Protein 3K1W (pdb70)

GO terms:
  GO:0002003 angiotensin maturation (P, IDA)
  GO:0005576 extracellular region (C, IDA)
  GO:0004190 aspartic-type endopeptidase activity (F, IDA)
  GO:0008233 peptidase activity (F, IDA)
  GO:0043408 regulation of MAPK cascade (P, IDA)
  GO:0006508 proteolysis (P, IDA)
  GO:0005102 signaling receptor binding (F, IPI)
  GO:0016020 membrane (C, EXP)
  GO:0008217 regulation of blood pressure (P, TAS)
  GO:0004190 aspartic-type endopeptidase activity (F, EXP)
  GO:0002003 angiotensin maturation (P, TAS)
  GO:0005576 extracellular region (C, TAS)
  GO:0005886 plasma membrane (C, TAS)
  GO:0005515 protein binding (F, IPI)
  GO:0045177 apical part of cell (C, IDA)
  GO:0001822 kidney development (P, IMP)

Radius of gyration: 27.82 Å; Cα contacts (8 Å, |Δi|>4): 1840; chains: 2; bounding box: 60×72×78 Å

Sequence (670 aa):
GNTTSSVILTNYMDTQYYYGEIGIGTPPQTFKVVFDTGSSNVWVPSSKCSRLYTACVYHKLFDASSDSSSYKHHNGTELTLRYSTGTVSGFLSQDIITVGGITVTQMFGEVTEMPALPFMLAEFDGVVGMGFIEQAIGRVTPIFDNIISQGVLKEDVFSFYYNRDSLGGQIVLGGSDPQHYEGNFHYINLIKTGVWQIQMKGVSVGSSTLLCEDGCLALVDTGASYISGSTSSIEKLMEALGAKKRLFDYVVKCNEGPTLPDISFHLGGKEYTLTSADYVFQESYSSKKLCTLAIHAMDIPPPTGPTWALGATFIRKFYTEFDRRNNRIGFALLARHLTLGNTTSSVILTNYMDTQYYGEIGIGTPPQTFKVVFDTGSSNVWVPSSKCSRLYTACVYHKLFDASDSSSYKHNGTELTLRYSTGTVSGFLSQDIITVGGITVTQMFGEVTEMPALPFMLAEFDGVVGMGFIEQAIIGRVTPIFDNIISQGVLKEDVFSSFYYNRDSSLGGQIIVLGGSDPQHYEGNFHHYINLIKTGVVWQIQMKGVSVGSSTLLCEDGCLALVDTGASYISGSTSSIEKLMEALGAKKRLFDYVVKCNEGPTLPDISFHLGGGGKEYTLTSADYVFQESYSSKKLCTLAIHAMDIPPPTGPTWALGATFIRKFYTEFDRRNNRIGFALARH

B-factor: mean 27.3, std 10.73, range [10.75, 76.23]

Organism: Homo sapiens (NCBI:txid9606)

Secondary structure (DSSP, 8-state):
--B-EEEEEEEETTTEEEEEEEETTTTEEEEEEEETT---EEEEBTTS-TT-HHHHTS--B-GGG-TT-EEEEEEEEEEETTEEEEEEEEEEEEEETTEEEEEEEEEEEE--HHHHTT-SSSEEEE-S-GGG-GGGPPPHHHHHHHHT-BSSSEEEEEE------EEEEESS--GGGEEEEEEEEE-SSTTS-EEEE--EEETTEEEE-TT-EEEEE-TT-SSEEE-HHHHHHHHHHHT-EE-SS-EEEEGGGGGGPPPEEEEETTEEEEE-HHHHB--S---TTSEEEBSEEE--PPTTT-S-EEE-HHHHTTEEEEEETTTTEEEEEEEP-/---S---EEEEEEEETTTEEEEEEEETTTTEEEEEEEETT---EEEEBTTS-TT-HHHHTS--B-GGG-TT-EEEEEEEEEEETTEEEEEEEEEEEEEETTEEEEEEEEEEEE--HHHHTT-SSSEEEE-S-GGG-GGGPPPHHHHHHHHT-SSSSEEEEEEPPP---SEEEEESS--GGGB-S--EEEEBSSTTS-EEEE-EEEETTEEEE-TT-EEEEE-TT-SSEEE-HHHHHHHHHHHT-EE-SSSEEEETTTGGGSPPEEEEETTEEEEE-HHHHB--S---TTSEEEBSEEE--PPTTT-S-EEE-HHHHHHEEEEEETTTTEEEEEEB--

Foldseek 3Di:
DADKFKFFWAADQLFAIWTWKFWAVVTDIWTAFAKQQAFAKEFAAPLADCVALLQVPGDHDYQVPHPFKDDDFQKFWDQDPVGIWIFGWIWTWMGDGPDIFTAIHGHTRDDHCPPRSVDPTGIYQHPFQLLRHTVSGHGDLNRVVVVVPACASKKWKAAAPVVTRIMIMGRDDDVVWFDDDWDKFAAPDHGAQKGKWCFKDWAPDGQDCPVIFMEGAIANGSAWEAAPVRVVRVCVLQVWDDDPWFIKDQLLCQQVGTWMWIHGDPDTQIDHSVLFWQNPDNDSVDIITTRYGYDCDDPPVDPHIYRYSSRCNQWIWMQHPPRRMIITGGTDD/DAPLADKFKFFWAADPLFAIWTWKFWAVVTDIWTAFEKQQAFAKEFAAPLADPPALLRVQGDHDDQVVHPFKDDDFQKFWDQDDVGIWIFGWIWTWMADRNDTFTFIHTHTNDDHVPPRNVDPTGIYQHPFQLLRHTVSGHGPLNRVVVVVHASASKKWKAAADPDHTRIMIMGRDDDCVWFDDDKDKFAAPDHGFQKGKWCFKDWAPGTFDQPVIFMEGAIANGSAWEAAPVVVVSVCVQQVWDDDDFFIKDQLQCQQVTTWMWIHGPNDTQIDHSVLFWPNPDNDSVDIITGRYYYDCDDPPVDPHIYHYSSRCNQWIWMQHPPRRIIITGGTDD

Nearest PDB structures (foldseek):
  4gj5-assembly1_A  TM=9.930E-01  e=1.735E-66  Homo sapiens
  4gj5-assembly2_B  TM=9.887E-01  e=3.185E-66  Homo sapiens
  5t4s-assembly1_A  TM=9.852E-01  e=5.635E-65  Homo sapiens
  5sz9-assembly2_B  TM=9.836E-01  e=1.156E-64  Homo sapiens
  2g27-assembly1_A  TM=9.921E-01  e=5.039E-62  Homo sapiens

Structure (mmCIF, N/CA/C/O backbone):
data_3K1W
#
_entry.id   3K1W
#
_cell.length_a   66.028
_cell.length_b   88.697
_cell.length_c   118.307
_cell.angle_alpha   90.00
_cell.angle_beta   90.00
_cell.angle_gamma   90.00
#
_symmetry.space_group_name_H-M   'P 21 21 21'
#
loop_
_entity.id
_entity.type
_entity.pdbx_description
1 polymer Renin
2 non-polymer 4-{4-[3-(2-bromo-5-fluorophenoxy)propyl]phenyl}-N-(2-chlorobenzyl)-N-cyclopropyl-1,2,5,6-tetrahydropyridine-3-carboxamide
3 non-polymer 'FORMIC ACID'
4 non-polymer 2-acetamido-2-deoxy-beta-D-glucopyranose
5 non-polymer 'CHLORIDE ION'
6 non-polymer 2-acetylamino-2-deoxy-alpha-L-idopyranose
7 water water
#
loop_
_atom_site.group_PDB
_atom_site.id
_atom_site.type_symbol
_atom_site.label_atom_id
_atom_site.label_alt_id
_atom_site.label_comp_id
_atom_site.label_asym_id
_atom_site.label_entity_id
_atom_site.label_seq_id
_atom_site.pdbx_PDB_ins_code
_atom_site.Cartn_x
_atom_site.Cartn_y
_atom_site.Cartn_z
_atom_site.occupancy
_atom_site.B_iso_or_equiv
_atom_site.auth_seq_id
_atom_site.auth_comp_id
_atom_site.auth_asym_id
_atom_site.auth_atom_id
_atom_site.pdbx_PDB_model_num
ATOM 1 N N . GLY A 1 4 ? 21.313 33.297 3.665 1.00 50.45 4 GLY A N 1
ATOM 2 C CA . GLY A 1 4 ? 19.894 33.753 3.587 1.00 50.31 4 GLY A CA 1
ATOM 3 C C . GLY A 1 4 ? 19.211 33.808 4.943 1.00 50.08 4 GLY A C 1
ATOM 4 O O . GLY A 1 4 ? 19.749 33.308 5.940 1.00 48.90 4 GLY A O 1
ATOM 5 N N . ASN A 1 5 ? 18.029 34.423 4.987 1.00 49.40 5 ASN A N 1
ATOM 6 C CA . ASN A 1 5 ? 17.279 34.531 6.235 1.00 49.55 5 ASN A CA 1
ATOM 7 C C . ASN A 1 5 ? 15.822 34.108 6.066 1.00 48.37 5 ASN A C 1
ATOM 8 O O . ASN A 1 5 ? 14.908 34.806 6.512 1.00 49.46 5 ASN A O 1
ATOM 13 N N . THR A 1 6 ? 15.612 32.957 5.430 1.00 44.75 6 THR A N 1
ATOM 14 C CA . THR A 1 6 ? 14.264 32.472 5.159 1.00 43.30 6 THR A CA 1
ATOM 15 C C . THR A 1 6 ? 13.903 31.286 6.043 1.00 40.58 6 THR A C 1
ATOM 16 O O . THR A 1 6 ? 14.726 30.400 6.306 1.00 37.27 6 THR A O 1
ATOM 20 N N . THR A 1 7 ? 12.673 31.317 6.538 1.00 39.87 7 THR A N 1
ATOM 21 C CA . THR A 1 7 ? 11.999 30.113 6.999 1.00 39.21 7 THR A CA 1
ATOM 22 C C . THR A 1 7 ? 10.721 30.010 6.182 1.00 38.74 7 THR A C 1
ATOM 23 O O . THR A 1 7 ? 10.134 31.030 5.791 1.00 39.19 7 THR A O 1
ATOM 27 N N . SER A 1 8 ? 10.306 28.780 5.909 1.00 35.48 8 SER A N 1
ATOM 28 C CA . SER A 1 8 ? 9.059 28.521 5.212 1.00 32.38 8 SER A CA 1
ATOM 29 C C . SER A 1 8 ? 8.286 27.574 6.111 1.00 31.97 8 SER A C 1
ATOM 30 O O . SER A 1 8 ? 8.834 26.599 6.589 1.00 30.00 8 SER A O 1
ATOM 33 N N . SER A 1 9 ? 7.024 27.863 6.367 1.00 28.61 9 SER A N 1
ATOM 34 C CA . SER A 1 9 ? 6.206 26.922 7.127 1.00 28.65 9 SER A CA 1
ATOM 35 C C . SER A 1 9 ? 5.050 26.455 6.269 1.00 26.96 9 SER A C 1
ATOM 36 O O . SER A 1 9 ? 4.549 27.199 5.412 1.00 27.05 9 SER A O 1
ATOM 39 N N . VAL A 1 10 ? 4.632 25.214 6.495 1.00 23.07 10 VAL A N 1
ATOM 40 C CA . VAL A 1 10 ? 3.504 24.641 5.799 1.00 19.96 10 VAL A CA 1
ATOM 41 C C . VAL A 1 10 ? 2.590 24.004 6.833 1.00 18.01 10 VAL A C 1
ATOM 42 O O . VAL A 1 10 ? 3.039 23.206 7.653 1.00 16.85 10 VAL A O 1
ATOM 46 N N . ILE A 1 11 ? 1.322 24.399 6.790 1.00 17.78 11 ILE A N 1
ATOM 47 C CA . ILE A 1 11 ? 0.291 23.861 7.663 1.00 19.05 11 ILE A CA 1
ATOM 48 C C . ILE A 1 11 ? -0.053 22.437 7.268 1.00 16.31 11 ILE A C 1
ATOM 49 O O . ILE A 1 11 ? -0.232 22.142 6.080 1.00 18.69 11 ILE A O 1
ATOM 54 N N . LEU A 1 12 ? -0.135 21.543 8.262 1.00 14.22 12 LEU A N 1
ATOM 55 C CA . LEU A 1 12 ? -0.500 20.172 7.982 1.00 13.38 12 LEU A CA 1
ATOM 56 C C . LEU A 1 12 ? -1.865 19.830 8.492 1.00 13.99 12 LEU A C 1
ATOM 57 O O . LEU A 1 12 ? -2.336 20.368 9.515 1.00 12.91 12 LEU A O 1
ATOM 62 N N . THR A 1 13 ? -2.476 18.875 7.813 1.00 14.21 13 THR A N 1
ATOM 63 C CA . THR A 1 13 ? -3.733 18.288 8.220 1.00 14.41 13 THR A CA 1
ATOM 64 C C . THR A 1 13 ? -3.453 16.955 8.883 1.00 14.88 13 THR A C 1
ATOM 65 O O . THR A 1 13 ? -2.661 16.198 8.359 1.00 14.11 13 THR A O 1
ATOM 69 N N . ASN A 1 14 ? -4.131 16.720 10.008 1.00 15.70 14 ASN A N 1
ATOM 70 C CA . ASN A 1 14 ? -4.093 15.443 10.702 1.00 14.67 14 ASN A CA 1
ATOM 71 C C . ASN A 1 14 ? -5.311 14.586 10.352 1.00 14.55 14 ASN A C 1
ATOM 72 O O . ASN A 1 14 ? -6.430 14.905 10.756 1.00 15.53 14 ASN A O 1
ATOM 77 N N . TYR A 1 15 ? -5.099 13.514 9.603 1.00 13.07 15 TYR A N 1
ATOM 78 C CA . TYR A 1 15 ? -6.142 12.545 9.373 1.00 16.09 15 TYR A CA 1
ATOM 79 C C . TYR A 1 15 ? -5.993 11.399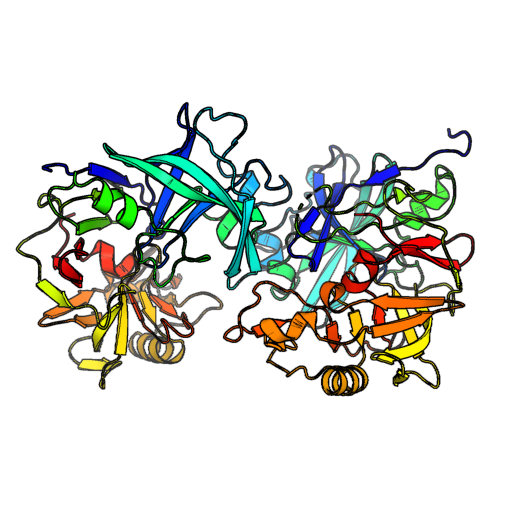 10.375 1.00 17.16 15 TYR A C 1
ATOM 80 O O . TYR A 1 15 ? -5.077 10.589 10.264 1.00 15.42 15 TYR A O 1
ATOM 89 N N . MET A 1 16 ? -6.917 11.344 11.335 1.00 16.39 16 MET A N 1
ATOM 90 C CA . MET A 1 16 ? -7.074 10.187 12.238 1.00 19.43 16 MET A CA 1
ATOM 91 C C . MET A 1 16 ? -5.809 9.767 13.016 1.00 14.44 16 MET A C 1
ATOM 92 O O . MET A 1 16 ? -5.637 8.604 13.375 1.00 16.65 16 MET A O 1
ATOM 97 N N . ASP A 1 17 ? -4.945 10.728 13.289 1.00 14.35 17 ASP A N 1
ATOM 98 C CA . ASP A 1 17 ? -3.690 10.463 13.991 1.00 14.38 17 ASP A CA 1
ATOM 99 C C . ASP A 1 17 ? -2.714 9.574 13.215 1.00 15.54 17 ASP A C 1
ATOM 100 O O . ASP A 1 17 ? -1.710 9.143 13.776 1.00 15.62 17 ASP A O 1
ATOM 105 N N . THR A 1 18 ? -2.984 9.291 11.937 1.00 12.65 18 THR A N 1
ATOM 106 C CA . THR A 1 18 ? -2.110 8.358 11.197 1.00 13.78 18 THR A CA 1
ATOM 107 C C . THR A 1 18 ? -1.509 8.930 9.940 1.00 11.96 18 THR A C 1
ATOM 108 O O . THR A 1 18 ? -0.573 8.342 9.404 1.00 15.31 18 THR A O 1
ATOM 112 N N . GLN A 1 19 ? -2.083 10.024 9.457 1.00 12.79 19 GLN A N 1
ATOM 113 C CA . GLN A 1 19 ? -1.565 10.661 8.232 1.00 14.19 19 GLN A CA 1
ATOM 114 C C . GLN A 1 19 ? -1.494 12.149 8.446 1.00 13.22 19 GLN A C 1
ATOM 115 O O . GLN A 1 19 ? -2.493 12.768 8.833 1.00 13.77 19 GLN A O 1
ATOM 121 N N . TYR A 1 20 ? -0.318 12.736 8.190 1.00 12.78 20 TYR A N 1
ATOM 122 C CA . TYR A 1 20 ? -0.122 14.176 8.376 1.00 14.46 20 TYR A CA 1
ATOM 123 C C . TYR A 1 20 ? 0.414 14.700 7.056 1.00 12.58 20 TYR A C 1
ATOM 124 O O . TYR A 1 20 ? 1.452 14.239 6.576 1.00 12.26 20 TYR A O 1
ATOM 133 N N A TYR A 1 21 ? -0.318 15.633 6.439 0.50 10.75 21 TYR A N 1
ATOM 134 N N B TYR A 1 21 ? -0.315 15.646 6.461 0.50 12.10 21 TYR A N 1
ATOM 135 C CA A TYR A 1 21 ? 0.018 16.062 5.064 0.50 11.98 21 TYR A CA 1
ATOM 136 C CA B TYR A 1 21 ? 0.008 16.081 5.097 0.50 14.33 21 TYR A CA 1
ATOM 137 C C A TYR A 1 21 ? -0.285 17.535 4.834 0.50 14.13 21 TYR A C 1
ATOM 138 C C B TYR A 1 21 ? -0.207 17.573 4.911 0.50 15.25 21 TYR A C 1
ATOM 139 O O A TYR A 1 21 ? -1.186 18.105 5.453 0.50 12.82 21 TYR A O 1
ATOM 140 O O B TYR A 1 21 ? -0.977 18.198 5.633 0.50 14.86 21 TYR A O 1
ATOM 157 N N . GLY A 1 22 ? 0.458 18.134 3.917 1.00 14.49 22 GLY A N 1
ATOM 158 C CA . GLY A 1 22 ? 0.312 19.565 3.621 1.00 16.55 22 GLY A CA 1
ATOM 159 C C . GLY A 1 22 ? 0.486 19.774 2.139 1.00 17.25 22 GLY A C 1
ATOM 160 O O . GLY A 1 22 ? 0.772 18.844 1.373 1.00 15.68 22 GLY A O 1
ATOM 161 N N . GLU A 1 23 ? 0.311 21.004 1.714 1.00 15.84 23 GLU A N 1
ATOM 162 C CA . GLU A 1 23 ? 0.268 21.233 0.281 1.00 18.15 23 GLU A CA 1
ATOM 163 C C . GLU A 1 23 ? 1.632 21.597 -0.298 1.00 20.41 23 GLU A C 1
ATOM 164 O O . GLU A 1 23 ? 2.433 22.310 0.396 1.00 22.01 23 GLU A O 1
ATOM 170 N N . ILE A 1 24 ? 1.887 21.126 -1.532 1.00 17.29 24 ILE A N 1
ATOM 171 C CA . ILE A 1 24 ? 2.935 21.685 -2.420 1.00 14.01 24 ILE A CA 1
ATOM 172 C C . ILE A 1 24 ? 2.292 22.002 -3.783 1.00 13.45 24 ILE A C 1
ATOM 173 O O . ILE A 1 24 ? 1.184 21.523 -4.109 1.00 14.41 24 ILE A O 1
ATOM 178 N N . GLY A 1 25 ? 3.007 22.796 -4.573 1.00 15.22 25 GLY A N 1
ATOM 179 C CA . GLY A 1 25 ? 2.562 23.059 -5.951 1.00 16.50 25 GLY A CA 1
ATOM 180 C C . GLY A 1 25 ? 3.646 22.634 -6.922 1.00 15.54 25 GLY A C 1
ATOM 181 O O . GLY A 1 25 ? 4.833 22.877 -6.662 1.00 18.06 25 GLY A O 1
ATOM 182 N N . ILE A 1 26 ? 3.257 21.983 -8.020 1.00 14.52 26 ILE A N 1
ATOM 183 C CA . ILE A 1 26 ? 4.227 21.565 -9.030 1.00 14.93 26 ILE A CA 1
ATOM 184 C C . ILE A 1 26 ? 3.808 22.131 -10.384 1.00 14.69 26 ILE A C 1
ATOM 185 O O . ILE A 1 26 ? 2.653 21.982 -10.788 1.00 16.27 26 ILE A O 1
ATOM 190 N N . GLY A 1 27 ? 4.735 22.788 -11.074 1.00 15.29 27 GLY A N 1
ATOM 191 C CA . GLY A 1 27 ? 4.492 23.143 -12.476 1.00 14.71 27 GLY A CA 1
ATOM 192 C C . GLY A 1 27 ? 4.055 24.591 -12.643 1.00 16.67 27 GLY A C 1
ATOM 193 O O . GLY A 1 27 ? 3.898 25.334 -11.671 1.00 16.68 27 GLY A O 1
ATOM 194 N N . THR A 1 28 ? 3.851 24.975 -13.901 1.00 17.21 28 THR A N 1
ATOM 195 C CA . THR A 1 28 ? 3.403 26.322 -14.246 1.00 18.25 28 THR A CA 1
ATOM 196 C C . THR A 1 28 ? 2.224 26.189 -15.194 1.00 17.83 28 THR A C 1
ATOM 197 O O . THR A 1 28 ? 2.412 25.666 -16.303 1.00 16.92 28 THR A O 1
ATOM 201 N N . PRO A 1 29 ? 1.015 26.587 -14.778 1.00 17.23 29 PRO A N 1
ATOM 202 C CA . PRO A 1 29 ? 0.722 27.086 -13.417 1.00 17.01 29 PRO A CA 1
ATOM 203 C C . PRO A 1 29 ? 0.817 25.943 -12.405 1.00 16.55 29 PRO A C 1
ATOM 204 O O . PRO A 1 29 ? 0.841 24.790 -12.807 1.00 17.48 29 PRO A O 1
ATOM 208 N N . PRO A 1 30 ? 0.862 26.249 -11.110 1.00 17.53 30 PRO A N 1
ATOM 209 C CA . PRO A 1 30 ? 1.002 25.176 -10.123 1.00 17.25 30 PRO A CA 1
ATOM 210 C C . PRO A 1 30 ? -0.191 24.249 -10.064 1.00 16.89 30 PRO A C 1
ATOM 211 O O . PRO A 1 30 ? -1.349 24.696 -10.044 1.00 18.78 30 PRO A O 1
ATOM 215 N N . GLN A 1 31 ? 0.132 22.950 -10.064 1.00 15.06 31 GLN A N 1
ATOM 216 C CA . GLN A 1 31 ? -0.802 21.884 -9.771 1.00 15.71 31 GLN A CA 1
ATOM 217 C C . GLN A 1 31 ? -0.532 21.511 -8.320 1.00 14.62 31 GLN A C 1
ATOM 218 O O . GLN A 1 31 ? 0.616 21.156 -7.970 1.00 15.16 31 GLN A O 1
ATOM 224 N N . THR A 1 32 ? -1.560 21.589 -7.474 1.00 15.08 32 THR A N 1
ATOM 225 C CA . THR A 1 32 ? -1.302 21.341 -6.037 1.00 16.73 32 THR A CA 1
ATOM 226 C C . THR A 1 32 ? -1.586 19.925 -5.629 1.00 15.37 32 THR A C 1
ATOM 227 O O . THR A 1 32 ? -2.441 19.254 -6.189 1.00 14.85 32 THR A O 1
ATOM 231 N N . PHE A 1 33 ? -0.800 19.461 -4.654 1.00 13.59 33 PHE A N 1
ATOM 232 C CA . PHE A 1 33 ? -0.896 18.103 -4.137 1.00 14.75 33 PHE A CA 1
ATOM 233 C C . PHE A 1 33 ? -0.769 18.128 -2.651 1.00 13.65 33 PHE A C 1
ATOM 234 O O . PHE A 1 33 ? 0.006 18.918 -2.106 1.00 13.77 33 PHE A O 1
ATOM 242 N N . LYS A 1 34 ? -1.591 17.320 -1.987 1.00 12.06 34 LYS A N 1
ATOM 243 C CA . LYS A 1 34 ? -1.376 17.058 -0.567 1.00 13.09 34 LYS A CA 1
ATOM 244 C C . LYS A 1 34 ? -0.312 15.974 -0.429 1.00 13.26 34 LYS A C 1
ATOM 245 O O . LYS A 1 34 ? -0.399 14.924 -1.051 1.00 15.58 34 LYS A O 1
ATOM 251 N N . VAL A 1 35 ? 0.687 16.238 0.399 1.00 12.66 35 VAL A N 1
ATOM 252 C CA . VAL A 1 35 ? 1.793 15.273 0.521 1.00 11.80 35 VAL A CA 1
ATOM 253 C C . VAL A 1 35 ? 2.237 15.087 1.962 1.00 13.44 35 VAL A C 1
ATOM 254 O O . VAL A 1 35 ? 2.144 16.006 2.779 1.00 13.57 35 VAL A O 1
ATOM 258 N N . VAL A 1 36 ? 2.675 13.874 2.251 1.00 12.37 36 VAL A N 1
ATOM 259 C CA . VAL A 1 36 ? 3.377 13.589 3.525 1.00 13.15 36 VAL A CA 1
ATOM 260 C C . VAL A 1 36 ? 4.829 13.979 3.374 1.00 12.19 36 VAL A C 1
ATOM 261 O O . VAL A 1 36 ? 5.464 13.633 2.353 1.00 13.87 36 VAL A O 1
ATOM 265 N N . PHE A 1 37 ? 5.360 14.735 4.342 1.00 13.24 37 PHE A N 1
ATOM 266 C CA . PHE A 1 37 ? 6.787 15.046 4.326 1.00 13.52 37 PHE A CA 1
ATOM 267 C C . PHE A 1 37 ? 7.438 13.990 5.201 1.00 13.56 37 PHE A C 1
ATOM 268 O O . PHE A 1 37 ? 7.220 13.959 6.426 1.00 14.28 37 PHE A O 1
ATOM 276 N N . ASP A 1 38 ? 8.267 13.160 4.567 1.00 13.87 38 ASP A N 1
ATOM 277 C CA . ASP A 1 38 ? 8.652 11.824 5.093 1.00 14.66 38 ASP A CA 1
ATOM 278 C C . ASP A 1 38 ? 10.152 11.671 5.281 1.00 14.42 38 ASP A C 1
ATOM 279 O O . ASP A 1 38 ? 10.870 11.548 4.304 1.00 14.90 38 ASP A O 1
ATOM 284 N N . THR A 1 39 ? 10.625 11.693 6.531 1.00 14.37 39 THR A N 1
ATOM 285 C CA . THR A 1 39 ? 12.081 11.529 6.772 1.00 12.88 39 THR A CA 1
ATOM 286 C C . THR A 1 39 ? 12.585 10.113 6.532 1.00 16.00 39 THR A C 1
ATOM 287 O O . THR A 1 39 ? 13.801 9.862 6.487 1.00 17.31 39 THR A O 1
ATOM 291 N N . GLY A 1 40 ? 11.666 9.185 6.347 1.00 14.52 40 GLY A N 1
ATOM 292 C CA . GLY A 1 40 ? 12.019 7.804 6.086 1.00 16.50 40 GLY A CA 1
ATOM 293 C C . GLY A 1 40 ? 12.133 7.451 4.618 1.00 17.34 40 GLY A C 1
ATOM 294 O O . GLY A 1 40 ? 12.214 6.275 4.255 1.00 19.49 40 GLY A O 1
ATOM 295 N N . SER A 1 41 ? 12.121 8.455 3.746 1.00 14.14 41 SER A N 1
ATOM 296 C CA . SER A 1 41 ? 12.420 8.225 2.336 1.00 16.08 41 SER A CA 1
ATOM 297 C C . SER A 1 41 ? 13.006 9.472 1.711 1.00 15.74 41 SER A C 1
ATOM 298 O O . SER A 1 41 ? 13.026 10.535 2.338 1.00 15.53 41 SER A O 1
ATOM 301 N N . SER A 1 42 ? 13.486 9.347 0.469 1.00 16.18 42 SER A N 1
ATOM 302 C CA . SER A 1 42 ? 14.321 10.395 -0.095 1.00 16.46 42 SER A CA 1
ATOM 303 C C . SER A 1 42 ? 13.880 10.905 -1.471 1.00 15.83 42 SER A C 1
ATOM 304 O O . SER A 1 42 ? 14.555 11.779 -2.053 1.00 17.45 42 SER A O 1
ATOM 307 N N . ASN A 1 43 ? 12.792 10.354 -1.999 1.00 16.01 43 ASN A N 1
ATOM 308 C CA . ASN A 1 43 ? 12.272 10.761 -3.317 1.00 14.53 43 ASN A CA 1
ATOM 309 C C . ASN A 1 43 ? 10.958 11.518 -3.186 1.00 13.55 43 ASN A C 1
ATOM 310 O O . ASN A 1 43 ? 10.208 11.382 -2.193 1.00 15.19 43 ASN A O 1
ATOM 315 N N . VAL A 1 44 ? 10.666 12.322 -4.204 1.00 13.69 44 VAL A N 1
ATOM 316 C CA . VAL A 1 44 ? 9.379 13.001 -4.329 1.00 15.62 44 VAL A CA 1
ATOM 317 C C . VAL A 1 44 ? 8.593 12.153 -5.308 1.00 14.92 44 VAL A C 1
ATOM 318 O O . VAL A 1 44 ? 9.123 11.781 -6.375 1.00 14.79 44 VAL A O 1
ATOM 322 N N . TRP A 1 45 ? 7.382 11.779 -4.900 1.00 14.35 45 TRP A N 1
ATOM 323 C CA . TRP A 1 45 ? 6.469 11.000 -5.745 1.00 15.38 45 TRP A CA 1
ATOM 324 C C . TRP A 1 45 ? 5.111 11.691 -5.788 1.00 16.90 45 TRP A C 1
ATOM 325 O O . TRP A 1 45 ? 4.574 12.068 -4.721 1.00 15.73 45 TRP A O 1
ATOM 336 N N . VAL A 1 46 ? 4.528 11.812 -6.987 1.00 15.47 46 VAL A N 1
ATOM 337 C CA . VAL A 1 46 ? 3.120 12.197 -7.155 1.00 16.39 46 VAL A CA 1
ATOM 338 C C . VAL A 1 46 ? 2.520 11.269 -8.220 1.00 15.04 46 VAL A C 1
ATOM 339 O O . VAL A 1 46 ? 3.296 10.709 -9.021 1.00 16.64 46 VAL A O 1
ATOM 343 N N . PRO A 1 47 ? 1.203 11.034 -8.221 1.00 16.26 47 PRO A N 1
ATOM 344 C CA . PRO A 1 47 ? 0.610 10.169 -9.248 1.00 16.32 47 PRO A CA 1
ATOM 345 C C . PRO A 1 47 ? 0.724 10.853 -10.615 1.00 18.83 47 PRO A C 1
ATOM 346 O O . PRO A 1 47 ? 0.656 12.094 -10.710 1.00 18.39 47 PRO A O 1
ATOM 350 N N . SER A 1 48 ? 0.963 10.058 -11.652 1.00 18.10 48 SER A N 1
ATOM 351 C CA . SER A 1 48 ? 1.012 10.588 -13.021 1.00 17.79 48 SER A CA 1
ATOM 352 C C . SER A 1 48 ? -0.369 10.637 -13.663 1.00 17.57 48 SER A C 1
ATOM 353 O O . SER A 1 48 ? -1.216 9.766 -13.406 1.00 19.02 48 SER A O 1
ATOM 356 N N . SER A 1 49 ? -0.596 11.613 -14.560 1.00 17.77 49 SER A N 1
ATOM 357 C CA . SER A 1 49 ? -1.799 11.602 -15.390 1.00 20.60 49 SER A CA 1
ATOM 358 C C . SER A 1 49 ? -1.789 10.343 -16.275 1.00 21.78 49 SER A C 1
ATOM 359 O O . SER A 1 49 ? -2.817 9.963 -16.818 1.00 24.71 49 SER A O 1
ATOM 362 N N . LYS A 1 50 ? -0.615 9.714 -16.405 1.00 21.49 50 LYS A N 1
ATOM 363 C CA . LYS A 1 50 ? -0.459 8.454 -17.158 1.00 23.32 50 LYS A CA 1
ATOM 364 C C . LYS A 1 50 ? -0.819 7.205 -16.354 1.00 26.16 50 LYS A C 1
ATOM 365 O O . LYS A 1 50 ? -0.790 6.092 -16.897 1.00 28.42 50 LYS A O 1
ATOM 371 N N . CYS A 1 51 ? -1.164 7.379 -15.078 1.00 22.05 51 CYS A N 1
ATOM 372 C CA . CYS A 1 51 ? -1.617 6.254 -14.270 1.00 25.33 51 CYS A CA 1
ATOM 373 C C . CYS A 1 51 ? -3.002 5.862 -14.745 1.00 28.40 51 CYS A C 1
ATOM 374 O O . CYS A 1 51 ? -3.908 6.701 -14.767 1.00 30.56 51 CYS A O 1
ATOM 377 N N . SER A 1 52 ? -3.157 4.601 -15.152 1.00 27.63 52 SER A N 1
ATOM 378 C CA . SER A 1 52 ? -4.459 4.090 -15.611 1.00 28.38 52 SER A CA 1
ATOM 379 C C . SER A 1 52 ? -5.527 4.366 -14.561 1.00 28.99 52 SER A C 1
ATOM 380 O O . SER A 1 52 ? -5.276 4.263 -13.352 1.00 28.31 52 SER A O 1
ATOM 383 N N . ARG A 1 53 ? -6.730 4.697 -15.019 1.00 29.70 53 ARG A N 1
ATOM 384 C CA . ARG A 1 53 ? -7.840 4.922 -14.102 1.00 28.91 53 ARG A CA 1
ATOM 385 C C . ARG A 1 53 ? -8.286 3.611 -13.461 1.00 28.29 53 ARG A C 1
ATOM 386 O O . ARG A 1 53 ? -9.127 3.616 -12.562 1.00 27.73 53 ARG A O 1
ATOM 394 N N . LEU A 1 54 ? -7.708 2.502 -13.935 1.00 24.45 54 LEU A N 1
ATOM 395 C CA . LEU A 1 54 ? -7.941 1.170 -13.371 1.00 26.62 54 LEU A CA 1
ATOM 396 C C . LEU A 1 54 ? -6.994 0.854 -12.217 1.00 27.78 54 LEU A C 1
ATOM 397 O O . LEU A 1 54 ? -6.840 -0.314 -11.825 1.00 31.87 54 LEU A O 1
ATOM 402 N N . TYR A 1 55 ? -6.340 1.883 -11.686 1.00 22.18 55 TYR A N 1
ATOM 403 C CA . TYR A 1 55 ? -5.652 1.775 -10.393 1.00 23.85 55 TYR A CA 1
ATOM 404 C C . TYR A 1 55 ? -6.395 2.578 -9.361 1.00 23.57 55 TYR A C 1
ATOM 405 O O . TYR A 1 55 ? -6.478 3.799 -9.473 1.00 25.29 55 TYR A O 1
ATOM 414 N N . THR A 1 56 ? -6.962 1.899 -8.363 1.00 27.38 56 THR A N 1
ATOM 415 C CA . THR A 1 56 ? -7.721 2.605 -7.343 1.00 30.75 56 THR A CA 1
ATOM 416 C C . THR A 1 56 ? -6.808 3.544 -6.559 1.00 30.06 56 THR A C 1
ATOM 417 O O . THR A 1 56 ? -7.260 4.561 -6.065 1.00 33.80 56 THR A O 1
ATOM 421 N N . ALA A 1 57 ? -5.525 3.203 -6.477 1.00 30.61 57 ALA A N 1
ATOM 422 C CA . ALA A 1 57 ? -4.527 4.054 -5.791 1.00 29.44 57 ALA A CA 1
ATOM 423 C C . ALA A 1 57 ? -4.283 5.384 -6.510 1.00 31.78 57 ALA A C 1
ATOM 424 O O . ALA A 1 57 ? -3.748 6.324 -5.909 1.00 33.36 57 ALA A O 1
ATOM 426 N N . CYS A 1 58 ? -4.670 5.465 -7.783 1.00 29.41 58 CYS A N 1
ATOM 427 C CA . CYS A 1 58 ? -4.562 6.700 -8.554 1.00 27.40 58 CYS A CA 1
ATOM 428 C C . CYS A 1 58 ? -5.900 7.392 -8.761 1.00 28.16 58 CYS A C 1
ATOM 429 O O . CYS A 1 58 ? -5.965 8.618 -8.759 1.00 28.01 58 CYS A O 1
ATOM 432 N N . VAL A 1 59 ? -6.964 6.608 -8.930 1.00 27.30 59 VAL A N 1
ATOM 433 C CA . VAL A 1 59 ? -8.251 7.139 -9.345 1.00 27.64 59 VAL A CA 1
ATOM 434 C C . VAL A 1 59 ? -8.776 8.243 -8.416 1.00 28.78 59 VAL A C 1
ATOM 435 O O . VAL A 1 59 ? -9.368 9.214 -8.878 1.00 29.02 59 VAL A O 1
ATOM 439 N N . TYR A 1 60 ? -8.521 8.118 -7.117 1.00 26.70 60 TYR A N 1
ATOM 440 C CA . TYR A 1 60 ? -9.093 9.056 -6.159 1.00 28.10 60 TYR A CA 1
ATOM 441 C C . TYR A 1 60 ? -8.112 10.126 -5.709 1.00 25.62 60 TYR A C 1
ATOM 442 O O . TYR A 1 60 ? -8.415 10.901 -4.799 1.00 27.07 60 TYR A O 1
ATOM 451 N N . HIS A 1 61 ? -6.956 10.188 -6.356 1.00 17.85 61 HIS A N 1
ATOM 452 C CA . HIS A 1 61 ? -5.963 11.202 -6.003 1.00 17.91 61 HIS A CA 1
ATOM 453 C C . HIS A 1 61 ? -5.768 12.195 -7.153 1.00 17.57 61 HIS A C 1
ATOM 454 O O . HIS A 1 61 ? -6.222 11.947 -8.278 1.00 19.91 61 HIS A O 1
ATOM 461 N N . LYS A 1 62 ? -5.112 13.313 -6.855 1.00 17.13 62 LYS A N 1
ATOM 462 C CA . LYS A 1 62 ? -4.754 14.290 -7.885 1.00 17.42 62 LYS A CA 1
ATOM 463 C C . LYS A 1 62 ? -3.631 13.716 -8.713 1.00 17.16 62 LYS A C 1
ATOM 464 O O . LYS A 1 62 ? -2.761 13.008 -8.168 1.00 15.36 62 LYS A O 1
ATOM 470 N N . LEU A 1 63 ? -3.624 14.029 -10.022 1.00 16.95 63 LEU A N 1
ATOM 471 C CA . LEU A 1 63 ? -2.624 13.485 -10.931 1.00 17.17 63 LEU A CA 1
ATOM 472 C C . LEU A 1 63 ? -1.844 14.622 -11.559 1.00 18.19 63 LEU A C 1
ATOM 473 O O . LEU A 1 63 ? -2.449 15.614 -12.021 1.00 19.64 63 LEU A O 1
ATOM 478 N N . PHE A 1 64 ? -0.530 14.481 -11.590 1.00 16.60 64 PHE A N 1
ATOM 479 C CA . PHE A 1 64 ? 0.305 15.508 -12.234 1.00 16.44 64 PHE A CA 1
ATOM 480 C C . PHE A 1 64 ? 0.232 15.345 -13.752 1.00 17.54 64 PHE A C 1
ATOM 481 O O . PHE A 1 64 ? 0.523 14.269 -14.285 1.00 16.80 64 PHE A O 1
ATOM 489 N N . ASP A 1 65 ? -0.114 16.423 -14.449 1.00 15.54 65 ASP A N 1
ATOM 490 C CA . ASP A 1 65 ? -0.182 16.377 -15.911 1.00 18.11 65 ASP A CA 1
ATOM 491 C C . ASP A 1 65 ? 0.895 17.282 -16.536 1.00 13.65 65 ASP A C 1
ATOM 492 O O . ASP A 1 65 ? 0.776 18.514 -16.527 1.00 17.61 65 ASP A O 1
ATOM 497 N N . ALA A 1 66 ? 1.943 16.656 -17.076 1.00 14.86 66 ALA A N 1
ATOM 498 C CA . ALA A 1 66 ? 3.089 17.387 -17.618 1.00 14.33 66 ALA A CA 1
ATOM 499 C C . ALA A 1 66 ? 2.627 18.239 -18.784 1.00 15.72 66 ALA A C 1
ATOM 500 O O . ALA A 1 66 ? 3.198 19.323 -19.029 1.00 16.11 66 ALA A O 1
ATOM 502 N N A SER A 1 67 ? 1.620 17.754 -19.499 0.50 16.59 67 SER A N 1
ATOM 503 N N B SER A 1 67 ? 1.616 17.755 -19.494 0.50 16.60 67 SER A N 1
ATOM 504 C CA A SER A 1 67 ? 1.104 18.473 -20.674 0.50 16.69 67 SER A CA 1
ATOM 505 C CA B SER A 1 67 ? 1.086 18.467 -20.665 0.50 16.79 67 SER A CA 1
ATOM 506 C C A SER A 1 67 ? 0.380 19.783 -20.324 0.50 17.12 67 SER A C 1
ATOM 507 C C B SER A 1 67 ? 0.426 19.805 -20.322 0.50 17.03 67 SER A C 1
ATOM 508 O O A SER A 1 67 ? -0.034 20.525 -21.213 0.50 16.45 67 SER A O 1
ATOM 509 O O B SER A 1 67 ? 0.098 20.584 -21.215 0.50 16.37 67 SER A O 1
ATOM 514 N N . ASP A 1 68 ? 0.234 20.064 -19.028 1.00 16.63 68 ASP A N 1
ATOM 515 C CA . ASP A 1 68 ? -0.343 21.327 -18.569 1.00 16.48 68 ASP A CA 1
ATOM 516 C C . ASP A 1 68 ? 0.688 22.263 -17.960 1.00 14.82 68 ASP A C 1
ATOM 517 O O . ASP A 1 68 ? 0.332 23.326 -17.495 1.00 17.18 68 ASP A O 1
ATOM 522 N N . SER A 1 69 ? 1.959 21.866 -17.990 1.00 16.20 69 SER A N 1
ATOM 523 C CA . SER A 1 69 ? 3.009 22.661 -17.365 1.00 14.62 69 SER A CA 1
ATOM 524 C C . SER A 1 69 ? 4.033 23.176 -18.339 1.00 15.17 69 SER A C 1
ATOM 525 O O . SER A 1 69 ? 4.729 22.411 -18.986 1.00 15.62 69 SER A O 1
ATOM 528 N N . SER A 1 70 ? 4.150 24.499 -18.397 1.00 15.73 70 SER A N 1
ATOM 529 C CA . SER A 1 70 ? 5.107 25.106 -19.318 1.00 17.05 70 SER A CA 1
ATOM 530 C C . SER A 1 70 ? 6.553 24.994 -18.836 1.00 16.91 70 SER A C 1
ATOM 531 O O . SER A 1 70 ? 7.490 25.160 -19.626 1.00 19.31 70 SER A O 1
ATOM 534 N N . SER A 1 71 ? 6.745 24.670 -17.548 1.00 15.10 71 SER A N 1
ATOM 535 C CA . SER A 1 71 ? 8.082 24.619 -16.949 1.00 15.44 71 SER A CA 1
ATOM 536 C C . SER A 1 71 ? 8.669 23.192 -16.809 1.00 15.54 71 SER A C 1
ATOM 537 O O . SER A 1 71 ? 9.829 23.014 -16.419 1.00 18.58 71 SER A O 1
ATOM 540 N N . TYR A 1 72 ? 7.873 22.193 -17.176 1.00 17.05 72 TYR A N 1
ATOM 541 C CA . TYR A 1 72 ? 8.291 20.805 -17.194 1.00 16.78 72 TYR A CA 1
ATOM 542 C C . TYR A 1 72 ? 9.447 20.520 -18.138 1.00 17.48 72 TYR A C 1
ATOM 543 O O . TYR A 1 72 ? 9.512 21.068 -19.248 1.00 17.83 72 TYR A O 1
ATOM 552 N N . LYS A 1 73 ? 10.344 19.657 -17.664 1.00 17.42 73 LYS A N 1
ATOM 553 C CA . LYS A 1 73 ? 11.421 19.125 -18.484 1.00 18.67 73 LYS A CA 1
ATOM 554 C C . LYS A 1 73 ? 11.429 17.620 -18.361 1.00 20.19 73 LYS A C 1
ATOM 555 O O . LYS A 1 73 ? 11.630 17.070 -17.255 1.00 20.74 73 LYS A O 1
ATOM 561 N N A HIS A 1 74 ? 11.251 16.967 -19.502 0.50 17.80 74 HIS A N 1
ATOM 562 N N B HIS A 1 74 ? 11.231 16.953 -19.492 0.50 19.28 74 HIS A N 1
ATOM 563 C CA A HIS A 1 74 ? 11.180 15.521 -19.641 0.50 18.94 74 HIS A CA 1
ATOM 564 C CA B HIS A 1 74 ? 11.133 15.506 -19.534 0.50 21.19 74 HIS A CA 1
ATOM 565 C C A HIS A 1 74 ? 12.476 14.841 -19.192 0.50 19.98 74 HIS A C 1
ATOM 566 C C B HIS A 1 74 ? 12.453 14.870 -19.114 0.50 21.39 74 HIS A C 1
ATOM 567 O O A HIS A 1 74 ? 13.574 15.380 -19.384 0.50 21.81 74 HIS A O 1
ATOM 568 O O B HIS A 1 74 ? 13.533 15.464 -19.245 0.50 22.86 74 HIS A O 1
ATOM 581 N N . ASN A 1 75 ? 12.345 13.659 -18.598 1.00 19.86 75 ASN A N 1
ATOM 582 C CA . ASN A 1 75 ? 13.513 12.858 -18.311 1.00 22.44 75 ASN A CA 1
ATOM 583 C C . ASN A 1 75 ? 13.193 11.450 -18.739 1.00 21.60 75 ASN A C 1
ATOM 584 O O . ASN A 1 75 ? 13.750 10.957 -19.713 1.00 24.72 75 ASN A O 1
ATOM 589 N N . GLY A 1 76 ? 12.260 10.817 -18.023 1.00 20.20 76 GLY A N 1
ATOM 590 C CA . GLY A 1 76 ? 11.669 9.540 -18.428 1.00 19.30 76 GLY A CA 1
ATOM 591 C C . GLY A 1 76 ? 12.327 8.277 -17.908 1.00 22.28 76 GLY A C 1
ATOM 592 O O . GLY A 1 76 ? 11.822 7.186 -18.159 1.00 23.57 76 GLY A O 1
ATOM 593 N N . THR A 1 77 ? 13.432 8.431 -17.181 1.00 20.94 77 THR A N 1
ATOM 594 C CA . THR A 1 77 ? 14.103 7.307 -16.501 1.00 23.70 77 THR A CA 1
ATOM 595 C C . THR A 1 77 ? 13.099 6.593 -15.618 1.00 23.64 77 THR A C 1
ATOM 596 O O . THR A 1 77 ? 12.370 7.229 -14.859 1.00 20.74 77 THR A O 1
ATOM 600 N N . GLU A 1 78 ? 13.032 5.274 -15.758 1.00 22.91 78 GLU A N 1
ATOM 601 C CA . GLU A 1 78 ? 12.106 4.492 -14.968 1.00 26.26 78 GLU A CA 1
ATOM 602 C C . GLU A 1 78 ? 12.647 4.412 -13.556 1.00 26.52 78 GLU A C 1
ATOM 603 O O . GLU A 1 78 ? 13.863 4.325 -13.345 1.00 27.07 78 GLU A O 1
ATOM 609 N N . LEU A 1 79 ? 11.747 4.478 -12.587 1.00 26.51 79 LEU A N 1
ATOM 610 C CA . LEU A 1 79 ? 12.135 4.207 -11.210 1.00 28.47 79 LEU A CA 1
ATOM 611 C C . LEU A 1 79 ? 11.101 3.366 -10.505 1.00 27.85 79 LEU A C 1
ATOM 612 O O . LEU A 1 79 ? 9.898 3.475 -10.762 1.00 27.45 79 LEU A O 1
ATOM 617 N N . THR A 1 80 ? 11.595 2.502 -9.621 1.00 27.82 80 THR A N 1
ATOM 618 C CA . THR A 1 80 ? 10.809 1.404 -9.089 1.00 29.00 80 THR A CA 1
ATOM 619 C C . THR A 1 80 ? 11.097 1.258 -7.617 1.00 28.07 80 THR A C 1
ATOM 620 O O . THR A 1 80 ? 12.252 1.386 -7.187 1.00 27.06 80 THR A O 1
ATOM 624 N N . LEU A 1 81 ? 10.035 1.000 -6.863 1.00 28.68 81 LEU A N 1
ATOM 625 C CA . LEU A 1 81 ? 10.127 0.651 -5.451 1.00 29.01 81 LEU A CA 1
ATOM 626 C C . LEU A 1 81 ? 9.389 -0.653 -5.217 1.00 30.09 81 LEU A C 1
ATOM 627 O O . LEU A 1 81 ? 8.183 -0.751 -5.462 1.00 30.02 81 LEU A O 1
ATOM 632 N N . ARG A 1 82 ? 10.134 -1.653 -4.746 1.00 32.38 82 ARG A N 1
ATOM 633 C CA . ARG A 1 82 ? 9.584 -2.969 -4.430 1.00 36.03 82 ARG A CA 1
ATOM 634 C C . ARG A 1 82 ? 8.959 -2.936 -3.040 1.00 36.55 82 ARG A C 1
ATOM 635 O O . ARG A 1 82 ? 9.529 -3.444 -2.075 1.00 36.91 82 ARG A O 1
ATOM 643 N N . TYR A 1 83 ? 7.794 -2.303 -2.954 1.00 34.73 83 TYR A N 1
ATOM 644 C CA . TYR A 1 83 ? 7.075 -2.107 -1.699 1.00 34.85 83 TYR A CA 1
ATOM 645 C C . TYR A 1 83 ? 6.450 -3.418 -1.187 1.00 35.18 83 TYR A C 1
ATOM 646 O O . TYR A 1 83 ? 6.264 -4.354 -1.963 1.00 35.09 83 TYR A O 1
ATOM 655 N N . SER A 1 84 ? 6.126 -3.482 0.107 1.00 35.47 84 SER A N 1
ATOM 656 C CA . SER A 1 84 ? 5.634 -4.729 0.745 1.00 37.59 84 SER A CA 1
ATOM 657 C C . SER A 1 84 ? 4.449 -5.392 0.040 1.00 36.29 84 SER A C 1
ATOM 658 O O . SER A 1 84 ? 4.416 -6.622 -0.113 1.00 36.45 84 SER A O 1
ATOM 661 N N . THR A 1 85 ? 3.485 -4.572 -0.380 1.00 34.82 85 THR A N 1
ATOM 662 C CA . THR A 1 85 ? 2.237 -5.065 -0.971 1.00 32.82 85 THR A CA 1
ATOM 663 C C . THR A 1 85 ? 2.258 -5.124 -2.504 1.00 32.50 85 THR A C 1
ATOM 664 O O . THR A 1 85 ? 1.272 -5.551 -3.117 1.00 31.88 85 THR A O 1
ATOM 668 N N . GLY A 1 86 ? 3.353 -4.672 -3.115 1.00 30.49 86 GLY A N 1
ATOM 669 C CA . GLY A 1 86 ? 3.490 -4.716 -4.564 1.00 30.28 86 GLY A CA 1
ATOM 670 C C . GLY A 1 86 ? 4.456 -3.666 -5.061 1.00 30.75 86 GLY A C 1
ATOM 671 O O . GLY A 1 86 ? 5.044 -2.917 -4.270 1.00 29.95 86 GLY A O 1
ATOM 672 N N . THR A 1 87 ? 4.623 -3.602 -6.375 1.00 28.00 87 THR A N 1
ATOM 673 C CA . THR A 1 87 ? 5.539 -2.647 -6.971 1.00 28.13 87 THR A CA 1
ATOM 674 C C . THR A 1 87 ? 4.869 -1.274 -7.143 1.00 25.08 87 THR A C 1
ATOM 675 O O . THR A 1 87 ? 3.696 -1.196 -7.552 1.00 24.85 87 THR A O 1
ATOM 679 N N . VAL A 1 88 ? 5.610 -0.225 -6.764 1.00 22.94 88 VAL A N 1
ATOM 680 C CA . VAL A 1 88 ? 5.335 1.166 -7.157 1.00 22.59 88 VAL A CA 1
ATOM 681 C C . VAL A 1 88 ? 6.351 1.538 -8.256 1.00 23.03 88 VAL A C 1
ATOM 682 O O . VAL A 1 88 ? 7.557 1.505 -8.043 1.00 23.00 88 VAL A O 1
ATOM 686 N N . SER A 1 89 ? 5.876 1.860 -9.451 1.00 21.05 89 SER A N 1
ATOM 687 C CA . SER A 1 89 ? 6.826 2.317 -10.444 1.00 22.33 89 SER A CA 1
ATOM 688 C C . SER A 1 89 ? 6.297 3.542 -11.137 1.00 20.58 89 SER A C 1
ATOM 689 O O . SER A 1 89 ? 5.093 3.815 -11.124 1.00 19.70 89 SER A O 1
ATOM 692 N N . GLY A 1 90 ? 7.233 4.289 -11.704 1.00 20.77 90 GLY A N 1
ATOM 693 C CA . GLY A 1 90 ? 6.865 5.449 -12.497 1.00 20.98 90 GLY A CA 1
ATOM 694 C C . GLY A 1 90 ? 8.072 5.905 -13.255 1.00 22.36 90 GLY A C 1
ATOM 695 O O . GLY A 1 90 ? 8.976 5.112 -13.528 1.00 23.80 90 GLY A O 1
ATOM 696 N N . PHE A 1 91 ? 8.117 7.198 -13.553 1.00 20.31 91 PHE A N 1
ATOM 697 C CA . PHE A 1 91 ? 9.251 7.739 -14.299 1.00 20.01 91 PHE A CA 1
ATOM 698 C C . PHE A 1 91 ? 9.631 9.132 -13.804 1.00 18.32 91 PHE A C 1
ATOM 699 O O . PHE A 1 91 ? 8.831 9.824 -13.155 1.00 17.70 91 PHE A O 1
ATOM 707 N N . LEU A 1 92 ? 10.875 9.501 -14.089 1.00 18.78 92 LEU A N 1
ATOM 708 C CA . LEU A 1 92 ? 11.454 10.742 -13.651 1.00 18.84 92 LEU A CA 1
ATOM 709 C C . LEU A 1 92 ? 11.056 11.914 -14.531 1.00 20.56 92 LEU A C 1
ATOM 710 O O . LEU A 1 92 ? 11.032 11.814 -15.764 1.00 19.05 92 LEU A O 1
ATOM 715 N N . SER A 1 93 ? 10.739 13.018 -13.869 1.00 18.86 93 SER A N 1
ATOM 716 C CA . SER A 1 93 ? 10.368 14.296 -14.510 1.00 16.72 93 SER A CA 1
ATOM 717 C C . SER A 1 93 ? 10.968 15.412 -13.696 1.00 19.55 93 SER A C 1
ATOM 718 O O . SER A 1 93 ? 11.250 15.236 -12.503 1.00 18.62 93 SER A O 1
ATOM 721 N N . GLN A 1 94 ? 11.161 16.571 -14.319 1.00 18.48 94 GLN A N 1
ATOM 722 C CA . GLN A 1 94 ? 11.665 17.740 -13.620 1.00 17.21 94 GLN A CA 1
ATOM 723 C C . GLN A 1 94 ? 10.650 18.878 -13.754 1.00 17.71 94 GLN A C 1
ATOM 724 O O . GLN A 1 94 ? 10.065 19.049 -14.822 1.00 17.40 94 GLN A O 1
ATOM 730 N N . ASP A 1 95 ? 10.390 19.598 -12.661 1.00 15.51 95 ASP A N 1
ATOM 731 C CA . ASP A 1 95 ? 9.567 20.822 -12.731 1.00 17.00 95 ASP A CA 1
ATOM 732 C C . ASP A 1 95 ? 9.826 21.723 -11.531 1.00 17.25 95 ASP A C 1
ATOM 733 O O . ASP A 1 95 ? 10.593 21.361 -10.617 1.00 18.68 95 ASP A O 1
ATOM 738 N N . ILE A 1 96 ? 9.159 22.880 -11.475 1.00 17.07 96 ILE A N 1
ATOM 739 C CA . ILE A 1 96 ? 9.278 23.794 -10.360 1.00 19.31 96 ILE A CA 1
ATOM 740 C C . ILE A 1 96 ? 8.319 23.350 -9.264 1.00 18.26 96 ILE A C 1
ATOM 741 O O . ILE A 1 96 ? 7.132 23.109 -9.539 1.00 17.48 96 ILE A O 1
ATOM 746 N N . ILE A 1 97 ? 8.824 23.250 -8.029 1.00 16.63 97 ILE A N 1
ATOM 747 C CA . ILE A 1 97 ? 7.976 22.860 -6.894 1.00 17.05 97 ILE A CA 1
ATOM 748 C C . ILE A 1 97 ? 8.032 23.962 -5.860 1.00 16.61 97 ILE A C 1
ATOM 749 O O . ILE A 1 97 ? 9.125 24.466 -5.541 1.00 18.08 97 ILE A O 1
ATOM 754 N N . THR A 1 98 ? 6.853 24.382 -5.404 1.00 18.03 98 THR A N 1
ATOM 755 C CA . THR A 1 98 ? 6.760 25.350 -4.310 1.00 20.26 98 THR A CA 1
ATOM 756 C C . THR A 1 98 ? 6.340 24.646 -3.026 1.00 19.45 98 THR A C 1
ATOM 757 O O . THR A 1 98 ? 5.388 23.860 -3.002 1.00 18.40 98 THR A O 1
ATOM 761 N N . VAL A 1 99 ? 7.072 24.941 -1.962 1.00 17.95 99 VAL A N 1
ATOM 762 C CA . VAL A 1 99 ? 6.745 24.446 -0.621 1.00 18.53 99 VAL A CA 1
ATOM 763 C C . VAL A 1 99 ? 6.786 25.670 0.287 1.00 21.38 99 VAL A C 1
ATOM 764 O O . VAL A 1 99 ? 7.868 26.204 0.556 1.00 22.31 99 VAL A O 1
ATOM 768 N N . GLY A 1 100 ? 5.617 26.097 0.761 1.00 22.39 100 GLY A N 1
ATOM 769 C CA . GLY A 1 100 ? 5.482 27.392 1.420 1.00 24.24 100 GLY A CA 1
ATOM 770 C C . GLY A 1 100 ? 6.094 28.486 0.560 1.00 26.21 100 GLY A C 1
ATOM 771 O O . GLY A 1 100 ? 5.780 28.609 -0.620 1.00 27.71 100 GLY A O 1
ATOM 772 N N . GLY A 1 101 ? 7.004 29.252 1.141 1.00 28.09 101 GLY A N 1
ATOM 773 C CA . GLY A 1 101 ? 7.602 30.381 0.425 1.00 29.06 101 GLY A CA 1
ATOM 774 C C . GLY A 1 101 ? 8.669 30.024 -0.591 1.00 31.54 101 GLY A C 1
ATOM 775 O O . GLY A 1 101 ? 9.130 30.894 -1.338 1.00 31.92 101 GLY A O 1
ATOM 776 N N . ILE A 1 102 ? 9.059 28.753 -0.642 1.00 27.22 102 ILE A N 1
ATOM 777 C CA . ILE A 1 102 ? 10.253 28.340 -1.374 1.00 25.91 102 ILE A CA 1
ATOM 778 C C . ILE A 1 102 ? 9.876 27.723 -2.707 1.00 22.68 102 ILE A C 1
ATOM 779 O O . ILE A 1 102 ? 8.911 26.987 -2.797 1.00 23.31 102 ILE A O 1
ATOM 784 N N . THR A 1 103 ? 10.639 28.069 -3.736 1.00 24.11 103 THR A N 1
ATOM 785 C CA . THR A 1 103 ? 10.454 27.569 -5.081 1.00 25.16 103 THR A CA 1
ATOM 786 C C . THR A 1 103 ? 11.743 26.920 -5.522 1.00 25.21 103 THR A C 1
ATOM 787 O O . THR A 1 103 ? 12.811 27.549 -5.499 1.00 26.09 103 THR A O 1
ATOM 791 N N . VAL A 1 104 ? 11.650 25.661 -5.915 1.00 21.52 104 VAL A N 1
ATOM 792 C CA . VAL A 1 104 ? 12.828 24.866 -6.211 1.00 21.38 104 VAL A CA 1
ATOM 793 C C . VAL A 1 104 ? 12.621 24.028 -7.474 1.00 20.50 104 VAL A C 1
ATOM 794 O O . VAL A 1 104 ? 11.580 23.421 -7.637 1.00 20.90 104 VAL A O 1
ATOM 798 N N . THR A 1 105 ? 13.607 24.014 -8.370 1.00 20.64 105 THR A N 1
ATOM 799 C CA . THR A 1 105 ? 13.577 23.125 -9.513 1.00 21.39 105 THR A CA 1
ATOM 800 C C . THR A 1 105 ? 13.976 21.729 -9.033 1.00 21.37 105 THR A C 1
ATOM 801 O O . THR A 1 105 ? 15.049 21.531 -8.423 1.00 21.89 105 THR A O 1
ATOM 805 N N . GLN A 1 106 ? 13.089 20.769 -9.278 1.00 18.42 106 GLN A N 1
ATOM 806 C CA . GLN A 1 106 ? 13.193 19.467 -8.623 1.00 19.19 106 GLN A CA 1
ATOM 807 C C . GLN A 1 106 ? 12.902 18.306 -9.556 1.00 18.43 106 GLN A C 1
ATOM 808 O O . GLN A 1 106 ? 11.947 18.347 -10.321 1.00 19.15 106 GLN A O 1
ATOM 814 N N . MET A 1 107 ? 13.717 17.254 -9.474 1.00 17.65 107 MET A N 1
ATOM 815 C CA . MET A 1 107 ? 13.422 15.991 -10.146 1.00 19.02 107 MET A CA 1
ATOM 816 C C . MET A 1 107 ? 12.525 15.145 -9.227 1.00 15.97 107 MET A C 1
ATOM 817 O O . MET A 1 107 ? 12.797 15.002 -8.014 1.00 18.21 107 MET A O 1
ATOM 822 N N . PHE A 1 108 ? 11.462 14.614 -9.805 1.00 16.44 108 PHE A N 1
ATOM 823 C CA . PHE A 1 108 ? 10.510 13.807 -9.049 1.00 14.92 108 PHE A CA 1
ATOM 824 C C . PHE A 1 108 ? 9.996 12.619 -9.854 1.00 16.62 108 PHE A C 1
ATOM 825 O O . PHE A 1 108 ? 10.122 12.577 -11.080 1.00 17.20 108 PHE A O 1
ATOM 833 N N . GLY A 1 109 ? 9.431 11.641 -9.166 1.00 17.28 109 GLY A N 1
ATOM 834 C CA . GLY A 1 109 ? 8.774 10.529 -9.832 1.00 17.46 109 GLY A CA 1
ATOM 835 C C . GLY A 1 109 ? 7.275 10.706 -10.030 1.00 18.85 109 GLY A C 1
ATOM 836 O O . GLY A 1 109 ? 6.550 11.127 -9.103 1.00 16.45 109 GLY A O 1
ATOM 837 N N . GLU A 1 110 ? 6.820 10.401 -11.254 1.00 17.02 110 GLU A N 1
ATOM 838 C CA . GLU A 1 110 ? 5.436 10.337 -11.621 1.00 17.83 110 GLU A CA 1
ATOM 839 C C . GLU A 1 110 ? 5.036 8.860 -11.578 1.00 16.76 110 GLU A C 1
ATOM 840 O O . GLU A 1 110 ? 5.519 8.079 -12.375 1.00 17.27 110 GLU A O 1
ATOM 846 N N . VAL A 1 111 ? 4.204 8.481 -10.611 1.00 17.08 111 VAL A N 1
ATOM 847 C CA . VAL A 1 111 ? 3.761 7.095 -10.482 1.00 17.72 111 VAL A CA 1
ATOM 848 C C . VAL A 1 111 ? 2.744 6.692 -11.557 1.00 18.04 111 VAL A C 1
ATOM 849 O O . VAL A 1 111 ? 1.744 7.361 -11.728 1.00 18.68 111 VAL A O 1
ATOM 853 N N . THR A 1 112 ? 2.993 5.576 -12.258 1.00 18.20 112 THR A N 1
ATOM 854 C CA . THR A 1 112 ? 2.028 5.035 -13.234 1.00 19.80 112 THR A CA 1
ATOM 855 C C . THR A 1 112 ? 1.382 3.740 -12.787 1.00 18.41 112 THR A C 1
ATOM 856 O O . THR A 1 112 ? 0.428 3.293 -13.429 1.00 19.11 112 THR A O 1
ATOM 860 N N . GLU A 1 113 ? 1.900 3.111 -11.731 1.00 19.73 113 GLU A N 1
ATOM 861 C CA . GLU A 1 113 ? 1.244 1.948 -11.124 1.00 19.69 113 GLU A CA 1
ATOM 862 C C . GLU A 1 113 ? 1.678 1.813 -9.678 1.00 20.37 113 GLU A C 1
ATOM 863 O O . GLU A 1 113 ? 2.829 2.077 -9.346 1.00 18.36 113 GLU A O 1
ATOM 869 N N . MET A 1 114 ? 0.740 1.430 -8.823 1.00 19.53 114 MET A N 1
ATOM 870 C CA . MET A 1 114 ? 1.070 1.145 -7.422 1.00 21.58 114 MET A CA 1
ATOM 871 C C . MET A 1 114 ? -0.085 0.341 -6.889 1.00 21.36 114 MET A C 1
ATOM 872 O O . MET A 1 114 ? -1.214 0.495 -7.366 1.00 22.86 114 MET A O 1
ATOM 877 N N . PRO A 1 115 ? 0.179 -0.516 -5.896 1.00 22.34 115 PRO A N 1
ATOM 878 C CA . PRO A 1 115 ? -0.877 -1.358 -5.337 1.00 22.02 115 PRO A CA 1
ATOM 879 C C . PRO A 1 115 ? -2.009 -0.576 -4.684 1.00 23.69 115 PRO A C 1
ATOM 880 O O . PRO A 1 115 ? -1.800 0.513 -4.114 1.00 25.21 115 PRO A O 1
ATOM 884 N N . ALA A 1 116 ? -3.217 -1.134 -4.753 1.00 24.18 116 ALA A N 1
ATOM 885 C CA . ALA A 1 116 ? -4.397 -0.516 -4.168 1.00 24.12 116 ALA A CA 1
ATOM 886 C C . ALA A 1 116 ? -4.276 -0.376 -2.643 1.00 25.25 116 ALA A C 1
ATOM 887 O O . ALA A 1 116 ? -4.756 0.591 -2.063 1.00 27.87 116 ALA A O 1
ATOM 889 N N . LEU A 1 117 ? -3.651 -1.355 -2.000 1.00 25.75 117 LEU A N 1
ATOM 890 C CA . LEU A 1 117 ? -3.418 -1.294 -0.555 1.00 26.04 117 LEU A CA 1
ATOM 891 C C . LEU A 1 117 ? -1.933 -1.153 -0.316 1.00 24.69 117 LEU A C 1
ATOM 892 O O . LEU A 1 117 ? -1.142 -1.873 -0.928 1.00 25.49 117 LEU A O 1
ATOM 897 N N . PRO A 1 118 ? -1.502 -0.235 0.553 1.00 23.06 118 PRO A N 1
ATOM 898 C CA . PRO A 1 118 ? -2.341 0.651 1.348 1.00 23.30 118 PRO A CA 1
ATOM 8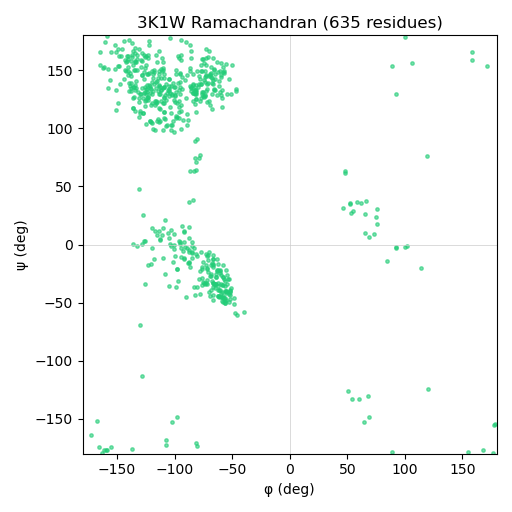99 C C . PRO A 1 118 ? -2.706 1.981 0.685 1.00 22.50 118 PRO A C 1
ATOM 900 O O . PRO A 1 118 ? -3.497 2.754 1.252 1.00 21.46 118 PRO A O 1
ATOM 904 N N . PHE A 1 119 ? -2.177 2.223 -0.518 1.00 21.75 119 PHE A N 1
ATOM 905 C CA . PHE A 1 119 ? -2.219 3.567 -1.099 1.00 22.01 119 PHE A CA 1
ATOM 906 C C . PHE A 1 119 ? -3.586 4.148 -1.421 1.00 21.78 119 PHE A C 1
ATOM 907 O O . PHE A 1 119 ? -3.743 5.373 -1.417 1.00 22.39 119 PHE A O 1
ATOM 915 N N . MET A 1 120 ? -4.590 3.298 -1.656 1.00 23.55 120 MET A N 1
ATOM 916 C CA . MET A 1 120 ? -5.926 3.798 -1.879 1.00 23.79 120 MET A CA 1
ATOM 917 C C . MET A 1 120 ? -6.518 4.448 -0.615 1.00 25.53 120 MET A C 1
ATOM 918 O O . MET A 1 120 ? -7.458 5.235 -0.710 1.00 25.30 120 MET A O 1
ATOM 923 N N . LEU A 1 121 ? -5.948 4.131 0.548 1.00 24.00 121 LEU A N 1
ATOM 924 C CA . LEU A 1 121 ? -6.496 4.604 1.827 1.00 24.86 121 LEU A CA 1
ATOM 925 C C . LEU A 1 121 ? -5.786 5.870 2.273 1.00 23.21 121 LEU A C 1
ATOM 926 O O . LEU A 1 121 ? -6.102 6.431 3.336 1.00 21.45 121 LEU A O 1
ATOM 931 N N . ALA A 1 122 ? -4.828 6.326 1.465 1.00 20.35 122 ALA A N 1
ATOM 932 C CA . ALA A 1 122 ? -4.176 7.598 1.737 1.00 18.34 122 ALA A CA 1
ATOM 933 C C . ALA A 1 122 ? -5.124 8.756 1.426 1.00 17.65 122 ALA A C 1
ATOM 934 O O . ALA A 1 122 ? -5.722 8.791 0.332 1.00 17.37 122 ALA A O 1
ATOM 936 N N . GLU A 1 123 ? -5.244 9.714 2.357 1.00 15.26 123 GLU A N 1
ATOM 937 C CA . GLU A 1 123 ? -6.003 10.940 2.103 1.00 17.93 123 GLU A CA 1
ATOM 938 C C . GLU A 1 123 ? -5.139 11.996 1.389 1.00 16.69 123 GLU A C 1
ATOM 939 O O . GLU A 1 123 ? -5.678 12.971 0.843 1.00 20.94 123 GLU A O 1
ATOM 945 N N . PHE A 1 124 ? -3.833 11.747 1.339 1.00 15.49 124 PHE A N 1
ATOM 946 C CA . PHE A 1 124 ? -2.876 12.606 0.640 1.00 15.49 124 PHE A CA 1
ATOM 947 C C . PHE A 1 124 ? -2.592 12.031 -0.751 1.00 14.90 124 PHE A C 1
ATOM 948 O O . PHE A 1 124 ? -2.875 10.863 -1.028 1.00 16.68 124 PHE A O 1
ATOM 956 N N . ASP A 1 125 ? -2.038 12.866 -1.626 1.00 13.79 125 ASP A N 1
ATOM 957 C CA . ASP A 1 125 ? -1.792 12.517 -3.034 1.00 15.28 125 ASP A CA 1
ATOM 958 C C . ASP A 1 125 ? -0.381 12.064 -3.323 1.00 16.38 125 ASP A C 1
ATOM 959 O O . ASP A 1 125 ? -0.135 11.414 -4.333 1.00 18.29 125 ASP A O 1
ATOM 964 N N . GLY A 1 126 ? 0.568 12.420 -2.462 1.00 15.75 126 GLY A N 1
ATOM 965 C CA . GLY A 1 126 ? 1.958 12.171 -2.797 1.00 14.68 126 GLY A CA 1
ATOM 966 C C . GLY A 1 126 ? 2.867 12.141 -1.573 1.00 14.89 126 GLY A C 1
ATOM 967 O O . GLY A 1 126 ? 2.414 12.265 -0.441 1.00 12.86 126 GLY A O 1
ATOM 968 N N . VAL A 1 127 ? 4.155 11.985 -1.828 1.00 13.46 127 VAL A N 1
ATOM 969 C CA . VAL A 1 127 ? 5.159 11.882 -0.767 1.00 13.68 127 VAL A CA 1
ATOM 970 C C . VAL A 1 127 ? 6.336 12.795 -1.104 1.00 13.12 127 VAL A C 1
ATOM 971 O O . VAL A 1 127 ? 6.793 12.817 -2.252 1.00 14.51 127 VAL A O 1
ATOM 975 N N . VAL A 1 128 ? 6.806 13.547 -0.116 1.00 14.08 128 VAL A N 1
ATOM 976 C CA . VAL A 1 128 ? 8.001 14.339 -0.282 1.00 13.74 128 VAL A CA 1
ATOM 977 C C . VAL A 1 128 ? 9.045 13.763 0.673 1.00 14.27 128 VAL A C 1
ATOM 978 O O . VAL A 1 128 ? 8.963 13.942 1.891 1.00 13.71 128 VAL A O 1
ATOM 982 N N . GLY A 1 129 ? 10.022 13.052 0.115 1.00 13.53 129 GLY A N 1
ATOM 983 C CA . GLY A 1 129 ? 11.041 12.432 0.967 1.00 12.91 129 GLY A CA 1
ATOM 984 C C . GLY A 1 129 ? 12.000 13.464 1.480 1.00 13.95 129 GLY A C 1
ATOM 985 O O . GLY A 1 129 ? 12.605 14.195 0.692 1.00 16.21 129 GLY A O 1
ATOM 986 N N . MET A 1 130 ? 12.160 13.482 2.807 1.00 13.84 130 MET A N 1
ATOM 987 C CA . MET A 1 130 ? 13.036 14.425 3.512 1.00 15.04 130 MET A CA 1
ATOM 988 C C . MET A 1 130 ? 14.362 13.769 3.973 1.00 15.01 130 MET A C 1
ATOM 989 O O . MET A 1 130 ? 15.141 14.360 4.705 1.00 16.82 130 MET A O 1
ATOM 994 N N . GLY A 1 131 ? 14.616 12.568 3.459 1.00 13.31 131 GLY A N 1
ATOM 995 C CA . GLY A 1 131 ? 15.844 11.784 3.705 1.00 16.76 131 GLY A CA 1
ATOM 996 C C . GLY A 1 131 ? 17.000 12.252 2.838 1.00 17.83 131 GLY A C 1
ATOM 997 O O . GLY A 1 131 ? 16.913 13.282 2.158 1.00 17.96 131 GLY A O 1
ATOM 998 N N . PHE A 1 132 ? 18.102 11.505 2.892 1.00 17.20 132 PHE A N 1
ATOM 999 C CA . PHE A 1 132 ? 19.347 11.885 2.225 1.00 17.56 132 PHE A CA 1
ATOM 1000 C C . PHE A 1 132 ? 19.485 11.213 0.872 1.00 18.56 132 PHE A C 1
ATOM 1001 O O . PHE A 1 132 ? 18.875 10.162 0.629 1.00 21.32 132 PHE A O 1
ATOM 1009 N N . ILE A 1 133 ? 20.344 11.778 0.016 1.00 19.30 133 ILE A N 1
ATOM 1010 C CA . ILE A 1 133 ? 20.621 11.222 -1.320 1.00 20.48 133 ILE A CA 1
ATOM 1011 C C . ILE A 1 133 ? 21.118 9.762 -1.278 1.00 21.40 133 ILE A C 1
ATOM 1012 O O . ILE A 1 133 ? 20.859 8.975 -2.216 1.00 21.43 133 ILE A O 1
ATOM 1017 N N . GLU A 1 134 ? 21.802 9.399 -0.192 1.00 21.55 134 GLU A N 1
ATOM 1018 C CA . GLU A 1 134 ? 22.335 8.053 -0.009 1.00 23.60 134 GLU A CA 1
ATOM 1019 C C . GLU A 1 134 ? 21.244 7.013 -0.179 1.00 24.68 134 GLU A C 1
ATOM 1020 O O . GLU A 1 134 ? 21.520 5.894 -0.592 1.00 26.60 134 GLU A O 1
ATOM 1026 N N . GLN A 1 135 ? 20.003 7.383 0.145 1.00 22.69 135 GLN A N 1
ATOM 1027 C CA . GLN A 1 135 ? 18.895 6.429 0.049 1.00 21.44 135 GLN A CA 1
ATOM 1028 C C . GLN A 1 135 ? 17.855 6.772 -1.026 1.00 22.54 135 GLN A C 1
ATOM 1029 O O . GLN A 1 135 ? 16.801 6.158 -1.100 1.00 22.42 135 GLN A O 1
ATOM 1035 N N . ALA A 1 136 ? 18.193 7.734 -1.877 1.00 22.50 136 ALA A N 1
ATOM 1036 C CA . ALA A 1 136 ? 17.332 8.109 -2.987 1.00 22.14 136 ALA A CA 1
ATOM 1037 C C . ALA A 1 136 ? 17.334 7.066 -4.105 1.00 21.36 136 ALA A C 1
ATOM 1038 O O . ALA A 1 136 ? 18.401 6.689 -4.610 1.00 22.94 136 ALA A O 1
ATOM 1040 N N . ILE A 1 137 ? 16.150 6.619 -4.514 1.00 22.02 137 ILE A N 1
ATOM 1041 C CA . ILE A 1 137 ? 16.057 5.743 -5.684 1.00 23.27 137 ILE A CA 1
ATOM 1042 C C . ILE A 1 137 ? 16.615 6.514 -6.877 1.00 25.02 137 ILE A C 1
ATOM 1043 O O . ILE A 1 137 ? 16.263 7.671 -7.096 1.00 23.20 137 ILE A O 1
ATOM 1048 N N . GLY A 1 138 ? 17.513 5.876 -7.624 1.00 24.71 138 GLY A N 1
ATOM 1049 C CA . GLY A 1 138 ? 18.137 6.512 -8.787 1.00 25.81 138 GLY A CA 1
ATOM 1050 C C . GLY A 1 138 ? 19.153 7.582 -8.448 1.00 27.25 138 GLY A C 1
ATOM 1051 O O . GLY A 1 138 ? 19.611 8.300 -9.338 1.00 26.91 138 GLY A O 1
ATOM 1052 N N . ARG A 1 139 ? 19.502 7.690 -7.167 1.00 27.77 139 ARG A N 1
ATOM 1053 C CA . ARG A 1 139 ? 20.380 8.756 -6.649 1.00 27.03 139 ARG A CA 1
ATOM 1054 C C . ARG A 1 139 ? 19.907 10.146 -7.059 1.00 25.59 139 ARG A C 1
ATOM 1055 O O . ARG A 1 139 ? 20.714 11.045 -7.317 1.00 24.33 139 ARG A O 1
ATOM 1063 N N . VAL A 1 140 ? 18.593 10.323 -7.120 1.00 22.97 140 VAL A N 1
ATOM 1064 C CA . VAL A 1 140 ? 18.031 11.581 -7.564 1.00 22.13 140 VAL A CA 1
ATOM 1065 C C . VAL A 1 140 ? 18.198 12.558 -6.420 1.00 19.63 140 VAL A C 1
ATOM 1066 O O . VAL A 1 140 ? 17.856 12.224 -5.279 1.00 19.32 140 VAL A O 1
ATOM 1070 N N . THR A 1 141 ? 18.718 13.756 -6.696 1.00 20.94 141 THR A N 1
ATOM 1071 C CA . THR A 1 141 ? 18.970 14.753 -5.651 1.00 19.43 141 THR A CA 1
ATOM 1072 C C . THR A 1 141 ? 17.683 15.106 -4.908 1.00 20.20 141 THR A C 1
ATOM 1073 O O . THR A 1 141 ? 16.768 15.630 -5.534 1.00 18.75 141 THR A O 1
ATOM 1077 N N . PRO A 1 142 ? 17.609 14.852 -3.595 1.00 18.35 142 PRO A N 1
ATOM 1078 C CA . PRO A 1 142 ? 16.367 15.147 -2.833 1.00 16.96 142 PRO A CA 1
ATOM 1079 C C . PRO A 1 142 ? 16.038 16.614 -2.715 1.00 17.81 142 PRO A C 1
ATOM 1080 O O . PRO A 1 142 ? 16.906 17.491 -2.882 1.00 17.61 142 PRO A O 1
ATOM 1084 N N . ILE A 1 143 ? 14.768 16.874 -2.412 1.00 16.09 143 ILE A N 1
ATOM 1085 C CA . ILE A 1 143 ? 14.286 18.242 -2.400 1.00 16.85 143 ILE A CA 1
ATOM 1086 C C . ILE A 1 143 ? 14.985 19.141 -1.392 1.00 17.70 143 ILE A C 1
ATOM 1087 O O . ILE A 1 143 ? 15.293 20.296 -1.697 1.00 18.81 143 ILE A O 1
ATOM 1092 N N . PHE A 1 144 ? 15.282 18.613 -0.200 1.00 17.05 144 PHE A N 1
ATOM 1093 C CA . PHE A 1 144 ? 15.888 19.458 0.810 1.00 15.97 144 PHE A CA 1
ATOM 1094 C C . PHE A 1 144 ? 17.327 19.737 0.407 1.00 16.40 144 PHE A C 1
ATOM 1095 O O . PHE A 1 144 ? 17.819 20.803 0.727 1.00 20.28 144 PHE A O 1
ATOM 1103 N N . ASP A 1 145 ? 17.985 18.800 -0.303 1.00 17.20 145 ASP A N 1
ATOM 1104 C CA . ASP A 1 145 ? 19.338 19.071 -0.807 1.00 21.23 145 ASP A CA 1
ATOM 1105 C C . ASP A 1 145 ? 19.284 20.259 -1.762 1.00 22.00 145 ASP A C 1
ATOM 1106 O O . ASP A 1 145 ? 20.114 21.170 -1.688 1.00 24.14 145 ASP A O 1
ATOM 1111 N N . ASN A 1 146 ? 18.298 20.251 -2.656 1.00 21.38 146 ASN A N 1
ATOM 1112 C CA . ASN A 1 146 ? 18.137 21.370 -3.588 1.00 20.66 146 ASN A CA 1
ATOM 1113 C C . ASN A 1 146 ? 17.775 22.695 -2.927 1.00 23.14 146 ASN A C 1
ATOM 1114 O O . ASN A 1 146 ? 18.216 23.763 -3.373 1.00 25.89 146 ASN A O 1
ATOM 1119 N N . ILE A 1 147 ? 17.009 22.641 -1.843 1.00 21.35 147 ILE A N 1
ATOM 1120 C CA . ILE A 1 147 ? 16.724 23.860 -1.109 1.00 21.20 147 ILE A CA 1
ATOM 1121 C C . ILE A 1 147 ? 17.979 24.388 -0.392 1.00 24.03 147 ILE A C 1
ATOM 1122 O O . ILE A 1 147 ? 18.264 25.596 -0.454 1.00 25.77 147 ILE A O 1
ATOM 1127 N N . ILE A 1 148 ? 18.731 23.497 0.264 1.00 22.82 148 ILE A N 1
ATOM 1128 C CA . ILE A 1 148 ? 20.007 23.891 0.865 1.00 24.04 148 ILE A CA 1
ATOM 1129 C C . ILE A 1 148 ? 20.914 24.618 -0.180 1.00 25.47 148 ILE A C 1
ATOM 1130 O O . ILE A 1 148 ? 21.524 25.646 0.138 1.00 26.93 148 ILE A O 1
ATOM 1135 N N . SER A 1 149 ? 20.970 24.088 -1.402 1.00 27.95 149 SER A N 1
ATOM 1136 C CA . SER A 1 149 ? 21.801 24.648 -2.497 1.00 29.24 149 SER A CA 1
ATOM 1137 C C . SER A 1 149 ? 21.398 26.055 -2.942 1.00 30.31 149 SER A C 1
ATOM 1138 O O . SER A 1 149 ? 22.218 26.785 -3.520 1.00 30.86 149 SER A O 1
ATOM 1141 N N . GLN A 1 150 ? 20.150 26.440 -2.694 1.00 29.40 150 GLN A N 1
ATOM 1142 C CA . GLN A 1 150 ? 19.686 27.781 -3.063 1.00 30.94 150 GLN A CA 1
ATOM 1143 C C . GLN A 1 150 ? 20.278 28.857 -2.165 1.00 31.79 150 GLN A C 1
ATOM 1144 O O . GLN A 1 150 ? 20.301 30.037 -2.529 1.00 31.20 150 GLN A O 1
ATOM 1150 N N . GLY A 1 151 ? 20.724 28.439 -0.983 1.00 32.27 151 GLY A N 1
ATOM 1151 C CA . GLY A 1 151 ? 21.357 29.307 -0.006 1.00 33.78 151 GLY A CA 1
ATOM 1152 C C . GLY A 1 151 ? 20.431 30.354 0.569 1.00 35.34 151 GLY A C 1
ATOM 1153 O O . GLY A 1 151 ? 20.857 31.491 0.800 1.00 37.58 151 GLY A O 1
ATOM 1154 N N . VAL A 1 152 ? 19.170 29.981 0.793 1.00 33.82 152 VAL A N 1
ATOM 1155 C CA . VAL A 1 152 ? 18.139 30.927 1.249 1.00 34.25 152 VAL A CA 1
ATOM 1156 C C . VAL A 1 152 ? 17.724 30.709 2.703 1.00 33.22 152 VAL A C 1
ATOM 1157 O O . VAL A 1 152 ? 17.262 31.634 3.368 1.00 33.84 152 VAL A O 1
ATOM 1161 N N . LEU A 1 153 ? 17.896 29.482 3.192 1.00 31.06 153 LEU A N 1
ATOM 1162 C CA . LEU A 1 153 ? 17.429 29.108 4.530 1.00 28.91 153 LEU A CA 1
ATOM 1163 C C . LEU A 1 153 ? 18.253 29.753 5.626 1.00 28.78 153 LEU A C 1
ATOM 1164 O O . LEU A 1 153 ? 19.482 29.794 5.530 1.00 28.10 153 LEU A O 1
ATOM 1169 N N . LYS A 1 154 ? 17.570 30.207 6.671 1.00 27.90 154 LYS A N 1
ATOM 1170 C CA . LYS A 1 154 ? 18.211 30.755 7.862 1.00 28.34 154 LYS A CA 1
ATOM 1171 C C . LYS A 1 154 ? 19.148 29.716 8.476 1.00 28.47 154 LYS A C 1
ATOM 1172 O O . LYS A 1 154 ? 20.290 30.021 8.841 1.00 27.71 154 LYS A O 1
ATOM 1178 N N . GLU A 1 155 ? 18.671 28.478 8.572 1.00 26.22 155 GLU A N 1
ATOM 1179 C CA . GLU A 1 155 ? 19.468 27.341 9.053 1.00 25.40 155 GLU A CA 1
ATOM 1180 C C . GLU A 1 155 ? 19.102 26.098 8.249 1.00 22.87 155 GLU A C 1
ATOM 1181 O O . GLU A 1 155 ? 17.979 25.994 7.776 1.00 23.34 155 GLU A O 1
ATOM 1187 N N . ASP A 1 156 ? 20.049 25.177 8.063 1.00 22.21 156 ASP A N 1
ATOM 1188 C CA . ASP A 1 156 ? 19.799 23.972 7.257 1.00 21.18 156 ASP A CA 1
ATOM 1189 C C . ASP A 1 156 ? 19.193 22.907 8.148 1.00 20.42 156 ASP A C 1
ATOM 1190 O O . ASP A 1 156 ? 19.790 21.853 8.407 1.00 18.74 156 ASP A O 1
ATOM 1195 N N . VAL A 1 157 ? 18.010 23.227 8.650 1.00 18.67 157 VAL A N 1
ATOM 1196 C CA . VAL A 1 157 ? 17.264 22.287 9.488 1.00 18.10 157 VAL A CA 1
ATOM 1197 C C . VAL A 1 157 ? 15.808 22.367 9.031 1.00 18.09 157 VAL A C 1
ATOM 1198 O O . VAL A 1 157 ? 15.414 23.335 8.345 1.00 18.58 157 VAL A O 1
ATOM 1202 N N . PHE A 1 158 ? 15.006 21.362 9.411 1.00 17.65 158 PHE A N 1
ATOM 1203 C CA . PHE A 1 158 ? 13.562 21.461 9.247 1.00 17.16 158 PHE A CA 1
ATOM 1204 C C . PHE A 1 158 ? 12.933 20.773 10.452 1.00 16.39 158 PHE A C 1
ATOM 1205 O O . PHE A 1 158 ? 13.527 19.867 11.013 1.00 16.96 158 PHE A O 1
ATOM 1213 N N . SER A 1 159 ? 11.754 21.232 10.846 1.00 14.77 159 SER A N 1
ATOM 1214 C CA . SER A 1 159 ? 11.140 20.798 12.093 1.00 15.88 159 SER A CA 1
ATOM 1215 C C . SER A 1 159 ? 9.681 20.413 11.906 1.00 14.58 159 SER A C 1
ATOM 1216 O O . SER A 1 159 ? 8.977 20.973 11.031 1.00 15.77 159 SER A O 1
ATOM 1219 N N . PHE A 1 160 ? 9.243 19.476 12.751 1.00 14.45 160 PHE A N 1
ATOM 1220 C CA . PHE A 1 160 ? 7.873 18.896 12.705 1.00 13.89 160 PHE A CA 1
ATOM 1221 C C . PHE A 1 160 ? 7.103 19.033 14.006 1.00 16.02 160 PHE A C 1
ATOM 1222 O O . PHE A 1 160 ? 7.596 18.648 15.080 1.00 16.60 160 PHE A O 1
ATOM 1230 N N . TYR A 1 161 ? 5.902 19.591 13.882 1.00 14.63 161 TYR A N 1
ATOM 1231 C CA . TYR A 1 161 ? 4.883 19.594 14.935 1.00 16.61 161 TYR A CA 1
ATOM 1232 C C . TYR A 1 161 ? 3.699 18.781 14.435 1.00 15.93 161 TYR A C 1
ATOM 1233 O O . TYR A 1 161 ? 3.150 19.080 13.371 1.00 15.62 161 TYR A O 1
ATOM 1242 N N . TYR A 1 162 ? 3.334 17.740 15.190 1.00 14.62 162 TYR A N 1
ATOM 1243 C CA . TYR A 1 162 ? 2.134 16.926 14.920 1.00 13.69 162 TYR A CA 1
ATOM 1244 C C . TYR A 1 162 ? 1.179 17.107 16.091 1.00 15.02 162 TYR A C 1
ATOM 1245 O O . TYR A 1 162 ? 1.538 16.875 17.239 1.00 15.43 162 TYR A O 1
ATOM 1254 N N . ASN A 1 163 ? -0.021 17.570 15.800 1.00 13.15 163 ASN A N 1
ATOM 1255 C CA . ASN A 1 163 ? -1.035 17.677 16.861 1.00 16.53 163 ASN A CA 1
ATOM 1256 C C . ASN A 1 163 ? -1.837 16.380 17.096 1.00 16.67 163 ASN A C 1
ATOM 1257 O O . ASN A 1 163 ? -1.824 15.445 16.292 1.00 16.43 163 ASN A O 1
ATOM 1262 N N . ARG A 1 164 ? -2.559 16.316 18.210 1.00 18.96 164 ARG A N 1
ATOM 1263 C CA . ARG A 1 164 ? -3.501 15.226 18.419 1.00 22.34 164 ARG A CA 1
ATOM 1264 C C . ARG A 1 164 ? -4.731 15.406 17.529 1.00 26.54 164 ARG A C 1
ATOM 1265 O O . ARG A 1 164 ? -4.867 16.456 16.896 1.00 27.70 164 ARG A O 1
ATOM 1273 N N . ASP A 1 165 ? -5.558 14.355 17.451 1.00 29.80 165 ASP A N 1
ATOM 1274 C CA . ASP A 1 165 ? -6.816 14.241 16.655 1.00 36.09 165 ASP A CA 1
ATOM 1275 C C . ASP A 1 165 ? -6.848 13.126 15.606 1.00 37.67 165 ASP A C 1
ATOM 1276 O O . ASP A 1 165 ? -7.399 12.048 15.857 1.00 40.14 165 ASP A O 1
ATOM 1281 N N . SER A 1 171 ? -8.476 24.073 14.988 1.00 38.11 171 SER A N 1
ATOM 1282 C CA . SER A 1 171 ? -7.351 23.242 15.440 1.00 36.84 171 SER A CA 1
ATOM 1283 C C . SER A 1 171 ? -6.346 22.963 14.323 1.00 34.09 171 SER A C 1
ATOM 1284 O O . SER A 1 171 ? -6.711 22.525 13.232 1.00 36.75 171 SER A O 1
ATOM 1287 N N . LEU A 1 172 ? -5.081 23.213 14.629 1.00 31.29 172 LEU A N 1
ATOM 1288 C CA . LEU A 1 172 ? -3.980 23.005 13.700 1.00 26.84 172 LEU A CA 1
ATOM 1289 C C . LEU A 1 172 ? -3.541 21.528 13.692 1.00 23.96 172 LEU A C 1
ATOM 1290 O O . LEU A 1 172 ? -3.130 21.014 14.732 1.00 24.32 172 LEU A O 1
ATOM 1295 N N . GLY A 1 173 ? -3.593 20.860 12.533 1.00 21.18 173 GLY A N 1
ATOM 1296 C CA . GLY A 1 173 ? -3.218 19.431 12.450 1.00 17.95 173 GLY A CA 1
ATOM 1297 C C . GLY A 1 173 ? -1.741 19.218 12.717 1.00 19.20 173 GLY A C 1
ATOM 1298 O O . GLY A 1 173 ? -1.319 18.215 13.295 1.00 16.05 173 GLY A O 1
ATOM 1299 N N . GLY A 1 174 ? -0.955 20.191 12.303 1.00 14.53 174 GLY A N 1
ATOM 1300 C CA . GLY A 1 174 ? 0.488 20.105 12.442 1.00 14.36 174 GLY A CA 1
ATOM 1301 C C . GLY A 1 174 ? 1.144 21.192 11.629 1.00 15.01 174 GLY A C 1
ATOM 1302 O O . GLY A 1 174 ? 0.468 22.028 10.995 1.00 15.56 174 GLY A O 1
ATOM 1303 N N . GLN A 1 175 ? 2.463 21.173 11.633 1.00 16.09 175 GLN A N 1
ATOM 1304 C CA . GLN A 1 175 ? 3.222 22.205 10.934 1.00 16.82 175 GLN A CA 1
ATOM 1305 C C . GLN A 1 175 ? 4.610 21.684 10.627 1.00 18.08 175 GLN A C 1
ATOM 1306 O O . GLN A 1 175 ? 5.279 21.100 11.505 1.00 17.31 175 GLN A O 1
ATOM 1312 N N . ILE A 1 176 ? 5.072 21.916 9.404 1.00 17.28 176 ILE A N 1
ATOM 1313 C CA . ILE A 1 176 ? 6.480 21.724 9.116 1.00 16.67 176 ILE A CA 1
ATOM 1314 C C . ILE A 1 176 ? 7.115 23.098 8.917 1.00 16.11 176 ILE A C 1
ATOM 1315 O O . ILE A 1 176 ? 6.519 23.982 8.270 1.00 17.38 176 ILE A O 1
ATOM 1320 N N . VAL A 1 177 ? 8.280 23.294 9.517 1.00 16.36 177 VAL A N 1
ATOM 1321 C CA . VAL A 1 177 ? 9.063 24.526 9.248 1.00 17.97 177 VAL A CA 1
ATOM 1322 C C . VAL A 1 177 ? 10.354 24.174 8.536 1.00 19.68 177 VAL A C 1
ATOM 1323 O O . VAL A 1 177 ? 11.093 23.292 8.977 1.00 17.90 177 VAL A O 1
ATOM 1327 N N . LEU A 1 178 ? 10.621 24.864 7.425 1.00 19.04 178 LEU A N 1
ATOM 1328 C CA . LEU A 1 178 ? 11.864 24.717 6.692 1.00 18.97 178 LEU A CA 1
ATOM 1329 C C . LEU A 1 178 ? 12.752 25.882 7.073 1.00 20.05 178 LEU A C 1
ATOM 1330 O O . LEU A 1 178 ? 12.352 27.025 6.934 1.00 22.10 178 LEU A O 1
ATOM 1335 N N . GLY A 1 179 ? 13.946 25.584 7.554 1.00 19.84 179 GLY A N 1
ATOM 1336 C CA . GLY A 1 179 ? 14.897 26.635 7.881 1.00 23.23 179 GLY A CA 1
ATOM 1337 C C . GLY A 1 179 ? 14.965 26.977 9.351 1.00 23.82 179 GLY A C 1
ATOM 1338 O O . GLY A 1 179 ? 15.760 27.828 9.756 1.00 26.15 179 GLY A O 1
ATOM 1339 N N . GLY A 1 180 ? 14.141 26.321 10.163 1.00 23.75 180 GLY A N 1
ATOM 1340 C CA . GLY A 1 180 ? 14.177 26.549 11.597 1.00 21.67 180 GLY A CA 1
ATOM 1341 C C . GLY A 1 180 ? 13.127 25.739 12.319 1.00 24.31 180 GLY A C 1
ATOM 1342 O O . GLY A 1 180 ? 12.683 24.698 11.815 1.00 21.32 180 GLY A O 1
ATOM 1343 N N . SER A 1 181 ? 12.729 26.235 13.484 1.00 23.32 181 SER A N 1
ATOM 1344 C CA . SER A 1 181 ? 11.695 25.619 14.292 1.00 24.51 181 SER A CA 1
ATOM 1345 C C . SER A 1 181 ? 10.754 26.700 14.753 1.00 24.06 181 SER A C 1
ATOM 1346 O O . SER A 1 181 ? 11.053 27.886 14.612 1.00 25.81 181 SER A O 1
ATOM 1349 N N . ASP A 1 182 ? 9.620 26.299 15.312 1.00 23.73 182 ASP A N 1
ATOM 1350 C CA . ASP A 1 182 ? 8.614 27.261 15.762 1.00 23.64 182 ASP A CA 1
ATOM 1351 C C . ASP A 1 182 ? 8.392 27.079 17.264 1.00 25.54 182 ASP A C 1
ATOM 1352 O O . ASP A 1 182 ? 7.762 26.120 17.695 1.00 23.61 182 ASP A O 1
ATOM 1357 N N . PRO A 1 183 ? 8.917 28.011 18.064 1.00 26.07 183 PRO A N 1
ATOM 1358 C CA . PRO A 1 183 ? 8.908 27.874 19.515 1.00 27.55 183 PRO A CA 1
ATOM 1359 C C . PRO A 1 183 ? 7.512 27.922 20.104 1.00 28.25 183 PRO A C 1
ATOM 1360 O O . PRO A 1 183 ? 7.327 27.506 21.242 1.00 28.56 183 PRO A O 1
ATOM 1364 N N . GLN A 1 184 ? 6.544 28.411 19.330 1.00 29.58 184 GLN A N 1
ATOM 1365 C CA . GLN A 1 184 ? 5.138 28.407 19.717 1.00 29.34 184 GLN A CA 1
ATOM 1366 C C . GLN A 1 184 ? 4.647 26.963 19.971 1.00 27.27 184 GLN A C 1
ATOM 1367 O O . GLN A 1 184 ? 3.727 26.738 20.771 1.00 2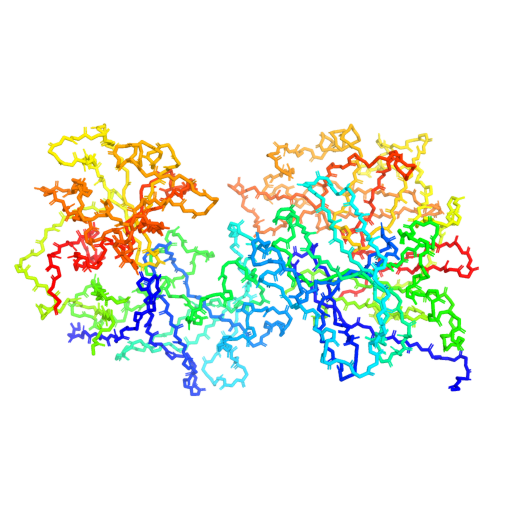5.88 184 GLN A O 1
ATOM 1373 N N . HIS A 1 185 ? 5.291 25.993 19.317 1.00 25.47 185 HIS A N 1
ATOM 1374 C CA . HIS A 1 185 ? 4.835 24.604 19.397 1.00 23.81 185 HIS A CA 1
ATOM 1375 C C . HIS A 1 185 ? 5.654 23.645 20.254 1.00 23.39 185 HIS A C 1
ATOM 1376 O O . HIS A 1 185 ? 5.431 22.430 20.218 1.00 24.15 185 HIS A O 1
ATOM 1383 N N . TYR A 1 186 ? 6.601 24.176 21.018 1.00 24.32 186 TYR A N 1
ATOM 1384 C CA . TYR A 1 186 ? 7.312 23.340 21.964 1.00 24.21 186 TYR A CA 1
ATOM 1385 C C . TYR A 1 186 ? 7.684 24.094 23.228 1.00 25.86 186 TYR A C 1
ATOM 1386 O O . TYR A 1 186 ? 7.569 25.314 23.291 1.00 27.86 186 TYR A O 1
ATOM 1395 N N . GLU A 1 187 ? 8.111 23.348 24.225 1.00 26.60 187 GLU A N 1
ATOM 1396 C CA . GLU A 1 187 ? 8.503 23.973 25.465 1.00 29.58 187 GLU A CA 1
ATOM 1397 C C . GLU A 1 187 ? 9.925 23.632 25.861 1.00 29.14 187 GLU A C 1
ATOM 1398 O O . GLU A 1 187 ? 10.420 22.544 25.573 1.00 28.35 187 GLU A O 1
ATOM 1404 N N . GLY A 1 188 ? 10.587 24.597 26.498 1.00 29.30 188 GLY A N 1
ATOM 1405 C CA . GLY A 1 188 ? 11.980 24.444 26.850 1.00 31.04 188 GLY A CA 1
ATOM 1406 C C . GLY A 1 188 ? 12.918 24.447 25.657 1.00 30.84 188 GLY A C 1
ATOM 1407 O O . GLY A 1 188 ? 12.682 25.118 24.642 1.00 32.27 188 GLY A O 1
ATOM 1408 N N . ASN A 1 189 ? 14.001 23.701 25.800 1.00 32.03 189 ASN A N 1
ATOM 1409 C CA . ASN A 1 189 ? 15.037 23.644 24.790 1.00 31.50 189 ASN A CA 1
ATOM 1410 C C . ASN A 1 189 ? 15.128 22.247 24.206 1.00 29.62 189 ASN A C 1
ATOM 1411 O O . ASN A 1 189 ? 14.711 21.276 24.829 1.00 28.65 189 ASN A O 1
ATOM 1416 N N . PHE A 1 190 ? 15.670 22.156 22.999 1.00 27.03 190 PHE A N 1
ATOM 1417 C CA . PHE A 1 190 ? 15.925 20.866 22.377 1.00 27.19 190 PHE A CA 1
ATOM 1418 C C . PHE A 1 190 ? 17.023 20.112 23.106 1.00 26.37 190 PHE A C 1
ATOM 1419 O O . PHE A 1 190 ? 17.946 20.734 23.654 1.00 27.59 190 PHE A O 1
ATOM 1427 N N . HIS A 1 191 ? 16.918 18.786 23.110 1.00 24.99 191 HIS A N 1
ATOM 1428 C CA . HIS A 1 191 ? 18.045 17.898 23.393 1.00 25.20 191 HIS A CA 1
ATOM 1429 C C . HIS A 1 191 ? 18.373 17.125 22.141 1.00 25.93 191 HIS A C 1
ATOM 1430 O O . HIS A 1 191 ? 17.444 16.652 21.453 1.00 21.46 191 HIS A O 1
ATOM 1437 N N . TYR A 1 192 ? 19.673 17.014 21.831 1.00 22.98 192 TYR A N 1
ATOM 1438 C CA . TYR A 1 192 ? 20.131 16.458 20.547 1.00 24.23 192 TYR A CA 1
ATOM 1439 C C . TYR A 1 192 ? 20.800 15.098 20.623 1.00 24.12 192 TYR A C 1
ATOM 1440 O O . TYR A 1 192 ? 21.443 14.763 21.613 1.00 26.16 192 TYR A O 1
ATOM 1449 N N . ILE A 1 193 ? 20.662 14.326 19.555 1.00 21.88 193 ILE A N 1
ATOM 1450 C CA . ILE A 1 193 ? 21.387 13.072 19.374 1.00 21.97 193 ILE A CA 1
ATOM 1451 C C . ILE A 1 193 ?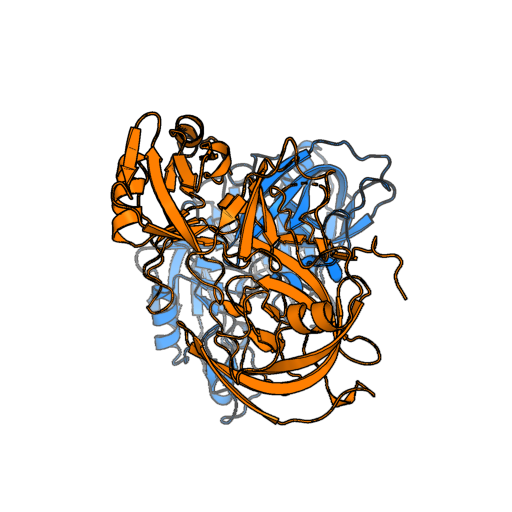 21.980 13.065 17.969 1.00 22.10 193 ILE A C 1
ATOM 1452 O O . ILE A 1 193 ? 21.268 13.338 16.984 1.00 18.54 193 ILE A O 1
ATOM 1457 N N . ASN A 1 194 ? 23.266 12.743 17.852 1.00 21.71 194 ASN A N 1
ATOM 1458 C CA . ASN A 1 194 ? 23.919 12.642 16.556 1.00 21.62 194 ASN A CA 1
ATOM 1459 C C . ASN A 1 194 ? 23.407 11.419 15.796 1.00 22.17 194 ASN A C 1
ATOM 1460 O O . ASN A 1 194 ? 23.151 10.369 16.401 1.00 21.50 194 ASN A O 1
ATOM 1465 N N . LEU A 1 195 ? 23.306 11.541 14.475 1.00 21.00 195 LEU A N 1
ATOM 1466 C CA . LEU A 1 195 ? 23.057 10.384 13.615 1.00 23.06 195 LEU A CA 1
ATOM 1467 C C . LEU A 1 195 ? 24.169 9.382 13.790 1.00 25.00 195 LEU A C 1
ATOM 1468 O O . LEU A 1 195 ? 25.330 9.762 13.998 1.00 22.42 195 LEU A O 1
ATOM 1473 N N . ILE A 1 196 ? 23.831 8.102 13.692 1.00 25.60 196 ILE A N 1
ATOM 1474 C CA . ILE A 1 196 ? 24.866 7.083 13.687 1.00 29.84 196 ILE A CA 1
ATOM 1475 C C . ILE A 1 196 ? 25.777 7.375 12.510 1.00 31.21 196 ILE A C 1
ATOM 1476 O O . ILE A 1 196 ? 27.002 7.424 12.651 1.00 32.75 196 ILE A O 1
ATOM 1481 N N . LYS A 1 197 ? 25.170 7.598 11.350 1.00 30.64 197 LYS A N 1
ATOM 1482 C CA . LYS A 1 197 ? 25.914 7.988 10.165 1.00 31.83 197 LYS A CA 1
ATOM 1483 C C . LYS A 1 197 ? 25.060 8.889 9.300 1.00 31.35 197 LYS A C 1
ATOM 1484 O O . LYS A 1 197 ? 23.824 8.803 9.313 1.00 30.95 197 LYS A O 1
ATOM 1490 N N . THR A 1 198 ? 25.717 9.741 8.522 1.00 30.00 198 THR A N 1
ATOM 1491 C CA . THR A 1 198 ? 24.988 10.545 7.569 1.00 29.26 198 THR A CA 1
ATOM 1492 C C . THR A 1 198 ? 24.386 9.595 6.535 1.00 27.11 198 THR A C 1
ATOM 1493 O O . THR A 1 198 ? 24.895 8.481 6.295 1.00 26.49 198 THR A O 1
ATOM 1497 N N . GLY A 1 199 ? 23.259 9.995 5.966 1.00 23.01 199 GLY A N 1
ATOM 1498 C CA . GLY A 1 199 ? 22.625 9.184 4.949 1.00 22.90 199 GLY A CA 1
ATOM 1499 C C . GLY A 1 199 ? 21.280 8.629 5.369 1.00 20.15 199 GLY A C 1
ATOM 1500 O O . GLY A 1 199 ? 20.499 8.230 4.513 1.00 24.32 199 GLY A O 1
ATOM 1501 N N . VAL A 1 200 ? 21.037 8.578 6.684 1.00 22.65 200 VAL A N 1
ATOM 1502 C CA . VAL A 1 200 ? 19.769 8.065 7.245 1.00 22.49 200 VAL A CA 1
ATOM 1503 C C . VAL A 1 200 ? 19.405 8.810 8.536 1.00 20.94 200 VAL A C 1
ATOM 1504 O O . VAL A 1 200 ? 20.253 9.078 9.370 1.00 17.95 200 VAL A O 1
ATOM 1508 N N . TRP A 1 201 ? 18.134 9.159 8.705 1.00 18.66 201 TRP A N 1
ATOM 1509 C CA . TRP A 1 201 ? 17.739 9.852 9.914 1.00 16.82 201 TRP A CA 1
ATOM 1510 C C . TRP A 1 201 ? 17.533 8.851 11.042 1.00 19.11 201 TRP A C 1
ATOM 1511 O O . TRP A 1 201 ? 16.405 8.570 11.447 1.00 18.97 201 TRP A O 1
ATOM 1522 N N . GLN A 1 202 ? 18.643 8.296 11.519 1.00 18.58 202 GLN A N 1
ATOM 1523 C CA . GLN A 1 202 ? 18.596 7.156 12.414 1.00 18.99 202 GLN A CA 1
ATOM 1524 C C . GLN A 1 202 ? 19.613 7.353 13.521 1.00 20.19 202 GLN A C 1
ATOM 1525 O O . GLN A 1 202 ? 20.780 7.705 13.257 1.00 19.87 202 GLN A O 1
ATOM 1531 N N . ILE A 1 203 ? 19.161 7.136 14.748 1.00 16.74 203 ILE A N 1
ATOM 1532 C CA . ILE A 1 203 ? 20.002 7.345 15.941 1.00 19.71 203 ILE A CA 1
ATOM 1533 C C . ILE A 1 203 ? 20.107 6.088 16.794 1.00 22.11 203 ILE A C 1
ATOM 1534 O O . ILE A 1 203 ? 19.312 5.170 16.652 1.00 23.15 203 ILE A O 1
ATOM 1539 N N . GLN A 1 204 ? 21.127 6.029 17.647 1.00 21.69 204 GLN A N 1
ATOM 1540 C CA . GLN A 1 204 ? 21.164 4.993 18.682 1.00 22.80 204 GLN A CA 1
ATOM 1541 C C . GLN A 1 204 ? 20.069 5.168 19.763 1.00 21.69 204 GLN A C 1
ATOM 1542 O O . GLN A 1 204 ? 19.815 6.270 20.250 1.00 21.86 204 GLN A O 1
ATOM 1548 N N . MET A 1 205 ? 19.466 4.048 20.158 1.00 21.32 205 MET A N 1
ATOM 1549 C CA . MET A 1 205 ? 18.577 4.001 21.300 1.00 22.91 205 MET A CA 1
ATOM 1550 C C . MET A 1 205 ? 19.212 3.076 22.357 1.00 24.31 205 MET A C 1
ATOM 1551 O O . MET A 1 205 ? 19.768 2.031 22.022 1.00 26.06 205 MET A O 1
ATOM 1556 N N . LYS A 1 206 ? 19.113 3.479 23.615 1.00 24.21 206 LYS A N 1
ATOM 1557 C CA . LYS A 1 206 ? 19.854 2.827 24.711 1.00 25.58 206 LYS A CA 1
ATOM 1558 C C . LYS A 1 206 ? 18.994 1.913 25.568 1.00 28.86 206 LYS A C 1
ATOM 1559 O O . LYS A 1 206 ? 19.494 1.276 26.494 1.00 30.58 206 LYS A O 1
ATOM 1565 N N . GLY A 1 207 ? 17.706 1.842 25.254 1.00 25.58 207 GLY A N 1
ATOM 1566 C CA . GLY A 1 207 ? 16.795 0.931 25.931 1.00 25.69 207 GLY A CA 1
ATOM 1567 C C . GLY A 1 207 ? 15.364 1.394 25.790 1.00 26.13 207 GLY A C 1
ATOM 1568 O O . GLY A 1 207 ? 15.086 2.586 25.503 1.00 24.73 207 GLY A O 1
ATOM 1569 N N . VAL A 1 208 ? 14.451 0.442 25.967 1.00 24.29 208 VAL A N 1
ATOM 1570 C CA . VAL A 1 208 ? 13.034 0.758 26.049 1.00 24.08 208 VAL A CA 1
ATOM 1571 C C . VAL A 1 208 ? 12.474 0.134 27.331 1.00 24.84 208 VAL A C 1
ATOM 1572 O O . VAL A 1 208 ? 12.656 -1.076 27.580 1.00 25.23 208 VAL A O 1
ATOM 1576 N N . SER A 1 209 ? 11.833 0.979 28.126 1.00 23.84 209 SER A N 1
ATOM 1577 C CA . SER A 1 209 ? 11.327 0.621 29.445 1.00 26.43 209 SER A CA 1
ATOM 1578 C C . SER A 1 209 ? 9.807 0.598 29.493 1.00 29.65 209 SER A C 1
ATOM 1579 O O . SER A 1 209 ? 9.151 1.410 28.846 1.00 24.61 209 SER A O 1
ATOM 1582 N N . VAL A 1 210 ? 9.270 -0.347 30.258 1.00 31.17 210 VAL A N 1
ATOM 1583 C CA . VAL A 1 210 ? 7.865 -0.365 30.646 1.00 34.32 210 VAL A CA 1
ATOM 1584 C C . VAL A 1 210 ? 7.828 -0.046 32.143 1.00 37.13 210 VAL A C 1
ATOM 1585 O O . VAL A 1 210 ? 8.541 -0.666 32.945 1.00 36.32 210 VAL A O 1
ATOM 1589 N N . GLY A 1 211 ? 7.034 0.945 32.523 1.00 38.67 211 GLY A N 1
ATOM 1590 C CA . GLY A 1 211 ? 7.111 1.487 33.879 1.00 42.04 211 GLY A CA 1
ATOM 1591 C C . GLY A 1 211 ? 8.536 1.908 34.229 1.00 44.85 211 GLY A C 1
ATOM 1592 O O . GLY A 1 211 ? 9.215 2.570 33.431 1.00 44.91 211 GLY A O 1
ATOM 1593 N N . SER A 1 212 ? 9.001 1.502 35.410 1.00 46.32 212 SER A N 1
ATOM 1594 C CA . SER A 1 212 ? 10.318 1.925 35.908 1.00 48.39 212 SER A CA 1
ATOM 1595 C C . SER A 1 212 ? 11.496 1.041 35.467 1.00 48.88 212 SER A C 1
ATOM 1596 O O . SER A 1 212 ? 12.655 1.377 35.733 1.00 49.54 212 SER A O 1
ATOM 1599 N N . SER A 1 213 ? 11.208 -0.076 34.799 1.00 48.69 213 SER A N 1
ATOM 1600 C CA . SER A 1 213 ? 12.251 -1.048 34.443 1.00 48.46 213 SER A CA 1
ATOM 1601 C C . SER A 1 213 ? 12.464 -1.235 32.936 1.00 47.36 213 SER A C 1
ATOM 1602 O O . SER A 1 213 ? 11.499 -1.378 32.172 1.00 46.52 213 SER A O 1
ATOM 1605 N N . THR A 1 214 ? 13.739 -1.250 32.532 1.00 45.91 214 THR A N 1
ATOM 1606 C CA . THR A 1 214 ? 14.140 -1.513 31.148 1.00 44.29 214 THR A CA 1
ATOM 1607 C C . THR A 1 214 ? 13.826 -2.946 30.764 1.00 44.27 214 THR A C 1
ATOM 1608 O O . THR A 1 214 ? 14.380 -3.884 31.335 1.00 45.32 214 THR A O 1
ATOM 1612 N N . LEU A 1 215 ? 12.941 -3.106 29.790 1.00 42.69 215 LEU A N 1
ATOM 1613 C CA . LEU A 1 215 ? 12.536 -4.423 29.328 1.00 42.38 215 LEU A CA 1
ATOM 1614 C C . LEU A 1 215 ? 13.277 -4.837 28.070 1.00 40.14 215 LEU A C 1
ATOM 1615 O O . LEU A 1 215 ? 13.600 -6.012 27.892 1.00 39.26 215 LEU A O 1
ATOM 1620 N N . LEU A 1 216 ? 13.531 -3.869 27.191 1.00 37.52 216 LEU A N 1
ATOM 1621 C CA . LEU A 1 216 ? 13.994 -4.171 25.846 1.00 34.53 216 LEU A CA 1
ATOM 1622 C C . LEU A 1 216 ? 15.154 -3.295 25.442 1.00 33.40 216 LEU A C 1
ATOM 1623 O O . LEU A 1 216 ? 15.409 -2.263 26.069 1.00 29.08 216 LEU A O 1
ATOM 1628 N N . CYS A 1 217 ? 15.840 -3.704 24.374 1.00 34.62 217 CYS A N 1
ATOM 1629 C CA . CYS A 1 217 ? 16.927 -2.911 23.798 1.00 36.47 217 CYS A CA 1
ATOM 1630 C C . CYS A 1 217 ? 18.010 -2.662 24.844 1.00 37.97 217 CYS A C 1
ATOM 1631 O O . CYS A 1 217 ? 18.616 -1.592 24.888 1.00 38.42 217 CYS A O 1
ATOM 1634 N N . GLU A 1 218 ? 18.243 -3.660 25.696 1.00 40.10 218 GLU A N 1
ATOM 1635 C CA . GLU A 1 218 ? 19.159 -3.495 26.824 1.00 42.77 218 GLU A CA 1
ATOM 1636 C C . GLU A 1 218 ? 20.602 -3.263 26.368 1.00 43.08 218 GLU A C 1
ATOM 1637 O O . GLU A 1 218 ? 21.324 -2.460 26.958 1.00 44.11 218 GLU A O 1
ATOM 1643 N N . ASP A 1 219 ? 20.996 -3.945 25.298 1.00 42.20 219 ASP A N 1
ATOM 1644 C CA . ASP A 1 219 ? 22.343 -3.837 24.750 1.00 41.87 219 ASP A CA 1
ATOM 1645 C C . ASP A 1 219 ? 22.469 -2.683 23.748 1.00 40.26 219 ASP A C 1
ATOM 1646 O O . ASP A 1 219 ? 23.562 -2.384 23.260 1.00 38.53 219 ASP A O 1
ATOM 1651 N N . GLY A 1 220 ? 21.351 -2.029 23.450 1.00 37.87 220 GLY A N 1
ATOM 1652 C CA . GLY A 1 220 ? 21.326 -0.973 22.440 1.00 34.77 220 GLY A CA 1
ATOM 1653 C C . GLY A 1 220 ? 20.654 -1.459 21.178 1.00 34.05 220 GLY A C 1
ATOM 1654 O O . GLY A 1 220 ? 20.594 -2.661 20.914 1.00 33.57 220 GLY A O 1
ATOM 1655 N N . CYS A 1 221 ? 20.141 -0.511 20.398 1.00 31.40 221 CYS A N 1
ATOM 1656 C CA . CYS A 1 221 ? 19.378 -0.801 19.186 1.00 30.01 221 CYS A CA 1
ATOM 1657 C C . CYS A 1 221 ? 19.326 0.487 18.359 1.00 28.26 221 CYS A C 1
ATOM 1658 O O . CYS A 1 221 ? 19.882 1.515 18.774 1.00 29.39 221 CYS A O 1
ATOM 1661 N N . LEU A 1 222 ? 18.659 0.435 17.212 1.00 25.69 222 LEU A N 1
ATOM 1662 C CA . LEU A 1 222 ? 18.590 1.597 16.330 1.00 24.38 222 LEU A CA 1
ATOM 1663 C C . LEU A 1 222 ? 17.186 2.181 16.346 1.00 22.87 222 LEU A C 1
ATOM 1664 O O . LEU A 1 222 ? 16.199 1.443 16.477 1.00 21.92 222 LEU A O 1
ATOM 1669 N N . ALA A 1 223 ? 17.114 3.502 16.206 1.00 19.94 223 ALA A N 1
ATOM 1670 C CA . ALA A 1 223 ? 15.828 4.215 16.059 1.00 18.45 223 ALA A CA 1
ATOM 1671 C C . ALA A 1 223 ? 15.836 5.119 14.838 1.00 19.32 223 ALA A C 1
ATOM 1672 O O . ALA A 1 223 ? 16.549 6.126 14.826 1.00 20.32 223 ALA A O 1
ATOM 1674 N N . LEU A 1 224 ? 15.011 4.773 13.849 1.00 18.09 224 LEU A N 1
ATOM 1675 C CA . LEU A 1 224 ? 14.773 5.599 12.667 1.00 16.62 224 LEU A CA 1
ATOM 1676 C C . LEU A 1 224 ? 13.702 6.594 13.106 1.00 19.75 224 LEU A C 1
ATOM 1677 O O . LEU A 1 224 ? 12.716 6.180 13.701 1.00 21.92 224 LEU A O 1
ATOM 1682 N N . VAL A 1 225 ? 13.902 7.891 12.873 1.00 16.82 225 VAL A N 1
ATOM 1683 C CA . VAL A 1 225 ? 12.910 8.870 13.295 1.00 15.31 225 VAL A CA 1
ATOM 1684 C C . VAL A 1 225 ? 12.163 9.217 12.014 1.00 16.46 225 VAL A C 1
ATOM 1685 O O . VAL A 1 225 ? 12.707 9.923 11.131 1.00 18.38 225 VAL A O 1
ATOM 1689 N N . ASP A 1 226 ? 10.953 8.657 11.871 1.00 15.69 226 ASP A N 1
ATOM 1690 C CA . ASP A 1 226 ? 10.278 8.591 10.574 1.00 15.51 226 ASP A CA 1
ATOM 1691 C C . ASP A 1 226 ? 8.956 9.380 10.568 1.00 16.22 226 ASP A C 1
ATOM 1692 O O . ASP A 1 226 ? 7.911 8.892 10.996 1.00 15.02 226 ASP A O 1
ATOM 1697 N N . THR A 1 227 ? 8.998 10.604 10.047 1.00 13.68 227 THR A N 1
ATOM 1698 C CA . THR A 1 227 ? 7.799 11.465 10.073 1.00 13.15 227 THR A CA 1
ATOM 1699 C C . THR A 1 227 ? 6.653 10.976 9.202 1.00 15.37 227 THR A C 1
ATOM 1700 O O . THR A 1 227 ? 5.509 11.423 9.359 1.00 15.15 227 THR A O 1
ATOM 1704 N N . GLY A 1 228 ? 6.957 10.056 8.291 1.00 13.84 228 GLY A N 1
ATOM 1705 C CA . GLY A 1 228 ? 5.941 9.500 7.399 1.00 14.18 228 GLY A CA 1
ATOM 1706 C C . GLY A 1 228 ? 5.288 8.230 7.916 1.00 13.36 228 GLY A C 1
ATOM 1707 O O . GLY A 1 228 ? 4.374 7.723 7.254 1.00 16.63 228 GLY A O 1
ATOM 1708 N N . ALA A 1 229 ? 5.766 7.691 9.044 1.00 14.31 229 ALA A N 1
ATOM 1709 C CA . ALA A 1 229 ? 5.213 6.476 9.638 1.00 13.93 229 ALA A CA 1
ATOM 1710 C C . ALA A 1 229 ? 4.113 6.872 10.627 1.00 12.58 229 ALA A C 1
ATOM 1711 O O . ALA A 1 229 ? 4.245 7.892 11.337 1.00 15.98 229 ALA A O 1
ATOM 1713 N N . SER A 1 230 ? 3.023 6.094 10.674 1.00 14.58 230 SER A N 1
ATOM 1714 C CA . SER A 1 230 ? 1.918 6.465 11.546 1.00 13.51 230 SER A CA 1
ATOM 1715 C C . SER A 1 230 ? 2.232 6.179 13.002 1.00 15.33 230 SER A C 1
ATOM 1716 O O . SER A 1 230 ? 1.795 6.899 13.899 1.00 14.67 230 SER A O 1
ATOM 1719 N N . TYR A 1 231 ? 3.013 5.120 13.229 1.00 15.77 231 TYR A N 1
ATOM 1720 C CA . TYR A 1 231 ? 3.122 4.483 14.535 1.00 15.08 231 TYR A CA 1
ATOM 1721 C C . TYR A 1 231 ? 4.555 4.448 15.069 1.00 16.19 231 TYR A C 1
ATOM 1722 O O . TYR A 1 231 ? 5.491 4.792 14.357 1.00 16.75 231 TYR A O 1
ATOM 1731 N N . ILE A 1 232 ? 4.713 4.033 16.317 1.00 15.81 232 ILE A N 1
ATOM 1732 C CA . ILE A 1 232 ? 6.007 3.506 16.736 1.00 18.01 232 ILE A CA 1
ATOM 1733 C C . ILE A 1 232 ? 6.050 2.063 16.297 1.00 17.59 232 ILE A C 1
ATOM 1734 O O . ILE A 1 232 ? 5.080 1.330 16.508 1.00 17.95 232 ILE A O 1
ATOM 1739 N N . SER A 1 233 ? 7.154 1.647 15.670 1.00 17.88 233 SER A N 1
ATOM 1740 C CA . SER A 1 233 ? 7.302 0.249 15.305 1.00 19.25 233 SER A CA 1
ATOM 1741 C C . SER A 1 233 ? 8.601 -0.340 15.842 1.00 18.36 233 SER A C 1
ATOM 1742 O O . SER A 1 233 ? 9.577 0.369 16.053 1.00 18.31 233 SER A O 1
ATOM 1745 N N . GLY A 1 234 ? 8.567 -1.650 16.087 1.00 20.39 234 GLY A N 1
ATOM 1746 C CA . GLY A 1 234 ? 9.793 -2.397 16.374 1.00 22.32 234 GLY A CA 1
ATOM 1747 C C . GLY A 1 234 ? 9.717 -3.717 15.663 1.00 20.61 234 GLY A C 1
ATOM 1748 O O . GLY A 1 234 ? 8.716 -4.037 15.050 1.00 21.78 234 GLY A O 1
ATOM 1749 N N . SER A 1 235 ? 10.796 -4.497 15.739 1.00 22.03 235 SER A N 1
ATOM 1750 C CA . SER A 1 235 ? 10.838 -5.815 15.121 1.00 24.96 235 SER A CA 1
ATOM 1751 C C . SER A 1 235 ? 9.739 -6.680 15.706 1.00 22.89 235 SER A C 1
ATOM 1752 O O . SER A 1 235 ? 9.298 -6.454 16.839 1.00 25.37 235 SER A O 1
ATOM 1755 N N . THR A 1 236 ? 9.318 -7.688 14.956 1.00 24.76 236 THR A N 1
ATOM 1756 C CA . THR A 1 236 ? 8.305 -8.617 15.446 1.00 27.22 236 THR A CA 1
ATOM 1757 C C . THR A 1 236 ? 8.631 -9.115 16.864 1.00 27.70 236 THR A C 1
ATOM 1758 O O . THR A 1 236 ? 7.766 -9.116 17.735 1.00 29.31 236 THR A O 1
ATOM 1762 N N . SER A 1 237 ? 9.881 -9.512 17.098 1.00 29.34 237 SER A N 1
ATOM 1763 C CA . SER A 1 237 ? 10.268 -10.047 18.408 1.00 29.68 237 SER A CA 1
ATOM 1764 C C . SER A 1 237 ? 10.223 -9.029 19.536 1.00 28.93 237 SER A C 1
ATOM 1765 O O . SER A 1 237 ? 9.754 -9.338 20.630 1.00 31.49 237 SER A O 1
ATOM 1768 N N . SER A 1 238 ? 10.726 -7.820 19.291 1.00 28.39 238 SER A N 1
ATOM 1769 C CA . SER A 1 238 ? 10.674 -6.756 20.294 1.00 28.81 238 SER A CA 1
ATOM 1770 C C . SER A 1 238 ? 9.245 -6.391 20.672 1.00 26.44 238 SER A C 1
ATOM 1771 O O . SER A 1 238 ? 8.920 -6.222 21.857 1.00 23.90 238 SER A O 1
ATOM 1774 N N . ILE A 1 239 ? 8.398 -6.268 19.655 1.00 26.61 239 ILE A N 1
ATOM 1775 C CA . ILE A 1 239 ? 7.007 -5.882 19.866 1.00 24.69 239 ILE A CA 1
ATOM 1776 C C . ILE A 1 239 ? 6.238 -6.986 20.596 1.00 25.21 239 ILE A C 1
ATOM 1777 O O . ILE A 1 239 ? 5.462 -6.685 21.481 1.00 26.08 239 ILE A O 1
ATOM 1782 N N . GLU A 1 240 ? 6.511 -8.252 20.265 1.00 27.23 240 GLU A N 1
ATOM 1783 C CA . GLU A 1 240 ? 5.882 -9.380 20.992 1.00 30.13 240 GLU A CA 1
ATOM 1784 C C . GLU A 1 240 ? 6.137 -9.292 22.497 1.00 29.57 240 GLU A C 1
ATOM 1785 O O . GLU A 1 240 ? 5.232 -9.513 23.307 1.00 29.35 240 GLU A O 1
ATOM 1791 N N . LYS A 1 241 ? 7.367 -8.937 22.848 1.00 29.86 241 LYS A N 1
ATOM 1792 C CA . LYS A 1 241 ? 7.809 -8.756 24.233 1.00 30.49 241 LYS A CA 1
ATOM 1793 C C . LYS A 1 241 ? 7.113 -7.575 24.900 1.00 29.49 241 LYS A C 1
ATOM 1794 O O . LYS A 1 241 ? 6.629 -7.670 26.033 1.00 29.18 241 LYS A O 1
ATOM 1800 N N . LEU A 1 242 ? 7.090 -6.447 24.187 1.00 27.33 242 LEU A N 1
ATOM 1801 C CA . LEU A 1 242 ? 6.500 -5.229 24.702 1.00 26.39 242 LEU A CA 1
ATOM 1802 C C . LEU A 1 242 ? 5.032 -5.466 25.015 1.00 25.97 242 LEU A C 1
ATOM 1803 O O . LEU A 1 242 ? 4.552 -5.049 26.073 1.00 27.05 242 LEU A O 1
ATOM 1808 N N . MET A 1 243 ? 4.339 -6.126 24.086 1.00 25.99 243 MET A N 1
ATOM 1809 C CA . MET A 1 243 ? 2.898 -6.337 24.184 1.00 27.51 243 MET A CA 1
ATOM 1810 C C . MET A 1 243 ? 2.549 -7.357 25.253 1.00 30.43 243 MET A C 1
ATOM 1811 O O . MET A 1 243 ? 1.512 -7.227 25.910 1.00 31.36 243 MET A O 1
ATOM 1816 N N . GLU A 1 244 ? 3.419 -8.354 25.423 1.00 31.06 244 GLU A N 1
ATOM 1817 C CA . GLU A 1 244 ? 3.332 -9.273 26.564 1.00 34.41 244 GLU A CA 1
ATOM 1818 C C . GLU A 1 244 ? 3.354 -8.488 27.877 1.00 33.25 244 GLU A C 1
ATOM 1819 O O . GLU A 1 244 ? 2.524 -8.729 28.762 1.00 33.94 244 GLU A O 1
ATOM 1825 N N . ALA A 1 245 ? 4.305 -7.557 28.006 1.00 32.54 245 ALA A N 1
ATOM 1826 C CA . ALA A 1 245 ? 4.436 -6.716 29.205 1.00 33.89 245 ALA A CA 1
ATOM 1827 C C . ALA A 1 245 ? 3.228 -5.796 29.429 1.00 34.24 245 ALA A C 1
ATOM 1828 O O . ALA A 1 245 ? 2.933 -5.432 30.565 1.00 34.65 245 ALA A O 1
ATOM 1830 N N . LEU A 1 246 ? 2.545 -5.429 28.343 1.00 35.51 246 LEU A N 1
ATOM 1831 C CA . LEU A 1 246 ? 1.323 -4.609 28.411 1.00 36.89 246 LEU A CA 1
ATOM 1832 C C . LEU A 1 246 ? 0.044 -5.434 28.598 1.00 38.13 246 LEU A C 1
ATOM 1833 O O . LEU A 1 246 ? -1.007 -4.887 28.950 1.00 39.48 246 LEU A O 1
ATOM 1838 N N . GLY A 1 247 ? 0.128 -6.737 28.345 1.00 38.17 247 GLY A N 1
ATOM 1839 C CA . GLY A 1 247 ? -1.045 -7.612 28.377 1.00 38.88 247 GLY A CA 1
ATOM 1840 C C . GLY A 1 247 ? -1.934 -7.430 27.153 1.00 39.97 247 GLY A C 1
ATOM 1841 O O . GLY A 1 247 ? -3.140 -7.729 27.189 1.00 40.18 247 GLY A O 1
ATOM 1842 N N . ALA A 1 248 ? -1.338 -6.932 26.072 1.00 39.49 248 ALA A N 1
ATOM 1843 C CA . ALA A 1 248 ? -2.051 -6.694 24.823 1.00 40.23 248 ALA A CA 1
ATOM 1844 C C . ALA A 1 248 ? -2.226 -7.968 24.008 1.00 41.27 248 ALA A C 1
ATOM 1845 O O . ALA A 1 248 ? -1.377 -8.854 24.060 1.00 42.98 248 ALA A O 1
ATOM 1847 N N . LYS A 1 249 ? -3.320 -8.039 23.250 1.00 43.46 249 LYS A N 1
ATOM 1848 C CA . LYS A 1 249 ? -3.674 -9.213 22.445 1.00 45.60 249 LYS A CA 1
ATOM 1849 C C . LYS A 1 249 ? -3.397 -8.956 20.970 1.00 46.61 249 LYS A C 1
ATOM 1850 O O . LYS A 1 249 ? -3.725 -7.891 20.449 1.00 46.34 249 LYS A O 1
ATOM 1856 N N . LYS A 1 250 ? -2.816 -9.944 20.296 1.00 48.17 250 LYS A N 1
ATOM 1857 C CA . LYS A 1 250 ? -2.488 -9.830 18.876 1.00 50.07 250 LYS A CA 1
ATOM 1858 C C . LYS A 1 250 ? -3.700 -10.097 17.985 1.00 51.76 250 LYS A C 1
ATOM 1859 O O . LYS A 1 250 ? -4.433 -11.064 18.199 1.00 52.47 250 LYS A O 1
ATOM 1865 N N . ARG A 1 251 ? -3.906 -9.219 17.003 1.00 52.69 251 ARG A N 1
ATOM 1866 C CA . ARG A 1 251 ? -4.804 -9.476 15.876 1.00 53.62 251 ARG A CA 1
ATOM 1867 C C . ARG A 1 251 ? -3.974 -9.731 14.612 1.00 54.37 251 ARG A C 1
ATOM 1868 O O . ARG A 1 251 ? -2.755 -9.911 14.689 1.00 54.55 251 ARG A O 1
ATOM 1876 N N . LEU A 1 252 ? -4.627 -9.737 13.451 1.00 54.47 252 LEU A N 1
ATOM 1877 C CA . LEU A 1 252 ? -3.938 -10.026 12.188 1.00 55.38 252 LEU A CA 1
ATOM 1878 C C . LEU A 1 252 ? -3.134 -8.838 11.653 1.00 55.04 252 LEU A C 1
ATOM 1879 O O . LEU A 1 252 ? -2.191 -9.021 10.875 1.00 55.59 252 LEU A O 1
ATOM 1884 N N . PHE A 1 253 ? -3.499 -7.629 12.073 1.00 54.38 253 PHE A N 1
ATOM 1885 C CA . PHE A 1 253 ? -2.825 -6.423 11.594 1.00 53.00 253 PHE A CA 1
ATOM 1886 C C . PHE A 1 253 ? -2.506 -5.387 12.681 1.00 50.71 253 PHE A C 1
ATOM 1887 O O . PHE A 1 253 ? -1.941 -4.330 12.382 1.00 51.04 253 PHE A O 1
ATOM 1895 N N . ASP A 1 254 ? -2.860 -5.686 13.931 1.00 46.78 254 ASP A N 1
ATOM 1896 C CA . ASP A 1 254 ? -2.565 -4.791 15.056 1.00 43.01 254 ASP A CA 1
ATOM 1897 C C . ASP A 1 254 ? -2.598 -5.523 16.397 1.00 40.03 254 ASP A C 1
ATOM 1898 O O . ASP A 1 254 ? -2.782 -6.740 16.444 1.00 38.49 254 ASP A O 1
ATOM 1903 N N . TYR A 1 255 ? -2.401 -4.776 17.482 1.00 35.26 255 TYR A N 1
ATOM 1904 C CA . TYR A 1 255 ? -2.561 -5.308 18.829 1.00 33.28 255 TYR A CA 1
ATOM 1905 C C . TYR A 1 255 ? -3.684 -4.550 19.522 1.00 32.61 255 TYR A C 1
ATOM 1906 O O . TYR A 1 255 ? -3.901 -3.377 19.231 1.00 31.23 255 TYR A O 1
ATOM 1915 N N . VAL A 1 256 ? -4.380 -5.219 20.442 1.00 30.37 256 VAL A N 1
ATOM 1916 C CA . VAL A 1 256 ? -5.503 -4.614 21.177 1.00 29.60 256 VAL A CA 1
ATOM 1917 C C . VAL A 1 256 ? -5.454 -4.887 22.677 1.00 28.74 256 VAL A C 1
ATOM 1918 O O . VAL A 1 256 ? -4.847 -5.862 23.124 1.00 31.47 256 VAL A O 1
ATOM 1922 N N . VAL A 1 257 ? -6.110 -4.026 23.445 1.00 27.00 257 VAL A N 1
ATOM 1923 C CA . VAL A 1 257 ? -6.402 -4.287 24.845 1.00 28.29 257 VAL A CA 1
ATOM 1924 C C . VAL A 1 257 ? -7.905 -4.065 25.059 1.00 28.83 257 VAL A C 1
ATOM 1925 O O . VAL A 1 257 ? -8.566 -3.396 24.254 1.00 28.03 257 VAL A O 1
ATOM 1929 N N . LYS A 1 258 ? -8.447 -4.661 26.113 1.00 29.48 258 LYS A N 1
ATOM 1930 C CA . LYS A 1 258 ? -9.807 -4.342 26.546 1.00 29.51 258 LYS A CA 1
ATOM 1931 C C . LYS A 1 258 ? -9.847 -2.854 26.853 1.00 27.05 258 LYS A C 1
ATOM 1932 O O . LYS A 1 258 ? -9.035 -2.352 27.636 1.00 27.31 258 LYS A O 1
ATOM 1938 N N . CYS A 1 259 ? -10.785 -2.136 26.235 1.00 25.24 259 CYS A N 1
ATOM 1939 C CA . CYS A 1 259 ? -10.817 -0.668 26.346 1.00 24.07 259 CYS A CA 1
ATOM 1940 C C . CYS A 1 259 ? -10.759 -0.123 27.770 1.00 25.37 259 CYS A C 1
ATOM 1941 O O . CYS A 1 259 ? -10.153 0.913 28.015 1.00 24.41 259 CYS A O 1
ATOM 1944 N N . ASN A 1 260 ? -11.413 -0.809 28.709 1.00 25.94 260 ASN A N 1
ATOM 1945 C CA . ASN A 1 260 ? -11.370 -0.389 30.118 1.00 25.69 260 ASN A CA 1
ATOM 1946 C C . ASN A 1 260 ? -9.966 -0.446 30.746 1.00 25.46 260 ASN A C 1
ATOM 1947 O O . ASN A 1 260 ? -9.687 0.223 31.747 1.00 25.10 260 ASN A O 1
ATOM 1952 N N . GLU A 1 261 ? -9.093 -1.254 30.156 1.00 26.42 261 GLU A N 1
ATOM 1953 C CA . GLU A 1 261 ? -7.768 -1.452 30.707 1.00 28.59 261 GLU A CA 1
ATOM 1954 C C . GLU A 1 261 ? -6.795 -0.399 30.181 1.00 26.44 261 GLU A C 1
ATOM 1955 O O . GLU A 1 261 ? -5.713 -0.207 30.734 1.00 25.86 261 GLU A O 1
ATOM 1961 N N . GLY A 1 262 ? -7.203 0.293 29.119 1.00 24.41 262 GLY A N 1
ATOM 1962 C CA . GLY A 1 262 ? -6.361 1.325 28.487 1.00 22.64 262 GLY A CA 1
ATOM 1963 C C . GLY A 1 262 ? -5.729 2.323 29.436 1.00 23.12 262 GLY A C 1
ATOM 1964 O O . GLY A 1 262 ? -4.504 2.459 29.438 1.00 22.84 262 GLY A O 1
ATOM 1965 N N . PRO A 1 263 ? -6.521 3.069 30.214 1.00 22.36 263 PRO A N 1
ATOM 1966 C CA . PRO A 1 263 ? -5.949 4.098 31.090 1.00 22.06 263 PRO A CA 1
ATOM 1967 C C . PRO A 1 263 ? -5.010 3.611 32.203 1.00 23.09 263 PRO A C 1
ATOM 1968 O O . PRO A 1 263 ? -4.299 4.421 32.820 1.00 24.54 263 PRO A O 1
ATOM 1972 N N . THR A 1 264 ? -4.986 2.299 32.440 1.00 23.01 264 THR A N 1
ATOM 1973 C CA . THR A 1 264 ? -4.124 1.743 33.499 1.00 25.30 264 THR A 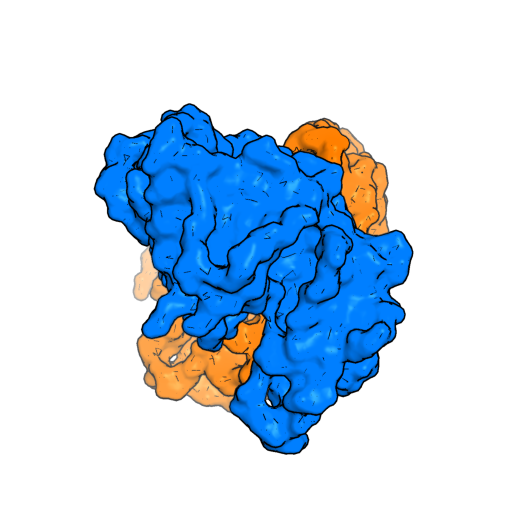CA 1
ATOM 1974 C C . THR A 1 264 ? -2.840 1.139 32.947 1.00 26.07 264 THR A C 1
ATOM 1975 O O . THR A 1 264 ? -2.013 0.634 33.717 1.00 27.18 264 THR A O 1
ATOM 1979 N N . LEU A 1 265 ? -2.666 1.188 31.629 1.00 25.06 265 LEU A N 1
ATOM 1980 C CA . LEU A 1 265 ? -1.448 0.664 31.007 1.00 25.22 265 LEU A CA 1
ATOM 1981 C C . LEU A 1 265 ? -0.249 1.482 31.441 1.00 22.98 265 LEU A C 1
ATOM 1982 O O . LEU A 1 265 ? -0.373 2.674 31.704 1.00 22.30 265 LEU A O 1
ATOM 1987 N N . PRO A 1 266 ? 0.903 0.829 31.559 1.00 24.05 266 PRO A N 1
ATOM 1988 C CA . PRO A 1 266 ? 2.094 1.501 32.036 1.00 23.82 266 PRO A CA 1
ATOM 1989 C C . PRO A 1 266 ? 2.706 2.441 31.000 1.00 22.87 266 PRO A C 1
ATOM 1990 O O . PRO A 1 266 ? 2.462 2.304 29.787 1.00 23.53 266 PRO A O 1
ATOM 1994 N N . ASP A 1 267 ? 3.457 3.406 31.512 1.00 21.66 267 ASP A N 1
ATOM 1995 C CA . ASP A 1 267 ? 4.290 4.265 30.681 1.00 22.15 267 ASP A CA 1
ATOM 1996 C C . ASP A 1 267 ? 5.275 3.422 29.860 1.00 25.18 267 ASP A C 1
ATOM 1997 O O . ASP A 1 267 ? 5.741 2.353 30.298 1.00 24.06 267 ASP A O 1
ATOM 2002 N N . ILE A 1 268 ? 5.595 3.887 28.658 1.00 21.43 268 ILE A N 1
ATOM 2003 C CA . ILE A 1 268 ? 6.688 3.287 27.886 1.00 20.92 268 ILE A CA 1
ATOM 2004 C C . ILE A 1 268 ? 7.717 4.374 27.645 1.00 22.61 268 ILE A C 1
ATOM 2005 O O . ILE A 1 268 ? 7.362 5.481 27.210 1.00 20.00 268 ILE A O 1
ATOM 2010 N N . SER A 1 269 ? 8.985 4.075 27.949 1.00 19.79 269 SER A N 1
ATOM 2011 C CA . SER A 1 269 ? 10.039 5.076 27.809 1.00 22.04 269 SER A CA 1
ATOM 2012 C C . SER A 1 269 ? 11.105 4.612 26.824 1.00 21.45 269 SER A C 1
ATOM 2013 O O . SER A 1 269 ? 11.501 3.443 26.815 1.00 21.29 269 SER A O 1
ATOM 2016 N N . PHE A 1 270 ? 11.560 5.570 26.014 1.00 20.13 270 PHE A N 1
ATOM 2017 C CA . PHE A 1 270 ? 12.589 5.403 25.014 1.00 19.68 270 PHE A CA 1
ATOM 2018 C C . PHE A 1 270 ? 13.795 6.229 25.448 1.00 17.20 270 PHE A C 1
ATOM 2019 O O . PHE A 1 270 ? 13.695 7.437 25.599 1.00 19.40 270 PHE A O 1
ATOM 2027 N N . HIS A 1 271 ? 14.920 5.562 25.703 1.00 20.43 271 HIS A N 1
ATOM 2028 C CA . HIS A 1 271 ? 16.125 6.232 26.176 1.00 20.06 271 HIS A CA 1
ATOM 2029 C C . HIS A 1 271 ? 16.946 6.689 24.987 1.00 20.11 271 HIS A C 1
ATOM 2030 O O . HIS A 1 271 ? 17.539 5.883 24.292 1.00 21.53 271 HIS A O 1
ATOM 2037 N N . LEU A 1 272 ? 16.957 7.995 24.750 1.00 17.15 272 LEU A N 1
ATOM 2038 C CA . LEU A 1 272 ? 17.593 8.542 23.562 1.00 18.01 272 LEU A CA 1
ATOM 2039 C C . LEU A 1 272 ? 18.501 9.678 24.018 1.00 18.32 272 LEU A C 1
ATOM 2040 O O . LEU A 1 272 ? 18.056 10.623 24.663 1.00 23.46 272 LEU A O 1
ATOM 2045 N N . GLY A 1 273 ? 19.787 9.570 23.687 1.00 23.31 273 GLY A N 1
ATOM 2046 C CA . GLY A 1 273 ? 20.743 10.580 24.129 1.00 25.24 273 GLY A CA 1
ATOM 2047 C C . GLY A 1 273 ? 20.735 10.587 25.642 1.00 23.95 273 GLY A C 1
ATOM 2048 O O . GLY A 1 273 ? 20.775 9.527 26.269 1.00 25.95 273 GLY A O 1
ATOM 2049 N N . GLY A 1 274 ? 20.667 11.773 26.222 1.00 22.70 274 GLY A N 1
ATOM 2050 C CA . GLY A 1 274 ? 20.784 11.889 27.677 1.00 24.09 274 GLY A CA 1
ATOM 2051 C C . GLY A 1 274 ? 19.474 11.893 28.439 1.00 24.52 274 GLY A C 1
ATOM 2052 O O . GLY A 1 274 ? 19.455 12.270 29.606 1.00 25.83 274 GLY A O 1
ATOM 2053 N N . LYS A 1 275 ? 18.386 11.465 27.787 1.00 24.83 275 LYS A N 1
ATOM 2054 C CA . LYS A 1 275 ? 17.043 11.658 28.344 1.00 26.27 275 LYS A CA 1
ATOM 2055 C C . LYS A 1 275 ? 16.154 10.436 28.096 1.00 25.02 275 LYS A C 1
ATOM 2056 O O . LYS A 1 275 ? 16.380 9.700 27.144 1.00 24.61 275 LYS A O 1
ATOM 2062 N N . GLU A 1 276 ? 15.172 10.218 28.973 1.00 23.59 276 GLU A N 1
ATOM 2063 C CA . GLU A 1 276 ? 14.099 9.246 28.708 1.00 23.72 276 GLU A CA 1
ATOM 2064 C C . GLU A 1 276 ? 12.905 10.007 28.129 1.00 22.23 276 GLU A C 1
ATOM 2065 O O . GLU A 1 276 ? 12.532 11.084 28.613 1.00 23.20 276 GLU A O 1
ATOM 2071 N N . TYR A 1 277 ? 12.354 9.464 27.050 1.00 19.96 277 TYR A N 1
ATOM 2072 C CA . TYR A 1 277 ? 11.202 10.051 26.385 1.00 19.01 277 TYR A CA 1
ATOM 2073 C C . TYR A 1 277 ? 10.017 9.144 26.665 1.00 15.81 277 TYR A C 1
ATOM 2074 O O . TYR A 1 277 ? 9.971 8.024 26.169 1.00 17.42 277 TYR A O 1
ATOM 2083 N N . THR A 1 278 ? 9.105 9.626 27.496 1.00 17.36 278 THR A N 1
ATOM 2084 C CA . THR A 1 278 ? 8.064 8.790 28.079 1.00 18.84 278 THR A CA 1
ATOM 2085 C C . THR A 1 278 ? 6.729 9.044 27.413 1.00 17.23 278 THR A C 1
ATOM 2086 O O . THR A 1 278 ? 6.297 10.193 27.348 1.00 18.77 278 THR A O 1
ATOM 2090 N N . LEU A 1 279 ? 6.082 7.973 26.964 1.00 19.05 279 LEU A N 1
ATOM 2091 C CA . LEU A 1 279 ? 4.690 8.036 26.508 1.00 19.71 279 LEU A CA 1
ATOM 2092 C C . LEU A 1 279 ? 3.843 7.390 27.571 1.00 20.25 279 LEU A C 1
ATOM 2093 O O . LEU A 1 279 ? 4.190 6.326 28.051 1.00 21.17 279 LEU A O 1
ATOM 2098 N N . THR A 1 280 ? 2.754 8.049 27.947 1.00 18.16 280 THR A N 1
ATOM 2099 C CA . THR A 1 280 ? 1.792 7.429 28.856 1.00 18.48 280 THR A CA 1
ATOM 2100 C C . THR A 1 280 ? 0.769 6.691 28.010 1.00 18.45 280 THR A C 1
ATOM 2101 O O . THR A 1 280 ? 0.785 6.776 26.774 1.00 17.48 280 THR A O 1
ATOM 2105 N N . SER A 1 281 ? -0.134 5.957 28.668 1.00 18.71 281 SER A N 1
ATOM 2106 C CA . SER A 1 281 ? -1.203 5.244 27.952 1.00 19.76 281 SER A CA 1
ATOM 2107 C C . SER A 1 281 ? -2.005 6.144 26.994 1.00 16.75 281 SER A C 1
ATOM 2108 O O . SER A 1 281 ? -2.359 5.737 25.891 1.00 17.26 281 SER A O 1
ATOM 2111 N N . ALA A 1 282 ? -2.268 7.376 27.416 1.00 17.58 282 ALA A N 1
ATOM 2112 C CA . ALA A 1 282 ? -2.987 8.334 26.582 1.00 17.67 282 ALA A CA 1
ATOM 2113 C C . ALA A 1 282 ? -2.271 8.640 25.278 1.00 18.05 282 ALA A C 1
ATOM 2114 O O . ALA A 1 282 ? -2.905 9.067 24.321 1.00 19.30 282 ALA A O 1
ATOM 2116 N N . ASP A 1 283 ? -0.955 8.417 25.235 1.00 16.34 283 ASP A N 1
ATOM 2117 C CA . ASP A 1 283 ? -0.172 8.718 24.039 1.00 16.24 283 ASP A CA 1
ATOM 2118 C C . ASP A 1 283 ? -0.129 7.555 23.046 1.00 17.10 283 ASP A C 1
ATOM 2119 O O . ASP A 1 283 ? 0.259 7.734 21.880 1.00 17.64 283 ASP A O 1
ATOM 2124 N N . TYR A 1 284 ? -0.499 6.355 23.497 1.00 16.03 284 TYR A N 1
ATOM 2125 C CA . TYR A 1 284 ? -0.379 5.202 22.605 1.00 16.78 284 TYR A CA 1
ATOM 2126 C C . TYR A 1 284 ? -1.595 4.254 22.495 1.00 17.62 284 TYR A C 1
ATOM 2127 O O . TYR A 1 284 ? -1.538 3.286 21.735 1.00 18.47 284 TYR A O 1
ATOM 2136 N N . VAL A 1 285 ? -2.674 4.532 23.232 1.00 17.40 285 VAL A N 1
ATOM 2137 C CA . VAL A 1 285 ? -3.891 3.731 23.126 1.00 16.97 285 VAL A CA 1
ATOM 2138 C C . VAL A 1 285 ? -4.926 4.542 22.375 1.00 16.41 285 VAL A C 1
ATOM 2139 O O . VAL A 1 285 ? -5.161 5.685 22.736 1.00 17.85 285 VAL A O 1
ATOM 2143 N N . PHE A 1 286 ? -5.546 3.944 21.357 1.00 16.99 286 PHE A N 1
ATOM 2144 C CA . PHE A 1 286 ? -6.705 4.560 20.723 1.00 17.13 286 PHE A CA 1
ATOM 2145 C C . PHE A 1 286 ? -7.914 4.259 21.585 1.00 16.14 286 PHE A C 1
ATOM 2146 O O . PHE A 1 286 ? -8.560 3.212 21.407 1.00 16.31 286 PHE A O 1
ATOM 2154 N N . GLN A 1 287 ? -8.185 5.163 22.524 1.00 17.46 287 GLN A N 1
ATOM 2155 C CA . GLN A 1 287 ? -9.291 5.033 23.506 1.00 18.13 287 GLN A CA 1
ATOM 2156 C C . GLN A 1 287 ? -10.624 5.406 22.849 1.00 20.86 287 GLN A C 1
ATOM 2157 O O . GLN A 1 287 ? -11.171 6.486 23.102 1.00 21.11 287 GLN A O 1
ATOM 2163 N N . GLU A 1 288 ? -11.136 4.517 22.006 1.00 21.15 288 GLU A N 1
ATOM 2164 C CA . GLU A 1 288 ? -12.376 4.790 21.259 1.00 23.07 288 GLU A CA 1
ATOM 2165 C C . GLU A 1 288 ? -13.613 4.526 22.132 1.00 20.78 288 GLU A C 1
ATOM 2166 O O . GLU A 1 288 ? -14.729 4.837 21.744 1.00 20.71 288 GLU A O 1
ATOM 2172 N N . SER A 1 289 ? -13.373 3.962 23.306 1.00 20.88 289 SER A N 1
ATOM 2173 C CA . SER A 1 289 ? -14.401 3.571 24.265 1.00 21.23 289 SER A CA 1
ATOM 2174 C C . SER A 1 289 ? -13.648 3.353 25.575 1.00 22.60 289 SER A C 1
ATOM 2175 O O . SER A 1 289 ? -12.408 3.245 25.577 1.00 20.52 289 SER A O 1
ATOM 2178 N N . TYR A 1 290 ? -14.401 3.269 26.673 1.00 22.15 290 TYR A N 1
ATOM 2179 C CA . TYR A 1 290 ? -13.870 2.810 27.958 1.00 23.48 290 TYR A CA 1
ATOM 2180 C C . TYR A 1 290 ? -14.545 1.504 28.433 1.00 26.60 290 TYR A C 1
ATOM 2181 O O . TYR A 1 290 ? -14.378 1.075 29.583 1.00 26.95 290 TYR A O 1
ATOM 2190 N N . SER A 1 291 ? -15.291 0.876 27.530 1.00 27.52 291 SER A N 1
ATOM 2191 C CA . SER A 1 291 ? -16.066 -0.326 27.844 1.00 29.36 291 SER A CA 1
ATOM 2192 C C . SER A 1 291 ? -15.219 -1.604 27.928 1.00 30.09 291 SER A C 1
ATOM 2193 O O . SER A 1 291 ? -14.343 -1.846 27.089 1.00 30.72 291 SER A O 1
ATOM 2196 N N . SER A 1 292 ? -15.520 -2.426 28.937 1.00 30.72 292 SER A N 1
ATOM 2197 C CA . SER A 1 292 ? -14.927 -3.757 29.060 1.00 33.16 292 SER A CA 1
ATOM 2198 C C . SER A 1 292 ? -15.368 -4.704 27.931 1.00 34.13 292 SER A C 1
ATOM 2199 O O . SER A 1 292 ? -14.774 -5.764 27.742 1.00 34.67 292 SER A O 1
ATOM 2202 N N . LYS A 1 293 ? -16.392 -4.307 27.175 1.00 33.09 293 LYS A N 1
ATOM 2203 C CA . LYS A 1 293 ? -16.920 -5.134 26.088 1.00 35.39 293 LYS A CA 1
ATOM 2204 C C . LYS A 1 293 ? -16.338 -4.795 24.714 1.00 34.17 293 LYS A C 1
ATOM 2205 O O . LYS A 1 293 ? -16.734 -5.382 23.705 1.00 32.90 293 LYS A O 1
ATOM 2211 N N . LYS A 1 294 ? -15.405 -3.844 24.680 1.00 32.11 294 LYS A N 1
ATOM 2212 C CA . LYS A 1 294 ? -14.833 -3.364 23.425 1.00 31.14 294 LYS A CA 1
ATOM 2213 C C . LYS A 1 294 ? -13.308 -3.486 23.465 1.00 30.66 294 LYS A C 1
ATOM 2214 O O . LYS A 1 294 ? -12.701 -3.475 24.549 1.00 30.78 294 LYS A O 1
ATOM 2220 N N . LEU A 1 295 ? -12.708 -3.590 22.277 1.00 29.37 295 LEU A N 1
ATOM 2221 C CA . LEU A 1 295 ? -11.257 -3.715 22.144 1.00 28.92 295 LEU A CA 1
ATOM 2222 C C . LEU A 1 295 ? -10.669 -2.440 21.564 1.00 26.42 295 LEU A C 1
ATOM 2223 O O . LEU A 1 295 ? -11.204 -1.899 20.613 1.00 29.69 295 LEU A O 1
ATOM 2228 N N . CYS A 1 296 ? -9.563 -1.983 22.148 1.00 24.75 296 CYS A N 1
ATOM 2229 C CA . CYS A 1 296 ? -8.911 -0.728 21.773 1.00 21.92 296 CYS A CA 1
ATOM 2230 C C . CYS A 1 296 ? -7.532 -0.995 21.168 1.00 22.58 296 CYS A C 1
ATOM 2231 O O . CYS A 1 296 ? -6.751 -1.757 21.728 1.00 23.76 296 CYS A O 1
ATOM 2234 N N . THR A 1 297 ? -7.264 -0.368 20.027 1.00 21.86 297 THR A N 1
ATOM 2235 C CA . THR A 1 297 ? -6.016 -0.597 19.258 1.00 21.21 297 THR A CA 1
ATOM 2236 C C . THR A 1 297 ? -4.891 0.272 19.819 1.00 22.16 297 THR A C 1
ATOM 2237 O O . THR A 1 297 ? -5.138 1.366 20.313 1.00 22.41 297 THR A O 1
ATOM 2241 N N . LEU A 1 298 ? -3.667 -0.247 19.764 1.00 21.40 298 LEU A N 1
ATOM 2242 C CA . LEU A 1 298 ? -2.481 0.523 20.179 1.00 20.17 298 LEU A CA 1
ATOM 2243 C C . LEU A 1 298 ? -1.747 1.126 18.990 1.00 18.90 298 LEU A C 1
ATOM 2244 O O . LEU A 1 298 ? -1.689 0.525 17.925 1.00 21.18 298 LEU A O 1
ATOM 2249 N N . ALA A 1 299 ? -1.166 2.303 19.200 1.00 18.74 299 ALA A N 1
ATOM 2250 C CA . ALA A 1 299 ? -0.451 3.035 18.154 1.00 18.20 299 ALA A CA 1
ATOM 2251 C C . ALA A 1 299 ? 1.017 2.612 18.070 1.00 19.08 299 ALA A C 1
ATOM 2252 O O . ALA A 1 299 ? 1.917 3.437 17.881 1.00 16.16 299 ALA A O 1
ATOM 2254 N N . ILE A 1 300 ? 1.230 1.316 18.287 1.00 19.21 300 ILE A N 1
ATOM 2255 C CA . ILE A 1 300 ? 2.552 0.662 18.268 1.00 19.40 300 ILE A CA 1
ATOM 2256 C C . ILE A 1 300 ? 2.339 -0.631 17.489 1.00 22.06 300 ILE A C 1
ATOM 2257 O O . ILE A 1 300 ? 1.416 -1.417 17.810 1.00 22.76 300 ILE A O 1
ATOM 2262 N N . HIS A 1 301 ? 3.152 -0.847 16.456 1.00 20.99 301 HIS A N 1
ATOM 2263 C CA . HIS A 1 301 ? 2.985 -2.007 15.588 1.00 23.00 301 HIS A CA 1
ATOM 2264 C C . HIS A 1 301 ? 4.332 -2.688 15.378 1.00 24.75 301 HIS A C 1
ATOM 2265 O O . HIS A 1 301 ? 5.397 -2.103 15.641 1.00 22.48 301 HIS A O 1
ATOM 2272 N N . ALA A 1 302 ? 4.276 -3.928 14.908 1.00 24.46 302 ALA A N 1
ATOM 2273 C CA . ALA A 1 302 ? 5.489 -4.606 14.479 1.00 26.88 302 ALA A CA 1
ATOM 2274 C C . ALA A 1 302 ? 5.784 -4.269 13.023 1.00 27.39 302 ALA A C 1
ATOM 2275 O O . ALA A 1 302 ? 4.884 -4.244 12.175 1.00 26.90 302 ALA A O 1
ATOM 2277 N N . MET A 1 303 ? 7.050 -3.993 12.744 1.00 28.05 303 MET A N 1
ATOM 2278 C CA . MET A 1 303 ? 7.512 -3.851 11.374 1.00 30.58 303 MET A CA 1
ATOM 2279 C C . MET A 1 303 ? 8.962 -4.299 11.298 1.00 29.89 303 MET A C 1
ATOM 2280 O O . MET A 1 303 ? 9.830 -3.760 11.986 1.00 28.57 303 MET A O 1
ATOM 2285 N N . ASP A 1 304 ? 9.222 -5.289 10.462 1.00 30.93 304 ASP A N 1
ATOM 2286 C CA . ASP A 1 304 ? 10.595 -5.739 10.278 1.00 31.82 304 ASP A CA 1
ATOM 2287 C C . ASP A 1 304 ? 11.167 -5.004 9.080 1.00 32.41 304 ASP A C 1
ATOM 2288 O O . ASP A 1 304 ? 10.873 -5.324 7.925 1.00 33.40 304 ASP A O 1
ATOM 2293 N N . ILE A 1 305 ? 11.930 -3.962 9.380 1.00 33.16 305 ILE A N 1
ATOM 2294 C CA . ILE A 1 305 ? 12.543 -3.145 8.354 1.00 33.68 305 ILE A CA 1
ATOM 2295 C C . ILE A 1 305 ? 13.845 -3.841 7.954 1.00 35.61 305 ILE A C 1
ATOM 2296 O O . ILE A 1 305 ? 14.674 -4.143 8.803 1.00 35.01 305 ILE A O 1
ATOM 2301 N N . PRO A 1 306 ? 13.984 -4.151 6.671 1.00 37.99 306 PRO A N 1
ATOM 2302 C CA . PRO A 1 306 ? 15.161 -4.868 6.173 1.00 40.55 306 PRO A CA 1
ATOM 2303 C C . PRO A 1 306 ? 16.409 -3.981 6.091 1.00 42.56 306 PRO A C 1
ATOM 2304 O O . PRO A 1 306 ? 16.285 -2.758 6.082 1.00 41.80 306 PRO A O 1
ATOM 2308 N N . PRO A 1 307 ? 17.599 -4.588 6.063 1.00 45.39 307 PRO A N 1
ATOM 2309 C CA . PRO A 1 307 ? 18.825 -3.869 5.687 1.00 46.78 307 PRO A CA 1
ATOM 2310 C C . PRO A 1 307 ? 18.652 -3.100 4.371 1.00 48.13 307 PRO A C 1
ATOM 2311 O O . PRO A 1 307 ? 17.805 -3.480 3.550 1.00 48.64 307 PRO A O 1
ATOM 2315 N N . PRO A 1 308 ? 19.430 -2.033 4.165 1.00 48.88 308 PRO A N 1
ATOM 2316 C CA . PRO A 1 308 ? 20.499 -1.616 5.091 1.00 48.28 308 PRO A CA 1
ATOM 2317 C C . PRO A 1 308 ? 20.000 -0.923 6.365 1.00 46.83 308 PRO A C 1
ATOM 2318 O O . PRO A 1 308 ? 20.588 -1.106 7.434 1.00 47.20 308 PRO A O 1
ATOM 2322 N N . THR A 1 309 ? 18.920 -0.154 6.249 1.00 45.76 309 THR A N 1
ATOM 2323 C CA . THR A 1 309 ? 18.414 0.660 7.363 1.00 43.62 309 THR A CA 1
ATOM 2324 C C . THR A 1 309 ? 17.953 -0.148 8.598 1.00 41.38 309 THR A C 1
ATOM 2325 O O . THR A 1 309 ? 18.303 0.197 9.729 1.00 38.88 309 THR A O 1
ATOM 2329 N N . GLY A 1 310 ? 17.212 -1.235 8.379 1.00 38.84 310 GLY A N 1
ATOM 2330 C CA . GLY A 1 310 ? 16.821 -2.134 9.476 1.00 38.12 310 GLY A CA 1
ATOM 2331 C C . GLY A 1 310 ? 17.762 -3.324 9.655 1.00 37.83 310 GLY A C 1
ATOM 2332 O O . GLY A 1 310 ? 18.671 -3.499 8.840 1.00 37.67 310 GLY A O 1
ATOM 2333 N N . PRO A 1 311 ? 17.552 -4.161 10.683 1.00 35.83 311 PRO A N 1
ATOM 2334 C CA . PRO A 1 311 ? 16.433 -4.035 11.628 1.00 33.76 311 PRO A CA 1
ATOM 2335 C C . PRO A 1 311 ? 16.577 -2.823 12.522 1.00 30.37 311 PRO A C 1
ATOM 2336 O O . PRO A 1 311 ? 17.678 -2.444 12.891 1.00 31.99 311 PRO A O 1
ATOM 2340 N N . THR A 1 312 ? 15.449 -2.215 12.863 1.00 27.65 312 THR A N 1
ATOM 2341 C CA . THR A 1 312 ? 15.466 -0.968 13.609 1.00 24.24 312 THR A CA 1
ATOM 2342 C C . THR A 1 312 ? 14.065 -0.701 14.183 1.00 20.99 312 THR A C 1
ATOM 2343 O O . THR A 1 312 ? 13.077 -1.204 13.648 1.00 21.94 312 THR A O 1
ATOM 2347 N N . TRP A 1 313 ? 13.992 0.047 15.277 1.00 21.27 313 TRP A N 1
ATOM 2348 C CA . TRP A 1 313 ? 12.715 0.658 15.652 1.00 20.93 313 TRP A CA 1
ATOM 2349 C C . TRP A 1 313 ? 12.480 1.850 14.733 1.00 20.44 313 TRP A C 1
ATOM 2350 O O . TRP A 1 313 ? 13.433 2.402 14.147 1.00 20.91 313 TRP A O 1
ATOM 2361 N N . ALA A 1 314 ? 11.218 2.271 14.622 1.00 19.37 314 ALA A N 1
ATOM 2362 C CA . ALA A 1 314 ? 10.903 3.512 13.909 1.00 18.25 314 ALA A CA 1
ATOM 2363 C C . ALA A 1 314 ? 9.996 4.335 14.811 1.00 18.34 314 ALA A C 1
ATOM 2364 O O . ALA A 1 314 ? 9.038 3.818 15.353 1.00 19.08 314 ALA A O 1
ATOM 2366 N N . LEU A 1 315 ? 10.346 5.597 15.011 1.00 15.49 315 LEU A N 1
ATOM 2367 C CA . LEU A 1 315 ? 9.571 6.471 15.847 1.00 13.66 315 LEU A CA 1
ATOM 2368 C C . LEU A 1 315 ? 8.774 7.364 14.901 1.00 16.01 315 LEU A C 1
ATOM 2369 O O . LEU A 1 315 ? 9.325 8.292 14.296 1.00 16.27 315 LEU A O 1
ATOM 2374 N N . GLY A 1 316 ? 7.495 7.055 14.742 1.00 12.98 316 GLY A N 1
ATOM 2375 C CA . GLY A 1 316 ? 6.624 7.763 13.778 1.00 14.03 316 GLY A CA 1
ATOM 2376 C C . GLY A 1 316 ? 5.751 8.755 14.523 1.00 13.30 316 GLY A C 1
ATOM 2377 O O . GLY A 1 316 ? 6.108 9.275 15.586 1.00 14.28 316 GLY A O 1
ATOM 2378 N N . ALA A 1 317 ? 4.580 9.041 13.949 1.00 12.85 317 ALA A N 1
ATOM 2379 C CA . ALA A 1 317 ? 3.714 10.056 14.535 1.00 12.45 317 ALA A CA 1
ATOM 2380 C C . ALA A 1 317 ? 3.355 9.842 16.008 1.00 11.74 317 ALA A C 1
ATOM 2381 O O . ALA A 1 317 ? 3.157 10.811 16.742 1.00 15.45 317 ALA A O 1
ATOM 2383 N N . THR A 1 318 ? 3.216 8.588 16.440 1.00 13.31 318 THR A N 1
ATOM 2384 C CA . THR A 1 318 ? 2.927 8.352 17.857 1.00 13.67 318 THR A CA 1
ATOM 2385 C C . THR A 1 318 ? 3.934 9.081 18.749 1.00 13.59 318 THR A C 1
ATOM 2386 O O . THR A 1 318 ? 3.595 9.643 19.790 1.00 15.04 318 THR A O 1
ATOM 2390 N N . PHE A 1 319 ? 5.188 9.050 18.322 1.00 14.27 319 PHE A N 1
ATOM 2391 C CA . PHE A 1 319 ? 6.270 9.656 19.108 1.00 16.12 319 PHE A CA 1
ATOM 2392 C C . PHE A 1 319 ? 6.333 11.146 18.851 1.00 15.70 319 PHE A C 1
ATOM 2393 O O . PHE A 1 319 ? 6.462 11.952 19.777 1.00 16.31 319 PHE A O 1
ATOM 2401 N N . ILE A 1 320 ? 6.211 11.518 17.573 1.00 15.28 320 ILE A N 1
ATOM 2402 C CA . ILE A 1 320 ? 6.389 12.921 17.204 1.00 15.68 320 ILE A CA 1
ATOM 2403 C C . ILE A 1 320 ? 5.290 13.856 17.743 1.00 14.42 320 ILE A C 1
ATOM 2404 O O . ILE A 1 320 ? 5.576 15.045 18.075 1.00 16.52 320 ILE A O 1
ATOM 2409 N N . ARG A 1 321 ? 4.067 13.336 17.873 1.00 15.92 321 ARG A N 1
ATOM 2410 C CA . ARG A 1 321 ? 2.982 14.107 18.529 1.00 15.29 321 ARG A CA 1
ATOM 2411 C C . ARG A 1 321 ? 3.400 14.625 19.894 1.00 16.12 321 ARG A C 1
ATOM 2412 O O . ARG A 1 321 ? 3.073 15.750 20.253 1.00 18.83 321 ARG A O 1
ATOM 2420 N N . LYS A 1 322 ? 4.101 13.799 20.658 1.00 15.44 322 LYS A N 1
ATOM 2421 C CA . LYS A 1 322 ? 4.503 14.213 21.991 1.00 16.08 322 LYS A CA 1
ATOM 2422 C C . LYS A 1 322 ? 5.767 15.054 21.977 1.00 17.02 322 LYS A C 1
ATOM 2423 O O . LYS A 1 322 ? 5.887 15.978 22.787 1.00 18.09 322 LYS A O 1
ATOM 2429 N N . PHE A 1 323 ? 6.693 14.712 21.073 1.00 14.12 323 PHE A N 1
ATOM 2430 C CA . PHE A 1 323 ? 7.982 15.409 21.003 1.00 14.98 323 PHE A CA 1
ATOM 2431 C C . PHE A 1 323 ? 8.214 16.083 19.661 1.00 15.48 323 PHE A C 1
ATOM 2432 O O . PHE A 1 323 ? 8.480 15.418 18.655 1.00 16.29 323 PHE A O 1
ATOM 2440 N N . TYR A 1 324 ? 8.052 17.403 19.680 1.00 15.26 324 TYR A N 1
ATOM 2441 C CA . TYR A 1 324 ? 8.436 18.280 18.578 1.00 14.31 324 TYR A CA 1
ATOM 2442 C C . TYR A 1 324 ? 9.852 17.919 18.107 1.00 16.22 324 TYR A C 1
ATOM 2443 O O . TYR A 1 324 ? 10.748 17.722 18.940 1.00 17.12 324 TYR A O 1
ATOM 2452 N N . THR A 1 325 ? 10.053 17.815 16.798 1.00 14.75 325 THR A N 1
ATOM 2453 C CA . THR A 1 325 ? 11.288 17.226 16.302 1.00 16.90 325 THR A CA 1
ATOM 2454 C C . THR A 1 325 ? 11.959 18.098 15.279 1.00 17.21 325 THR A C 1
ATOM 2455 O O . THR A 1 325 ? 11.332 18.506 14.313 1.00 14.95 325 THR A O 1
ATOM 2459 N N . GLU A 1 326 ? 13.255 18.348 15.496 1.00 17.48 326 GLU A N 1
ATOM 2460 C CA . GLU A 1 326 ? 14.089 19.089 14.548 1.00 18.59 326 GLU A CA 1
ATOM 2461 C C . GLU A 1 326 ? 15.152 18.207 13.919 1.00 19.40 326 GLU A C 1
ATOM 2462 O O . GLU A 1 326 ? 15.867 17.490 14.613 1.00 19.11 326 GLU A O 1
ATOM 2468 N N . PHE A 1 327 ? 15.228 18.252 12.585 1.00 17.20 327 PHE A N 1
ATOM 2469 C CA . PHE A 1 327 ? 16.139 17.442 11.795 1.00 15.99 327 PHE A CA 1
ATOM 2470 C C . PHE A 1 327 ? 17.185 18.385 11.253 1.00 15.77 327 PHE A C 1
ATOM 2471 O O . PHE A 1 327 ? 16.866 19.263 10.466 1.00 16.66 327 PHE A O 1
ATOM 2479 N N . ASP A 1 328 ? 18.428 18.214 11.698 1.00 17.48 328 ASP A N 1
ATOM 2480 C CA . ASP A 1 328 ? 19.464 19.230 11.456 1.00 18.36 328 ASP A CA 1
ATOM 2481 C C . ASP A 1 328 ? 20.521 18.681 10.507 1.00 19.34 328 ASP A C 1
ATOM 2482 O O . ASP A 1 328 ? 21.311 17.815 10.875 1.00 20.47 328 ASP A O 1
ATOM 2487 N N . ARG A 1 329 ? 20.505 19.147 9.256 1.00 19.45 329 ARG A N 1
ATOM 2488 C CA . ARG A 1 329 ? 21.446 18.685 8.239 1.00 20.57 329 ARG A CA 1
ATOM 2489 C C . ARG A 1 329 ? 22.845 19.293 8.422 1.00 23.19 329 ARG A C 1
ATOM 2490 O O . ARG A 1 329 ? 23.842 18.671 8.040 1.00 24.71 329 ARG A O 1
ATOM 2498 N N . ARG A 1 330 ? 22.894 20.501 8.988 1.00 21.01 330 ARG A N 1
ATOM 2499 C CA . ARG A 1 330 ? 24.161 21.213 9.244 1.00 21.52 330 ARG A CA 1
ATOM 2500 C C . ARG A 1 330 ? 25.055 20.360 10.147 1.00 21.96 330 ARG A C 1
ATOM 2501 O O . ARG A 1 330 ? 26.229 20.158 9.852 1.00 23.72 330 ARG A O 1
ATOM 2509 N N . ASN A 1 331 ? 24.455 19.801 11.195 1.00 22.18 331 ASN A N 1
ATOM 2510 C CA . ASN A 1 331 ? 25.169 19.104 12.258 1.00 23.44 331 ASN A CA 1
ATOM 2511 C C . ASN A 1 331 ? 24.908 17.589 12.320 1.00 23.34 331 ASN A C 1
ATOM 2512 O O . ASN A 1 331 ? 25.392 16.925 13.231 1.00 24.21 331 ASN A O 1
ATOM 2517 N N . ASN A 1 332 ? 24.154 17.055 11.359 1.00 23.14 332 ASN A N 1
ATOM 2518 C CA . ASN A 1 332 ? 23.826 15.630 11.310 1.00 23.06 332 ASN A CA 1
ATOM 2519 C C . ASN A 1 332 ? 23.341 15.141 12.675 1.00 21.12 332 ASN A C 1
ATOM 2520 O O . ASN A 1 332 ? 23.971 14.279 13.320 1.00 21.25 332 ASN A O 1
ATOM 2525 N N . ARG A 1 333 ? 22.234 15.730 13.128 1.00 19.95 333 ARG A N 1
ATOM 2526 C CA . ARG A 1 333 ? 21.636 15.362 14.408 1.00 19.58 333 ARG A CA 1
ATOM 2527 C C . ARG A 1 333 ? 20.141 15.581 14.385 1.00 21.43 333 ARG A C 1
ATOM 2528 O O . ARG A 1 333 ? 19.616 16.273 13.510 1.00 21.04 333 ARG A O 1
ATOM 2536 N N . ILE A 1 334 ? 19.474 15.010 15.384 1.00 18.46 334 ILE A N 1
ATOM 2537 C CA . ILE A 1 334 ? 18.041 15.174 15.569 1.00 20.34 334 ILE A CA 1
ATOM 2538 C C . ILE A 1 334 ? 17.858 15.782 16.947 1.00 19.96 334 ILE A C 1
ATOM 2539 O O . ILE A 1 334 ? 18.518 15.353 17.903 1.00 19.72 334 ILE A O 1
ATOM 2544 N N . GLY A 1 335 ? 17.003 16.796 17.050 1.00 17.38 335 GLY A N 1
ATOM 2545 C CA . GLY A 1 335 ? 16.642 17.349 18.342 1.00 18.63 335 GLY A CA 1
ATOM 2546 C C . GLY A 1 335 ? 15.183 17.160 18.709 1.00 20.07 335 GLY A C 1
ATOM 2547 O O . GLY A 1 335 ? 14.283 17.257 17.841 1.00 17.38 335 GLY A O 1
ATOM 2548 N N . PHE A 1 336 ? 14.940 16.863 19.986 1.00 18.30 336 PHE A N 1
ATOM 2549 C CA . PHE A 1 336 ? 13.579 16.732 20.503 1.00 18.11 336 PHE A CA 1
ATOM 2550 C C . PHE A 1 336 ? 13.274 17.733 21.593 1.00 19.87 336 PHE A C 1
ATOM 2551 O O . PHE A 1 336 ? 14.109 18.009 22.459 1.00 20.60 336 PHE A O 1
ATOM 2559 N N . ALA A 1 337 ? 12.049 18.220 21.607 1.00 18.90 337 ALA A N 1
ATOM 2560 C CA . ALA A 1 337 ? 11.539 19.013 22.721 1.00 19.09 337 ALA A CA 1
ATOM 2561 C C . ALA A 1 337 ? 10.102 18.594 22.948 1.00 20.94 337 ALA A C 1
ATOM 2562 O O . ALA A 1 337 ? 9.451 18.112 22.025 1.00 19.77 337 ALA A O 1
ATOM 2564 N N A LEU A 1 338 ? 9.608 18.751 24.175 0.50 20.88 338 LEU A N 1
ATOM 2565 N N B LEU A 1 338 ? 9.598 18.768 24.168 0.50 22.03 338 LEU A N 1
ATOM 2566 C CA A LEU A 1 338 ? 8.209 18.473 24.473 0.50 19.92 338 LEU A CA 1
ATOM 2567 C CA B LEU A 1 338 ? 8.213 18.428 24.484 0.50 22.07 338 LEU A CA 1
ATOM 2568 C C A LEU A 1 338 ? 7.317 19.391 23.643 0.50 20.49 338 LEU A C 1
ATOM 2569 C C B LEU A 1 338 ? 7.257 19.369 23.735 0.50 21.77 338 LEU A C 1
ATOM 2570 O O A LEU A 1 338 ? 7.479 20.611 23.658 0.50 18.72 338 LEU A O 1
ATOM 2571 O O B LEU A 1 338 ? 7.323 20.591 23.891 0.50 20.42 338 LEU A O 1
ATOM 2580 N N . ALA A 1 339 ? 6.392 18.804 22.890 1.00 19.75 339 ALA A N 1
ATOM 2581 C CA . ALA A 1 339 ? 5.442 19.614 22.121 1.00 20.07 339 ALA A CA 1
ATOM 2582 C C . ALA A 1 339 ? 4.445 20.327 23.020 1.00 19.89 339 ALA A C 1
ATOM 2583 O O . ALA A 1 339 ? 4.056 19.791 24.060 1.00 21.57 339 ALA A O 1
ATOM 2585 N N . ARG A 1 340 ? 4.020 21.514 22.591 1.00 23.76 340 ARG A N 1
ATOM 2586 C CA . ARG A 1 340 ? 2.907 22.232 23.218 1.00 28.15 340 ARG A CA 1
ATOM 2587 C C . ARG A 1 340 ? 1.671 21.977 22.366 1.00 30.12 340 ARG A C 1
ATOM 2588 O O . ARG A 1 340 ? 1.705 22.168 21.151 1.00 32.81 340 ARG A O 1
ATOM 2596 N N . HIS A 1 341 ? 0.585 21.546 22.993 1.00 32.68 341 HIS A N 1
ATOM 2597 C CA . HIS A 1 341 ? -0.678 21.416 22.284 1.00 34.14 341 HIS A CA 1
ATOM 2598 C C . HIS A 1 341 ? -1.683 22.404 22.851 1.00 37.39 341 HIS A C 1
ATOM 2599 O O . HIS A 1 341 ? -2.282 23.168 22.085 1.00 39.29 341 HIS A O 1
ATOM 2607 N N . LEU B 1 1 ? -27.684 -8.496 -35.894 1.00 18.35 1 LEU B N 1
ATOM 2608 C CA . LEU B 1 1 ? -27.390 -9.083 -37.246 1.00 17.99 1 LEU B CA 1
ATOM 2609 C C . LEU B 1 1 ? -25.916 -8.826 -37.509 1.00 17.94 1 LEU B C 1
ATOM 2610 O O . LEU B 1 1 ? -25.400 -7.782 -37.166 1.00 20.65 1 LEU B O 1
ATOM 2615 N N . THR B 1 2 ? -25.268 -9.794 -38.148 1.00 21.16 2 THR B N 1
ATOM 2616 C CA . THR B 1 2 ? -23.870 -9.608 -38.565 1.00 23.43 2 THR B CA 1
ATOM 2617 C C . THR B 1 2 ? -23.725 -10.060 -40.013 1.00 25.40 2 THR B C 1
ATOM 2618 O O . THR B 1 2 ? -24.570 -10.797 -40.529 1.00 27.76 2 THR B O 1
ATOM 2622 N N . LEU B 1 3 ? -22.661 -9.579 -40.662 1.00 25.34 3 LEU B N 1
ATOM 2623 C CA . LEU B 1 3 ? -22.347 -9.956 -42.046 1.00 27.26 3 LEU B CA 1
ATOM 2624 C C . LEU B 1 3 ? -21.117 -10.880 -42.079 1.00 27.45 3 LEU B C 1
ATOM 2625 O O . LEU B 1 3 ? -20.451 -11.011 -43.111 1.00 29.79 3 LEU B O 1
ATOM 2630 N N . GLY B 1 4 ? -20.838 -11.522 -40.948 1.00 27.10 4 GLY B N 1
ATOM 2631 C CA . GLY B 1 4 ? -19.727 -12.449 -40.832 1.00 26.01 4 GLY B CA 1
ATOM 2632 C C . GLY B 1 4 ? -18.349 -11.813 -40.724 1.00 25.97 4 GLY B C 1
ATOM 2633 O O . GLY B 1 4 ? -17.342 -12.493 -40.947 1.00 26.86 4 GLY B O 1
ATOM 2634 N N . ASN B 1 5 ? -18.275 -10.521 -40.388 1.00 24.23 5 ASN B N 1
ATOM 2635 C CA . ASN B 1 5 ? -16.977 -9.856 -40.214 1.00 24.63 5 ASN B CA 1
ATOM 2636 C C . ASN B 1 5 ? -16.800 -9.118 -38.885 1.00 21.99 5 ASN B C 1
ATOM 2637 O O . ASN B 1 5 ? -15.994 -8.193 -38.782 1.00 24.30 5 ASN B O 1
ATOM 2642 N N . THR B 1 6 ? -17.530 -9.534 -37.852 1.00 20.46 6 THR B N 1
ATOM 2643 C CA . THR B 1 6 ? -17.531 -8.771 -36.609 1.00 18.15 6 THR B CA 1
ATOM 2644 C C . THR B 1 6 ? -16.621 -9.339 -35.526 1.00 15.94 6 THR B C 1
ATOM 2645 O O . THR B 1 6 ? -16.647 -10.549 -35.258 1.00 18.09 6 THR B O 1
ATOM 2649 N N . THR B 1 7 ? -15.872 -8.442 -34.891 1.00 17.43 7 THR B N 1
ATOM 2650 C CA . THR B 1 7 ? -15.065 -8.778 -33.713 1.00 17.59 7 THR B CA 1
ATOM 2651 C C . THR B 1 7 ? -15.328 -7.755 -32.623 1.00 20.64 7 THR B C 1
ATOM 2652 O O . THR B 1 7 ? -15.910 -6.684 -32.862 1.00 18.39 7 THR B O 1
ATOM 2656 N N . SER B 1 8 ? -14.852 -8.076 -31.432 1.00 20.26 8 SER B N 1
ATOM 2657 C CA . SER B 1 8 ? -14.939 -7.163 -30.309 1.00 21.12 8 SER B CA 1
ATOM 2658 C C . SER B 1 8 ? -13.596 -7.144 -29.585 1.00 20.42 8 SER B C 1
ATOM 2659 O O . SER B 1 8 ? -12.850 -8.110 -29.632 1.00 22.51 8 SER B O 1
ATOM 2662 N N . SER B 1 9 ? -13.267 -6.017 -28.969 1.00 22.52 9 SER B N 1
ATOM 2663 C CA . SER B 1 9 ? -11.983 -5.875 -28.306 1.00 20.31 9 SER B CA 1
ATOM 2664 C C . SER B 1 9 ? -12.187 -5.388 -26.875 1.00 19.54 9 SER B C 1
ATOM 2665 O O . SER B 1 9 ? -13.108 -4.624 -26.598 1.00 19.80 9 SER B O 1
ATOM 2668 N N . VAL B 1 10 ? -11.326 -5.845 -25.977 1.00 15.91 10 VAL B N 1
ATOM 2669 C CA . VAL B 1 10 ? -11.287 -5.337 -24.615 1.00 17.90 10 VAL B CA 1
ATOM 2670 C C . VAL B 1 10 ? -9.864 -4.883 -24.308 1.00 15.99 10 VAL B C 1
ATOM 2671 O O . VAL B 1 10 ? -8.942 -5.669 -24.404 1.00 16.87 10 VAL B O 1
ATOM 2675 N N . ILE B 1 11 ? -9.700 -3.613 -23.909 1.00 15.99 11 ILE B N 1
ATOM 2676 C CA . ILE B 1 11 ? -8.384 -3.105 -23.509 1.00 17.67 11 ILE B CA 1
ATOM 2677 C C . ILE B 1 11 ? -8.036 -3.546 -22.085 1.00 16.54 11 ILE B C 1
ATOM 2678 O O . ILE B 1 11 ? -8.880 -3.486 -21.172 1.00 17.15 11 ILE B O 1
ATOM 2683 N N . LEU B 1 12 ? -6.771 -3.939 -21.901 1.00 14.63 12 LEU B N 1
ATOM 2684 C CA . LEU B 1 12 ? -6.281 -4.407 -20.607 1.00 14.70 12 LEU B CA 1
ATOM 2685 C C . LEU B 1 12 ? -5.261 -3.463 -20.020 1.00 14.64 12 LEU B C 1
ATOM 2686 O O . LEU B 1 12 ? -4.519 -2.777 -20.764 1.00 14.92 12 LEU B O 1
ATOM 2691 N N . THR B 1 13 ? -5.239 -3.430 -18.691 1.00 15.09 13 THR B N 1
ATOM 2692 C CA . THR B 1 13 ? -4.166 -2.827 -17.883 1.00 13.90 13 THR B CA 1
ATOM 2693 C C . THR B 1 13 ? -3.169 -3.885 -17.407 1.00 16.45 13 THR B C 1
ATOM 2694 O O . THR B 1 13 ? -3.576 -4.975 -17.020 1.00 16.20 13 THR B O 1
ATOM 2698 N N . ASN B 1 14 ? -1.872 -3.555 -17.453 1.00 15.92 14 ASN B N 1
ATOM 2699 C CA . ASN B 1 14 ? -0.790 -4.433 -17.039 1.00 16.01 14 ASN B CA 1
ATOM 2700 C C . ASN B 1 14 ? -0.251 -3.922 -15.708 1.00 16.54 14 ASN B C 1
ATOM 2701 O O . ASN B 1 14 ? 0.477 -2.935 -15.714 1.00 19.56 14 ASN B O 1
ATOM 2706 N N . TYR B 1 15 ? -0.592 -4.563 -14.593 1.00 15.34 15 TYR B N 1
ATOM 2707 C CA . TYR B 1 15 ? 0.049 -4.262 -13.315 1.00 17.91 15 TYR B CA 1
ATOM 2708 C C . TYR B 1 15 ? 1.284 -5.120 -13.105 1.00 17.59 15 TYR B C 1
ATOM 2709 O O . TYR B 1 15 ? 1.182 -6.363 -12.961 1.00 16.57 15 TYR B O 1
ATOM 2718 N N . MET B 1 16 ? 2.443 -4.450 -13.122 1.00 18.99 16 MET B N 1
ATOM 2719 C CA . MET B 1 16 ? 3.756 -5.045 -12.811 1.00 19.81 16 MET B CA 1
ATOM 2720 C C . MET B 1 16 ? 4.090 -6.399 -13.473 1.00 17.98 16 MET B C 1
ATOM 2721 O O . MET B 1 16 ? 4.836 -7.214 -12.892 1.00 16.66 16 MET B O 1
ATOM 2726 N N . ASP B 1 17 ? 3.555 -6.612 -14.689 1.00 16.61 17 ASP B N 1
ATOM 2727 C CA . ASP B 1 17 ? 3.824 -7.845 -15.465 1.00 15.99 17 ASP B CA 1
ATOM 2728 C C . ASP B 1 17 ? 3.197 -9.102 -14.874 1.00 16.65 17 ASP B C 1
ATOM 2729 O O . ASP B 1 17 ? 3.454 -10.222 -15.360 1.00 15.24 17 ASP B O 1
ATOM 2734 N N . THR B 1 18 ? 2.380 -8.952 -13.833 1.00 16.18 18 THR B N 1
ATOM 2735 C CA . THR B 1 18 ? 1.803 -10.122 -13.180 1.00 16.55 18 THR B CA 1
ATOM 2736 C C . THR B 1 18 ? 0.282 -10.171 -13.177 1.00 16.43 18 THR B C 1
ATOM 2737 O O . THR B 1 18 ? -0.283 -11.234 -12.920 1.00 18.64 18 THR B O 1
ATOM 2741 N N . GLN B 1 19 ? -0.393 -9.049 -13.443 1.00 15.91 19 GLN B N 1
ATOM 2742 C CA . GLN B 1 19 ? -1.854 -9.001 -13.418 1.00 16.95 19 GLN B CA 1
ATOM 2743 C C . GLN B 1 19 ? -2.292 -8.221 -14.642 1.00 17.34 19 GLN B C 1
ATOM 2744 O O . GLN B 1 19 ? -1.945 -7.050 -14.776 1.00 17.40 19 GLN B O 1
ATOM 2750 N N . TYR B 1 20 ? -3.037 -8.879 -15.536 1.00 15.00 20 TYR B N 1
ATOM 2751 C CA . TYR B 1 20 ? -3.595 -8.205 -16.700 1.00 14.19 20 TYR B CA 1
ATOM 2752 C C . TYR B 1 20 ? -5.102 -8.229 -16.630 1.00 15.98 20 TYR B C 1
ATOM 2753 O O . TYR B 1 20 ? -5.693 -9.298 -16.512 1.00 16.66 20 TYR B O 1
ATOM 2762 N N . TYR B 1 21 ? -5.736 -7.054 -16.676 1.00 13.75 21 TYR B N 1
ATOM 2763 C CA . TYR B 1 21 ? -7.190 -7.000 -16.429 1.00 14.55 21 TYR B CA 1
ATOM 2764 C C . TYR B 1 21 ? -7.861 -5.874 -17.190 1.00 14.90 21 TYR B C 1
ATOM 2765 O O . TYR B 1 21 ? -7.227 -4.859 -17.548 1.00 15.97 21 TYR B O 1
ATOM 2774 N N . GLY B 1 22 ? -9.134 -6.078 -17.467 1.00 16.71 22 GLY B N 1
ATOM 2775 C CA . GLY B 1 22 ? -9.932 -5.083 -18.140 1.00 14.81 22 GLY B CA 1
ATOM 2776 C C . GLY B 1 22 ? -11.293 -4.969 -17.486 1.00 17.38 22 GLY B C 1
ATOM 2777 O O . GLY B 1 22 ? -11.542 -5.615 -16.476 1.00 20.29 22 GLY B O 1
ATOM 2778 N N . GLU B 1 23 ? -12.148 -4.149 -18.066 1.00 18.55 23 GLU B N 1
ATOM 2779 C CA . GLU B 1 23 ? -13.446 -3.890 -17.429 1.00 18.62 23 GLU B CA 1
ATOM 2780 C C . GLU B 1 23 ? -14.563 -4.625 -18.135 1.00 19.60 23 GLU B C 1
ATOM 2781 O O . GLU B 1 23 ? -14.549 -4.762 -19.368 1.00 21.94 23 GLU B O 1
ATOM 2787 N N . ILE B 1 24 ? -15.501 -5.118 -17.327 1.00 18.76 24 ILE B N 1
ATOM 2788 C CA . ILE B 1 24 ? -16.804 -5.598 -17.811 1.00 20.23 24 ILE B CA 1
ATOM 2789 C C . ILE B 1 24 ? -17.888 -4.859 -17.016 1.00 20.54 24 ILE B C 1
ATOM 2790 O O . ILE B 1 24 ? -17.615 -4.322 -15.939 1.00 21.75 24 ILE B O 1
ATOM 2795 N N . GLY B 1 25 ? -19.111 -4.848 -17.550 1.00 21.67 25 GLY B N 1
ATOM 2796 C CA . GLY B 1 25 ? -20.257 -4.371 -16.776 1.00 20.90 25 GLY B CA 1
ATOM 2797 C C . GLY B 1 25 ? -21.169 -5.522 -16.403 1.00 22.03 25 GLY B C 1
ATOM 2798 O O . GLY B 1 25 ? -21.338 -6.459 -17.182 1.00 20.87 25 GLY B O 1
ATOM 2799 N N . ILE B 1 26 ? -21.755 -5.480 -15.208 1.00 19.53 26 ILE B N 1
ATOM 2800 C CA . ILE B 1 26 ? -22.739 -6.496 -14.843 1.00 21.80 26 ILE B CA 1
ATOM 2801 C C . ILE B 1 26 ? -24.017 -5.795 -14.399 1.00 23.28 26 ILE B C 1
ATOM 2802 O O . ILE B 1 26 ? -23.957 -4.856 -13.604 1.00 23.92 26 ILE B O 1
ATOM 2807 N N . GLY B 1 27 ? -25.145 -6.230 -14.962 1.00 24.39 27 GLY B N 1
ATOM 2808 C CA . GLY B 1 27 ? -26.464 -5.709 -14.571 1.00 25.25 27 GLY B CA 1
ATOM 2809 C C . GLY B 1 27 ? -26.986 -4.477 -15.303 1.00 26.27 27 GLY B C 1
ATOM 2810 O O . GLY B 1 27 ? -26.344 -3.924 -16.208 1.00 25.21 27 GLY B O 1
ATOM 2811 N N . THR B 1 28 ? -28.172 -4.033 -14.892 1.00 29.20 28 THR B N 1
ATOM 2812 C CA . THR B 1 28 ? -28.824 -2.870 -15.500 1.00 30.62 28 THR B CA 1
ATOM 2813 C C . THR B 1 28 ? -29.204 -1.876 -14.401 1.00 31.29 28 THR B C 1
ATOM 2814 O O . THR B 1 28 ? -30.027 -2.214 -13.560 1.00 30.97 28 THR B O 1
ATOM 2818 N N . PRO B 1 29 ? -28.585 -0.688 -14.346 1.00 31.14 29 PRO B N 1
ATOM 2819 C CA . PRO B 1 29 ? -27.483 -0.268 -15.227 1.00 31.60 29 PRO B CA 1
ATOM 2820 C C . PRO B 1 29 ? -26.173 -1.020 -14.916 1.00 29.26 29 PRO B C 1
ATOM 2821 O O . PRO B 1 29 ? -26.042 -1.581 -13.828 1.00 30.09 29 PRO B O 1
ATOM 2825 N N . PRO B 1 30 ? -25.206 -1.035 -15.838 1.00 29.61 30 PRO B N 1
ATOM 2826 C CA . PRO B 1 30 ? -23.993 -1.832 -15.626 1.00 28.24 30 PRO B CA 1
ATOM 2827 C C . PRO B 1 30 ? -23.276 -1.410 -14.365 1.00 26.27 30 PRO B C 1
ATOM 2828 O O . PRO B 1 30 ? -23.089 -0.215 -14.141 1.00 28.98 30 PRO B O 1
ATOM 2832 N N . GLN B 1 31 ? -22.889 -2.376 -13.544 1.00 24.67 31 GLN B N 1
ATOM 2833 C CA . GLN B 1 31 ? -21.934 -2.154 -12.464 1.00 22.98 31 GLN B CA 1
ATOM 2834 C C . GLN B 1 31 ? -20.594 -2.650 -13.018 1.00 23.22 31 GLN B C 1
ATOM 2835 O O . GLN B 1 31 ? -20.526 -3.752 -13.548 1.00 23.39 31 GLN B O 1
ATOM 2841 N N . THR B 1 32 ? -19.548 -1.834 -12.885 1.00 22.10 32 THR B N 1
ATOM 2842 C CA . THR B 1 32 ? -18.263 -2.081 -13.569 1.00 23.09 32 THR B CA 1
ATOM 2843 C C . THR B 1 32 ? -17.290 -2.814 -12.661 1.00 21.74 32 THR B C 1
ATOM 2844 O O . THR B 1 32 ? -17.166 -2.501 -11.469 1.00 22.68 32 THR B O 1
ATOM 2848 N N . PHE B 1 33 ? -16.621 -3.825 -13.233 1.00 19.92 33 PHE B N 1
ATOM 2849 C CA . PHE B 1 33 ? -15.675 -4.641 -12.495 1.00 17.91 33 PHE B CA 1
ATOM 2850 C C . PHE B 1 33 ? -14.427 -4.812 -13.328 1.00 17.34 33 PHE B C 1
ATOM 2851 O O . PHE B 1 33 ? -14.519 -4.993 -14.549 1.00 17.92 33 PHE B O 1
ATOM 2859 N N . LYS B 1 34 ? -13.288 -4.699 -12.658 1.00 16.99 34 LYS B N 1
ATOM 2860 C CA . LYS B 1 34 ? -11.988 -5.068 -13.257 1.00 16.73 34 LYS B CA 1
ATOM 2861 C C . LYS B 1 34 ? -11.823 -6.586 -13.139 1.00 17.18 34 LYS B C 1
ATOM 2862 O O . LYS B 1 34 ? -11.960 -7.159 -12.047 1.00 17.67 34 LYS B O 1
ATOM 2868 N N . VAL B 1 35 ? -11.497 -7.245 -14.254 1.00 15.71 35 VAL B N 1
ATOM 2869 C CA . VAL B 1 35 ? -11.432 -8.697 -14.239 1.00 15.54 35 VAL B CA 1
ATOM 2870 C C . VAL B 1 35 ? -10.256 -9.231 -15.051 1.00 14.66 35 VAL B C 1
ATOM 2871 O O . VAL B 1 35 ? -9.888 -8.657 -16.077 1.00 15.80 35 VAL B O 1
ATOM 2875 N N . VAL B 1 36 ? -9.688 -10.339 -14.583 1.00 13.35 36 VAL B N 1
ATOM 2876 C CA . VAL B 1 36 ? -8.711 -11.110 -15.369 1.00 13.44 36 VAL B CA 1
ATOM 2877 C C . VAL B 1 36 ? -9.487 -12.059 -16.252 1.00 14.59 36 VAL B C 1
ATOM 2878 O O . VAL B 1 36 ? -10.450 -12.691 -15.789 1.00 15.67 36 VAL B O 1
ATOM 2882 N N . PHE B 1 37 ? -9.066 -12.139 -17.512 1.00 13.95 37 PHE B N 1
ATOM 2883 C CA . PHE B 1 37 ? -9.659 -13.104 -18.449 1.00 14.63 37 PHE B CA 1
ATOM 2884 C C . PHE B 1 37 ? -8.740 -14.305 -18.438 1.00 14.59 37 PHE B C 1
ATOM 2885 O O . PHE B 1 37 ? -7.610 -14.207 -18.860 1.00 15.00 37 PHE B O 1
ATOM 2893 N N . ASP B 1 38 ? -9.246 -15.442 -17.945 1.00 12.71 38 ASP B N 1
ATOM 2894 C CA . ASP B 1 38 ? -8.390 -16.538 -17.495 1.00 13.84 38 ASP B CA 1
ATOM 2895 C C . ASP B 1 38 ? -8.688 -17.844 -18.259 1.00 13.01 38 ASP B C 1
ATOM 2896 O O . ASP B 1 38 ? -9.684 -18.523 -17.963 1.00 14.26 38 ASP B O 1
ATOM 2901 N N . THR B 1 39 ? -7.810 -18.235 -19.170 1.00 14.24 39 THR B N 1
ATOM 2902 C CA . THR B 1 39 ? -8.058 -19.519 -19.860 1.00 13.23 39 THR B CA 1
ATOM 2903 C C . THR B 1 39 ? -7.813 -20.739 -18.971 1.00 16.37 39 THR B C 1
ATOM 2904 O O . THR B 1 39 ? -8.076 -21.851 -19.404 1.00 17.08 39 THR B O 1
ATOM 2908 N N . GLY B 1 40 ? -7.263 -20.548 -17.770 1.00 14.78 40 GLY B N 1
ATOM 2909 C CA . GLY B 1 40 ? -7.065 -21.641 -16.823 1.00 15.35 40 GLY B CA 1
ATOM 2910 C C . GLY B 1 40 ? -8.266 -21.911 -15.922 1.00 17.44 40 GLY B C 1
ATOM 2911 O O . GLY B 1 40 ? -8.159 -22.713 -14.989 1.00 20.28 40 GLY B O 1
ATOM 2912 N N . SER B 1 41 ? -9.392 -21.223 -16.152 1.00 15.66 41 SER B N 1
ATOM 2913 C CA . SER B 1 41 ? -10.630 -21.493 -15.384 1.00 17.19 41 SER B CA 1
ATOM 2914 C C . SER B 1 41 ? -11.863 -21.225 -16.228 1.00 17.96 41 SER B C 1
ATOM 2915 O O . SER B 1 41 ? -11.761 -20.663 -17.312 1.00 15.53 41 SER B O 1
ATOM 2918 N N . SER B 1 42 ? -13.032 -21.651 -15.747 1.00 17.28 42 SER B N 1
ATOM 2919 C CA . SER B 1 42 ? -14.232 -21.619 -16.591 1.00 18.29 42 SER B CA 1
ATOM 2920 C C . SER B 1 42 ? -15.452 -20.897 -16.015 1.00 18.77 42 SER B C 1
ATOM 2921 O O . SER B 1 42 ? -16.506 -20.864 -16.641 1.00 18.84 42 SER B O 1
ATOM 2924 N N . ASN B 1 43 ? -15.301 -20.312 -14.827 1.00 16.86 43 ASN B N 1
ATOM 2925 C CA . ASN B 1 43 ? -16.395 -19.596 -14.194 1.00 18.26 43 ASN B CA 1
ATOM 2926 C C . ASN B 1 43 ? -16.154 -18.116 -14.150 1.00 18.17 43 ASN B C 1
ATOM 2927 O O . ASN B 1 43 ? -15.008 -17.655 -14.287 1.00 17.01 43 ASN B O 1
ATOM 2932 N N . VAL B 1 44 ? -17.240 -17.376 -13.971 1.00 18.24 44 VAL B N 1
ATOM 2933 C CA . VAL B 1 44 ? -17.151 -15.940 -13.724 1.00 17.06 44 VAL B CA 1
ATOM 2934 C C . VAL B 1 44 ? -17.367 -15.747 -12.221 1.00 19.96 44 VAL B C 1
ATOM 2935 O O . VAL B 1 44 ? -18.323 -16.314 -11.646 1.00 19.62 44 VAL B O 1
ATOM 2939 N N . TRP B 1 45 ? -16.456 -15.006 -11.589 1.00 17.10 45 TRP B N 1
ATOM 2940 C CA . TRP B 1 45 ? -16.559 -14.652 -10.171 1.00 18.42 45 TRP B CA 1
ATOM 2941 C C . TRP B 1 45 ? -16.462 -13.146 -9.993 1.00 19.35 45 TRP B C 1
ATOM 2942 O O . TRP B 1 45 ? -15.578 -12.508 -10.570 1.00 17.27 45 TRP B O 1
ATOM 2953 N N . VAL B 1 46 ? -17.334 -12.581 -9.155 1.00 17.72 46 VAL B N 1
ATOM 2954 C CA . VAL B 1 46 ? -17.170 -11.200 -8.687 1.00 19.48 46 VAL B CA 1
ATOM 2955 C C . VAL B 1 46 ? -17.580 -11.193 -7.218 1.00 22.14 46 VAL B C 1
ATOM 2956 O O . VAL B 1 46 ? -18.314 -12.081 -6.796 1.00 20.23 46 VAL B O 1
ATOM 2960 N N . PRO B 1 47 ? -17.126 -10.218 -6.438 1.00 21.64 47 PRO B N 1
ATOM 2961 C CA . PRO B 1 47 ? -17.530 -10.177 -5.027 1.00 22.01 47 PRO B CA 1
ATOM 2962 C C . PRO B 1 47 ? -18.991 -9.742 -4.865 1.00 21.12 47 PRO B C 1
ATOM 2963 O O . PRO B 1 47 ? -19.481 -8.900 -5.598 1.00 22.21 47 PRO B O 1
ATOM 2967 N N . SER B 1 48 ? -19.664 -10.316 -3.872 1.00 25.25 48 SER B N 1
ATOM 2968 C CA . SER B 1 48 ? -21.055 -9.964 -3.562 1.00 24.69 48 SER B CA 1
ATOM 2969 C C . SER B 1 48 ? -21.103 -8.814 -2.571 1.00 25.57 48 SER B C 1
ATOM 2970 O O . SER B 1 48 ? -20.246 -8.723 -1.706 1.00 24.41 48 SER B O 1
ATOM 2973 N N . SER B 1 49 ? -22.113 -7.958 -2.701 1.00 26.43 49 SER B N 1
ATOM 2974 C CA . SER B 1 49 ? -22.437 -6.992 -1.642 1.00 31.91 49 SER B CA 1
ATOM 2975 C C . SER B 1 49 ? -22.651 -7.678 -0.284 1.00 33.20 49 SER B C 1
ATOM 2976 O O . SER B 1 49 ? -22.418 -7.069 0.760 1.00 36.10 49 SER B O 1
ATOM 2979 N N . LYS B 1 50 ? -23.055 -8.947 -0.307 1.00 35.29 50 LYS B N 1
ATOM 2980 C CA . LYS B 1 50 ? -23.332 -9.716 0.911 1.00 35.53 50 LYS B CA 1
ATOM 2981 C C . LYS B 1 50 ? -22.092 -10.360 1.531 1.00 36.27 50 LYS B C 1
ATOM 2982 O O . LYS B 1 50 ? -22.194 -11.066 2.542 1.00 37.02 50 LYS B O 1
ATOM 2988 N N . CYS B 1 51 ? -20.922 -10.113 0.942 1.00 34.01 51 CYS B N 1
ATOM 2989 C CA . CYS B 1 51 ? -19.670 -10.606 1.506 1.00 34.67 51 CYS B CA 1
ATOM 2990 C C . CYS B 1 51 ? -19.344 -9.861 2.803 1.00 37.45 51 CYS B C 1
ATOM 2991 O O . CYS B 1 51 ? -19.235 -8.628 2.807 1.00 39.48 51 CYS B O 1
ATOM 2994 N N . SER B 1 52 ? -19.176 -10.614 3.889 1.00 39.42 52 SER B N 1
ATOM 2995 C CA . SER B 1 52 ? -19.004 -10.019 5.217 1.00 42.49 52 SER B CA 1
ATOM 2996 C C . SER B 1 52 ? -17.769 -9.129 5.308 1.00 44.06 52 SER B C 1
ATOM 2997 O O . SER B 1 52 ? -16.754 -9.371 4.634 1.00 42.57 52 SER B O 1
ATOM 3000 N N . ARG B 1 53 ? -17.871 -8.113 6.168 1.00 46.28 53 ARG B N 1
ATOM 3001 C CA . ARG B 1 53 ? -16.807 -7.124 6.385 1.00 47.46 53 ARG B CA 1
ATOM 3002 C C . ARG B 1 53 ? -15.490 -7.755 6.831 1.00 46.56 53 ARG B C 1
ATOM 3003 O O . ARG B 1 53 ? -14.430 -7.132 6.739 1.00 47.68 53 ARG B O 1
ATOM 3011 N N . LEU B 1 54 ? -15.558 -8.995 7.299 1.00 45.25 54 LEU B N 1
ATOM 3012 C CA . LEU B 1 54 ? -14.393 -9.667 7.870 1.00 44.84 54 LEU B CA 1
ATOM 3013 C C . LEU B 1 54 ? -13.508 -10.351 6.814 1.00 42.18 54 LEU B C 1
ATOM 3014 O O . LEU B 1 54 ? -12.463 -10.926 7.134 1.00 42.28 54 LEU B O 1
ATOM 3019 N N . TYR B 1 55 ? -13.925 -10.261 5.555 1.00 39.81 55 TYR B N 1
ATOM 3020 C CA . TYR B 1 55 ? -13.103 -10.702 4.428 1.00 36.73 55 TYR B CA 1
ATOM 3021 C C . TYR B 1 55 ? -12.466 -9.479 3.784 1.00 35.57 55 TYR B C 1
ATOM 3022 O O . TYR B 1 55 ? -13.144 -8.690 3.127 1.00 33.76 55 TYR B O 1
ATOM 3031 N N . THR B 1 56 ? -11.164 -9.306 4.020 1.00 36.63 56 THR B N 1
ATOM 3032 C CA . THR B 1 56 ? -10.449 -8.116 3.547 1.00 37.31 56 THR B CA 1
ATOM 3033 C C . THR B 1 56 ? -10.427 -8.061 2.018 1.00 37.74 56 THR B C 1
ATOM 3034 O O . THR B 1 56 ? -10.507 -6.978 1.416 1.00 38.12 56 THR B O 1
ATOM 3038 N N . ALA B 1 57 ? -10.364 -9.237 1.397 1.00 37.41 57 ALA B N 1
ATOM 3039 C CA . ALA B 1 57 ? -10.433 -9.350 -0.059 1.00 36.52 57 ALA B CA 1
ATOM 3040 C C . ALA B 1 57 ? -11.746 -8.803 -0.639 1.00 37.39 57 ALA B C 1
ATOM 3041 O O . ALA B 1 57 ? -11.814 -8.466 -1.824 1.00 38.03 57 ALA B O 1
ATOM 3043 N N . CYS B 1 58 ? -12.792 -8.726 0.183 1.00 36.76 58 CYS B N 1
ATOM 3044 C CA . CYS B 1 58 ? -14.048 -8.127 -0.248 1.00 36.61 58 CYS B CA 1
ATOM 3045 C C . CYS B 1 58 ? -14.089 -6.636 0.042 1.00 36.93 58 CYS B C 1
ATOM 3046 O O . CYS B 1 58 ? -14.482 -5.845 -0.818 1.00 38.69 58 CYS B O 1
ATOM 3049 N N . VAL B 1 59 ? -13.677 -6.247 1.246 1.00 38.45 59 VAL B N 1
ATOM 3050 C CA . VAL B 1 59 ? -13.815 -4.851 1.685 1.00 38.92 59 VAL B CA 1
ATOM 3051 C C . VAL B 1 59 ? -13.057 -3.872 0.795 1.00 37.64 59 VAL B C 1
ATOM 3052 O O . VAL B 1 59 ? -13.414 -2.705 0.715 1.00 39.07 59 VAL B O 1
ATOM 3056 N N . TYR B 1 60 ? -12.024 -4.351 0.113 1.00 35.69 60 TYR B N 1
ATOM 3057 C CA . TYR B 1 60 ? -11.216 -3.463 -0.719 1.00 34.96 60 TYR B CA 1
ATOM 3058 C C . TYR B 1 60 ? -11.450 -3.580 -2.230 1.00 32.64 60 TYR B C 1
ATOM 3059 O O . TYR B 1 60 ? -10.770 -2.926 -3.027 1.00 33.20 60 TYR B O 1
ATOM 3068 N N . HIS B 1 61 ? -12.435 -4.386 -2.614 1.00 29.74 61 HIS B N 1
ATOM 3069 C CA . HIS B 1 61 ? -12.805 -4.536 -4.019 1.00 27.23 61 HIS B CA 1
ATOM 3070 C C . HIS B 1 61 ? -14.220 -4.050 -4.265 1.00 27.84 61 HIS B C 1
ATOM 3071 O O . HIS B 1 61 ? -14.999 -3.901 -3.317 1.00 28.47 61 HIS B O 1
ATOM 3078 N N . LYS B 1 62 ? -14.540 -3.802 -5.539 1.00 27.14 62 LYS B N 1
ATOM 3079 C CA . LYS B 1 62 ? -15.906 -3.508 -5.985 1.00 28.19 62 LYS B CA 1
ATOM 3080 C C . LYS B 1 62 ? -16.806 -4.698 -5.689 1.00 28.13 62 LYS B C 1
ATOM 3081 O O . LYS B 1 62 ? -16.402 -5.841 -5.899 1.00 26.13 62 LYS B O 1
ATOM 3087 N N . LEU B 1 63 ? -17.999 -4.434 -5.168 1.00 26.20 63 LEU B N 1
ATOM 3088 C CA . LEU B 1 63 ? -18.952 -5.503 -4.841 1.00 27.13 63 LEU B CA 1
ATOM 3089 C C . LEU B 1 63 ? -20.172 -5.387 -5.730 1.00 27.51 63 LEU B C 1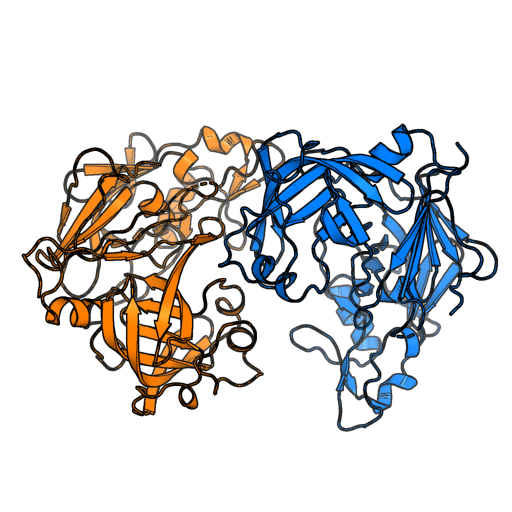
ATOM 3090 O O . LEU B 1 63 ? -20.610 -4.280 -6.061 1.00 30.55 63 LEU B O 1
ATOM 3095 N N . PHE B 1 64 ? -20.718 -6.532 -6.130 1.00 25.37 64 PHE B N 1
ATOM 3096 C CA . PHE B 1 64 ? -21.928 -6.552 -6.925 1.00 25.03 64 PHE B CA 1
ATOM 3097 C C . PHE B 1 64 ? -23.151 -6.384 -6.023 1.00 26.58 64 PHE B C 1
ATOM 3098 O O . PHE B 1 64 ? -23.330 -7.146 -5.073 1.00 25.44 64 PHE B O 1
ATOM 3106 N N . ASP B 1 65 ? -23.978 -5.398 -6.337 1.00 25.82 65 ASP B N 1
ATOM 3107 C CA . ASP B 1 65 ? -25.185 -5.173 -5.548 1.00 28.97 65 ASP B CA 1
ATOM 3108 C C . ASP B 1 65 ? -26.384 -5.559 -6.390 1.00 26.57 65 ASP B C 1
ATOM 3109 O O . ASP B 1 65 ? -26.843 -4.775 -7.247 1.00 25.85 65 ASP B O 1
ATOM 3114 N N . ALA B 1 66 ? -26.873 -6.778 -6.155 1.00 29.45 66 ALA B N 1
ATOM 3115 C CA . ALA B 1 66 ? -27.970 -7.352 -6.937 1.00 31.05 66 ALA B CA 1
ATOM 3116 C C . ALA B 1 66 ? -29.230 -6.480 -6.926 1.00 32.31 66 ALA B C 1
ATOM 3117 O O . ALA B 1 66 ? -29.892 -6.298 -7.956 1.00 31.21 66 ALA B O 1
ATOM 3119 N N . SER B 1 67 ? -29.535 -5.913 -5.762 1.00 34.29 67 SER B N 1
ATOM 3120 C CA . SER B 1 67 ? -30.738 -5.101 -5.621 1.00 35.03 67 SER B CA 1
ATOM 3121 C C . SER B 1 67 ? -30.698 -3.801 -6.432 1.00 36.30 67 SER B C 1
ATOM 3122 O O . SER B 1 67 ? -31.713 -3.121 -6.546 1.00 37.55 67 SER B O 1
ATOM 3125 N N . ASP B 1 68 ? -29.538 -3.473 -7.009 1.00 34.53 68 ASP B N 1
ATOM 3126 C CA . ASP B 1 68 ? -29.379 -2.285 -7.854 1.00 34.18 68 ASP B CA 1
ATOM 3127 C C . ASP B 1 68 ? -29.517 -2.566 -9.358 1.00 32.97 68 ASP B C 1
ATOM 3128 O O . ASP B 1 68 ? -29.332 -1.661 -10.176 1.00 32.58 68 ASP B O 1
ATOM 3133 N N . SER B 1 69 ? -29.826 -3.814 -9.718 1.00 32.33 69 SER B N 1
ATOM 3134 C CA . SER B 1 69 ? -29.955 -4.207 -11.126 1.00 32.60 69 SER B CA 1
ATOM 3135 C C . SER B 1 69 ? -31.343 -4.740 -11.478 1.00 32.63 69 SER B C 1
ATOM 3136 O O . SER B 1 69 ? -31.801 -5.753 -10.918 1.00 31.54 69 SER B O 1
ATOM 3139 N N . SER B 1 70 ? -31.981 -4.075 -12.439 1.00 33.05 70 SER B N 1
ATOM 3140 C CA . SER B 1 70 ? -33.324 -4.466 -12.893 1.00 36.19 70 SER B CA 1
ATOM 3141 C C . SER B 1 70 ? -33.354 -5.778 -13.696 1.00 37.16 70 SER B C 1
ATOM 3142 O O . SER B 1 70 ? -34.425 -6.347 -13.914 1.00 38.02 70 SER B O 1
ATOM 3145 N N . SER B 1 71 ? -32.181 -6.258 -14.125 1.00 35.71 71 SER B N 1
ATOM 3146 C CA . SER B 1 71 ? -32.085 -7.498 -14.910 1.00 34.00 71 SER B CA 1
ATOM 3147 C C . SER B 1 71 ? -31.581 -8.701 -14.128 1.00 33.85 71 SER B C 1
ATOM 3148 O O . SER B 1 71 ? -31.443 -9.795 -14.688 1.00 33.29 71 SER B O 1
ATOM 3151 N N . TYR B 1 72 ? -31.299 -8.511 -12.843 1.00 32.34 72 TYR B N 1
ATOM 3152 C CA . TYR B 1 72 ? -30.816 -9.595 -12.005 1.00 32.44 72 TYR B CA 1
ATOM 3153 C C . TYR B 1 72 ? -31.906 -10.629 -11.831 1.00 35.25 72 TYR B C 1
ATOM 3154 O O . TYR B 1 72 ? -33.070 -10.283 -11.652 1.00 36.01 72 TYR B O 1
ATOM 3163 N N . LYS B 1 73 ? -31.514 -11.892 -11.907 1.00 37.02 73 LYS B N 1
ATOM 3164 C CA . LYS B 1 73 ? -32.415 -12.997 -11.647 1.00 39.40 73 LYS B CA 1
ATOM 3165 C C . LYS B 1 73 ? -31.775 -13.830 -10.569 1.00 39.59 73 LYS B C 1
ATOM 3166 O O . LYS B 1 73 ? -30.620 -14.247 -10.691 1.00 38.38 73 LYS B O 1
ATOM 3172 N N . HIS B 1 74 ? -32.519 -14.039 -9.487 1.00 39.68 74 HIS B N 1
ATOM 3173 C CA . HIS B 1 74 ? -32.034 -14.836 -8.378 1.00 41.72 74 HIS B CA 1
ATOM 3174 C C . HIS B 1 74 ? -31.886 -16.284 -8.802 1.00 41.98 74 HIS B C 1
ATOM 3175 O O . HIS B 1 74 ? -32.702 -16.814 -9.569 1.00 42.01 74 HIS B O 1
ATOM 3182 N N . ASN B 1 75 ? -30.836 -16.920 -8.310 1.00 42.07 75 ASN B N 1
ATOM 3183 C CA . ASN B 1 75 ? -30.663 -18.343 -8.516 1.00 42.98 75 ASN B CA 1
ATOM 3184 C C . ASN B 1 75 ? -30.363 -18.987 -7.167 1.00 43.15 75 ASN B C 1
ATOM 3185 O O . ASN B 1 75 ? -31.203 -19.704 -6.608 1.00 42.15 75 ASN B O 1
ATOM 3190 N N . GLY B 1 76 ? -29.179 -18.707 -6.631 1.00 41.53 76 GLY B N 1
ATOM 3191 C CA . GLY B 1 76 ? -28.883 -19.031 -5.242 1.00 40.74 76 GLY B CA 1
ATOM 3192 C C . GLY B 1 76 ? -28.241 -20.375 -4.978 1.00 39.94 76 GLY B C 1
ATOM 3193 O O . GLY B 1 76 ? -27.923 -20.691 -3.829 1.00 39.92 76 GLY B O 1
ATOM 3194 N N . THR B 1 77 ? -28.042 -21.163 -6.033 1.00 38.58 77 THR B N 1
ATOM 3195 C CA . THR B 1 77 ? -27.234 -22.367 -5.936 1.00 37.69 77 THR B CA 1
ATOM 3196 C C . THR B 1 77 ? -25.897 -21.997 -5.300 1.00 37.86 77 THR B C 1
ATOM 3197 O O . THR B 1 77 ? -25.238 -21.050 -5.737 1.00 36.38 77 THR B O 1
ATOM 3201 N N . GLU B 1 78 ? -25.508 -22.736 -4.270 1.00 36.74 78 GLU B N 1
ATOM 3202 C CA . GLU B 1 78 ? -24.259 -22.469 -3.572 1.00 37.89 78 GLU B CA 1
ATOM 3203 C C . GLU B 1 78 ? -23.101 -23.013 -4.374 1.00 35.94 78 GLU B C 1
ATOM 3204 O O . GLU B 1 78 ? -23.208 -24.062 -5.005 1.00 34.47 78 GLU B O 1
ATOM 3210 N N . LEU B 1 79 ? -22.001 -22.272 -4.352 1.00 34.47 79 LEU B N 1
ATOM 3211 C CA . LEU B 1 79 ? -20.795 -22.623 -5.091 1.00 33.34 79 LEU B CA 1
ATOM 3212 C C . LEU B 1 79 ? -19.630 -22.707 -4.144 1.00 31.97 79 LEU B C 1
ATOM 3213 O O . LEU B 1 79 ? -19.575 -21.982 -3.159 1.00 31.77 79 LEU B O 1
ATOM 3218 N N . THR B 1 80 ? -18.697 -23.598 -4.432 1.00 32.19 80 THR B N 1
ATOM 3219 C CA . THR B 1 80 ? -17.477 -23.670 -3.645 1.00 34.56 80 THR B CA 1
ATOM 3220 C C . THR B 1 80 ? -16.302 -24.015 -4.521 1.00 34.04 80 THR B C 1
ATOM 3221 O O . THR B 1 80 ? -16.422 -24.796 -5.461 1.00 33.86 80 THR B O 1
ATOM 3225 N N . LEU B 1 81 ? -15.173 -23.399 -4.207 1.00 33.20 81 LEU B N 1
ATOM 3226 C CA . LEU B 1 81 ? -13.913 -23.730 -4.813 1.00 34.16 81 LEU B CA 1
ATOM 3227 C C . LEU B 1 81 ? -12.931 -23.917 -3.667 1.00 36.54 81 LEU B C 1
ATOM 3228 O O . LEU B 1 81 ? -12.655 -22.976 -2.909 1.00 35.79 81 LEU B O 1
ATOM 3233 N N . ARG B 1 82 ? -12.441 -25.146 -3.519 1.00 37.97 82 ARG B N 1
ATOM 3234 C CA . ARG B 1 82 ? -11.469 -25.466 -2.476 1.00 40.49 82 ARG B CA 1
ATOM 3235 C C . ARG B 1 82 ? -10.098 -24.983 -2.922 1.00 39.54 82 ARG B C 1
ATOM 3236 O O . ARG B 1 82 ? -9.261 -25.771 -3.360 1.00 40.31 82 ARG B O 1
ATOM 3244 N N . TYR B 1 83 ? -9.889 -23.673 -2.816 1.00 40.52 83 TYR B N 1
ATOM 3245 C CA . TYR B 1 83 ? -8.647 -23.043 -3.238 1.00 39.46 83 TYR B CA 1
ATOM 3246 C C . TYR B 1 83 ? -7.535 -23.280 -2.220 1.00 40.51 83 TYR B C 1
ATOM 3247 O O . TYR B 1 83 ? -7.792 -23.414 -1.023 1.00 41.35 83 TYR B O 1
ATOM 3256 N N . SER B 1 84 ? -6.306 -23.332 -2.726 1.00 41.47 84 SER B N 1
ATOM 3257 C CA . SER B 1 84 ? -5.096 -23.632 -1.963 1.00 42.39 84 SER B CA 1
ATOM 3258 C C . SER B 1 84 ? -5.043 -22.990 -0.571 1.00 41.92 84 SER B C 1
ATOM 3259 O O . SER B 1 84 ? -4.931 -23.685 0.447 1.00 41.82 84 SER B O 1
ATOM 3262 N N . THR B 1 85 ? -5.137 -21.663 -0.544 1.00 39.62 85 THR B N 1
ATOM 3263 C CA . THR B 1 85 ? -4.896 -20.864 0.660 1.00 38.20 85 THR B CA 1
ATOM 3264 C C . THR B 1 85 ? -6.124 -20.751 1.552 1.00 37.97 85 THR B C 1
ATOM 3265 O O . THR B 1 85 ? -6.054 -20.195 2.651 1.00 38.88 85 THR B O 1
ATOM 3269 N N . GLY B 1 86 ? -7.252 -21.259 1.070 1.00 36.47 86 GLY B N 1
ATOM 3270 C CA . GLY B 1 86 ? -8.497 -21.163 1.804 1.00 35.99 86 GLY B CA 1
ATOM 3271 C C . GLY B 1 86 ? -9.674 -21.316 0.873 1.00 35.97 86 GLY B C 1
ATOM 3272 O O . GLY B 1 86 ? -9.532 -21.216 -0.356 1.00 36.92 86 GLY B O 1
ATOM 3273 N N . THR B 1 87 ? -10.847 -21.542 1.456 1.00 35.73 87 THR B N 1
ATOM 3274 C CA . THR B 1 87 ? -12.038 -21.798 0.673 1.00 34.99 87 THR B CA 1
ATOM 3275 C C . THR B 1 87 ? -12.614 -20.541 0.044 1.00 31.98 87 THR B C 1
ATOM 3276 O O . THR B 1 87 ? -12.789 -19.511 0.707 1.00 30.73 87 THR B O 1
ATOM 3280 N N . VAL B 1 88 ? -12.905 -20.634 -1.252 1.00 30.94 88 VAL B N 1
ATOM 3281 C CA . VAL B 1 88 ? -13.707 -19.620 -1.912 1.00 28.77 88 VAL B CA 1
ATOM 3282 C C . VAL B 1 88 ? -15.157 -20.091 -1.950 1.00 29.02 88 VAL B C 1
ATOM 3283 O O . VAL B 1 88 ? -15.450 -21.174 -2.461 1.00 29.82 88 VAL B O 1
ATOM 3287 N N . SER B 1 89 ? -16.059 -19.282 -1.393 1.00 29.84 89 SER B N 1
ATOM 3288 C CA . SER B 1 89 ? -17.470 -19.626 -1.355 1.00 28.24 89 SER B CA 1
ATOM 3289 C C . SER B 1 89 ? -18.333 -18.523 -1.938 1.00 27.30 89 SER B C 1
ATOM 3290 O O . SER B 1 89 ? -18.018 -17.339 -1.831 1.00 25.89 89 SER B O 1
ATOM 3293 N N . GLY B 1 90 ? -19.436 -18.929 -2.541 1.00 24.13 90 GLY B N 1
ATOM 3294 C CA . GLY B 1 90 ? -20.422 -17.983 -3.030 1.00 25.05 90 GLY B CA 1
ATOM 3295 C C . GLY B 1 90 ? -21.689 -18.631 -3.540 1.00 24.86 90 GLY B C 1
ATOM 3296 O O . GLY B 1 90 ? -21.970 -19.794 -3.253 1.00 28.01 90 GLY B O 1
ATOM 3297 N N . PHE B 1 91 ? -22.469 -17.864 -4.279 1.00 24.67 91 PHE B N 1
ATOM 3298 C CA . PHE B 1 91 ? -23.715 -18.368 -4.836 1.00 26.28 91 PHE B CA 1
ATOM 3299 C C . PHE B 1 91 ? -23.913 -17.917 -6.271 1.00 26.54 91 PHE B C 1
ATOM 3300 O O . PHE B 1 91 ? -23.337 -16.911 -6.704 1.00 25.71 91 PHE B O 1
ATOM 3308 N N . LEU B 1 92 ? -24.738 -18.666 -6.991 1.00 26.05 92 LEU B N 1
ATOM 3309 C CA . LEU B 1 92 ? -25.002 -18.419 -8.389 1.00 26.22 92 LEU B CA 1
ATOM 3310 C C . LEU B 1 92 ? -26.066 -17.370 -8.579 1.00 26.66 92 LEU B C 1
ATOM 3311 O O . LEU B 1 92 ? -27.099 -17.363 -7.878 1.00 25.12 92 LEU B O 1
ATOM 3316 N N . SER B 1 93 ? -25.816 -16.478 -9.531 1.00 26.80 93 SER B N 1
ATOM 3317 C CA . SER B 1 93 ? -26.775 -15.467 -9.958 1.00 26.36 93 SER B CA 1
ATOM 3318 C C . SER B 1 93 ? -26.773 -15.402 -11.476 1.00 26.88 93 SER B C 1
ATOM 3319 O O . SER B 1 93 ? -25.867 -15.946 -12.105 1.00 27.76 93 SER B O 1
ATOM 3322 N N . GLN B 1 94 ? -27.776 -14.729 -12.028 1.00 25.34 94 GLN B N 1
ATOM 3323 C CA . GLN B 1 94 ? -27.888 -14.452 -13.450 1.00 26.12 94 GLN B CA 1
ATOM 3324 C C . GLN B 1 94 ? -28.049 -12.960 -13.661 1.00 25.22 94 GLN B C 1
ATOM 3325 O O . GLN B 1 94 ? -28.868 -12.310 -12.993 1.00 24.70 94 GLN B O 1
ATOM 3331 N N . ASP B 1 95 ? -27.293 -12.406 -14.604 1.00 22.52 95 ASP B N 1
ATOM 3332 C CA . ASP B 1 95 ? -27.541 -11.049 -15.046 1.00 22.60 95 ASP B CA 1
ATOM 3333 C C . ASP B 1 95 ? -26.899 -10.825 -16.409 1.00 22.74 95 ASP B C 1
ATOM 3334 O O . ASP B 1 95 ? -26.208 -11.709 -16.925 1.00 22.79 95 ASP B O 1
ATOM 3339 N N . ILE B 1 96 ? -27.144 -9.659 -16.991 1.00 23.63 96 ILE B N 1
ATOM 3340 C CA . ILE B 1 96 ? -26.550 -9.320 -18.283 1.00 24.13 96 ILE B CA 1
ATOM 3341 C C . ILE B 1 96 ? -25.112 -8.817 -18.027 1.00 22.83 96 ILE B C 1
ATOM 3342 O O . ILE B 1 96 ? -24.894 -7.905 -17.224 1.00 24.74 96 ILE B O 1
ATOM 3347 N N . ILE B 1 97 ? -24.140 -9.447 -18.689 1.00 21.58 97 ILE B N 1
ATOM 3348 C CA . ILE B 1 97 ? -22.750 -8.986 -18.630 1.00 20.42 97 ILE B CA 1
ATOM 3349 C C . ILE B 1 97 ? -22.393 -8.408 -19.986 1.00 22.90 97 ILE B C 1
ATOM 3350 O O . ILE B 1 97 ? -22.736 -8.987 -21.029 1.00 22.95 97 ILE B O 1
ATOM 3355 N N . THR B 1 98 ? -21.740 -7.247 -19.954 1.00 22.63 98 THR B N 1
ATOM 3356 C CA . THR B 1 98 ? -21.241 -6.567 -21.148 1.00 24.41 98 THR B CA 1
ATOM 3357 C C . THR B 1 98 ? -19.723 -6.671 -21.211 1.00 22.58 98 THR B C 1
ATOM 3358 O O . THR B 1 98 ? -19.029 -6.296 -20.271 1.00 24.34 98 THR B O 1
ATOM 3362 N N . VAL B 1 99 ? -19.225 -7.207 -22.322 1.00 22.30 99 VAL B N 1
ATOM 3363 C CA . VAL B 1 99 ? -17.801 -7.463 -22.514 1.00 23.49 99 VAL B CA 1
ATOM 3364 C C . VAL B 1 99 ? -17.521 -6.996 -23.924 1.00 22.58 99 VAL B C 1
ATOM 3365 O O . VAL B 1 99 ? -18.096 -7.521 -24.886 1.00 22.24 99 VAL B O 1
ATOM 3369 N N . GLY B 1 100 ? -16.659 -5.991 -24.042 1.00 21.48 100 GLY B N 1
ATOM 3370 C CA . GLY B 1 100 ? -16.344 -5.393 -25.340 1.00 20.93 100 GLY B CA 1
ATOM 3371 C C . GLY B 1 100 ? -17.580 -4.964 -26.134 1.00 21.25 100 GLY B C 1
ATOM 3372 O O . GLY B 1 100 ? -17.587 -5.034 -27.368 1.00 20.81 100 GLY B O 1
ATOM 3373 N N . GLY B 1 101 ? -18.607 -4.507 -25.417 1.00 20.56 101 GLY B N 1
ATOM 3374 C CA . GLY B 1 101 ? -19.882 -4.076 -26.021 1.00 24.23 101 GLY B CA 1
ATOM 3375 C C . GLY B 1 101 ? -20.871 -5.202 -26.279 1.00 23.86 101 GLY B C 1
ATOM 3376 O O . GLY B 1 101 ? -22.046 -4.933 -26.551 1.00 24.68 101 GLY B O 1
ATOM 3377 N N . ILE B 1 102 ? -20.422 -6.462 -26.223 1.00 24.83 102 ILE B N 1
ATOM 3378 C CA . ILE B 1 102 ? -21.318 -7.604 -26.406 1.00 23.38 102 ILE B CA 1
ATOM 3379 C C . ILE B 1 102 ? -22.067 -7.853 -25.108 1.00 23.65 102 ILE B C 1
ATOM 3380 O O . ILE B 1 102 ? -21.455 -7.853 -24.046 1.00 23.50 102 ILE B O 1
ATOM 3385 N N . THR B 1 103 ? -23.380 -8.083 -25.196 1.00 23.40 103 THR B N 1
ATOM 3386 C CA . THR B 1 103 ? -24.193 -8.368 -24.003 1.00 25.14 103 THR B CA 1
ATOM 3387 C C . THR B 1 103 ? -24.540 -9.847 -23.954 1.00 25.85 103 THR B C 1
ATOM 3388 O O . THR B 1 103 ? -24.953 -10.448 -24.958 1.00 28.04 103 THR B O 1
ATOM 3392 N N . VAL B 1 104 ? -24.368 -10.438 -22.786 1.00 22.42 104 VAL B N 1
ATOM 3393 C CA . VAL B 1 104 ? -24.618 -11.850 -22.620 1.00 24.18 104 VAL B CA 1
ATOM 3394 C C . VAL B 1 104 ? -25.423 -12.036 -21.350 1.00 24.57 104 VAL B C 1
ATOM 3395 O O . VAL B 1 104 ? -25.087 -11.471 -20.317 1.00 25.15 104 VAL B O 1
ATOM 3399 N N . THR B 1 105 ? -26.490 -12.826 -21.423 1.00 23.87 105 THR B N 1
ATOM 3400 C CA . THR B 1 105 ? -27.183 -13.236 -20.208 1.00 25.37 105 THR B CA 1
ATOM 3401 C C . THR B 1 105 ? -26.406 -14.405 -19.635 1.00 22.54 105 THR B C 1
ATOM 3402 O O . THR B 1 105 ? -26.340 -15.467 -20.235 1.00 26.81 105 THR B O 1
ATOM 3406 N N . GLN B 1 106 ? -25.808 -14.206 -18.467 1.00 21.61 106 GLN B N 1
ATOM 3407 C CA . GLN B 1 106 ? -24.752 -15.090 -17.995 1.00 20.10 106 GLN B CA 1
ATOM 3408 C C . GLN B 1 106 ? -24.942 -15.510 -16.552 1.00 20.62 106 GLN B C 1
ATOM 3409 O O . GLN B 1 106 ? -25.318 -14.687 -15.719 1.00 22.54 106 GLN B O 1
ATOM 3415 N N . MET B 1 107 ? -24.652 -16.776 -16.252 1.00 18.73 107 MET B N 1
ATOM 3416 C CA . MET B 1 107 ? -24.606 -17.248 -14.881 1.00 23.86 107 MET B CA 1
ATOM 3417 C C . MET B 1 107 ? -23.222 -16.985 -14.308 1.00 22.93 107 MET B C 1
ATOM 3418 O O . MET B 1 107 ? -22.201 -17.254 -14.953 1.00 22.36 107 MET B O 1
ATOM 3423 N N . PHE B 1 108 ? -23.183 -16.471 -13.090 1.00 19.58 108 PHE B N 1
ATOM 3424 C CA . PHE B 1 108 ? -21.915 -16.137 -12.473 1.00 19.42 108 PHE B CA 1
ATOM 3425 C C . PHE B 1 108 ? -21.950 -16.316 -10.972 1.00 20.96 108 PHE B C 1
ATOM 3426 O O . PHE B 1 108 ? -23.034 -16.377 -10.384 1.00 21.25 108 PHE B O 1
ATOM 3434 N N . GLY B 1 109 ? -20.776 -16.399 -10.367 1.00 17.26 109 GLY B N 1
ATOM 3435 C CA . GLY B 1 109 ? -20.652 -16.568 -8.920 1.00 21.55 109 GLY B CA 1
ATOM 3436 C C . GLY B 1 109 ? -20.466 -15.248 -8.208 1.00 24.98 109 GLY B C 1
ATOM 3437 O O . GLY B 1 109 ? -19.609 -14.440 -8.592 1.00 21.31 109 GLY B O 1
ATOM 3438 N N . GLU B 1 110 ? -21.279 -15.021 -7.175 1.00 23.11 110 GLU B N 1
ATOM 3439 C CA . GLU B 1 110 ? -21.066 -13.905 -6.258 1.00 24.15 110 GLU B CA 1
ATOM 3440 C C . GLU B 1 110 ? -20.300 -14.466 -5.072 1.00 24.62 110 GLU B C 1
ATOM 3441 O O . GLU B 1 110 ? -20.797 -15.367 -4.381 1.00 25.58 110 GLU B O 1
ATOM 3447 N N . VAL B 1 111 ? -19.089 -13.955 -4.845 1.00 22.18 111 VAL B N 1
ATOM 3448 C CA . VAL B 1 111 ? -18.252 -14.445 -3.755 1.00 22.79 111 VAL B CA 1
ATOM 3449 C C . VAL B 1 111 ? -18.674 -13.781 -2.432 1.00 23.82 111 VAL B C 1
ATOM 3450 O O . VAL B 1 111 ? -18.865 -12.562 -2.370 1.00 24.54 111 VAL B O 1
ATOM 3454 N N . THR B 1 112 ? -18.859 -14.606 -1.409 1.00 27.45 112 THR B N 1
ATOM 3455 C CA . THR B 1 112 ? -19.248 -14.105 -0.083 1.00 27.59 112 THR B CA 1
ATOM 3456 C C . THR B 1 112 ? -18.179 -14.436 0.950 1.00 29.09 112 THR B C 1
ATOM 3457 O O . THR B 1 112 ? -18.238 -13.942 2.083 1.00 29.30 112 THR B O 1
ATOM 3461 N N . GLU B 1 113 ? -17.234 -15.308 0.583 1.00 29.02 113 GLU B N 1
ATOM 3462 C CA . GLU B 1 113 ? -16.061 -15.628 1.411 1.00 30.21 113 GLU B CA 1
ATOM 3463 C C . GLU B 1 113 ? -14.880 -16.034 0.534 1.00 29.11 113 GLU B C 1
ATOM 3464 O O . GLU B 1 113 ? -15.030 -16.852 -0.382 1.00 29.41 113 GLU B O 1
ATOM 3470 N N . MET B 1 114 ? -13.714 -15.469 0.829 1.00 26.88 114 MET B N 1
ATOM 3471 C CA . MET B 1 114 ? -12.445 -15.870 0.206 1.00 25.80 114 MET B CA 1
ATOM 3472 C C . MET B 1 114 ? -11.258 -15.476 1.086 1.00 25.26 114 MET B C 1
ATOM 3473 O O . MET B 1 114 ? -11.356 -14.484 1.800 1.00 25.96 114 MET B O 1
ATOM 3478 N N . PRO B 1 115 ? -10.153 -16.216 1.032 1.00 25.12 115 PRO B N 1
ATOM 3479 C CA . PRO B 1 115 ? -8.979 -15.870 1.841 1.00 24.07 115 PRO B CA 1
ATOM 3480 C C . PRO B 1 115 ? -8.301 -14.549 1.463 1.00 25.77 115 PRO B C 1
ATOM 3481 O O . PRO B 1 115 ? -8.351 -14.127 0.306 1.00 25.48 115 PRO B O 1
ATOM 3485 N N . ALA B 1 116 ? -7.689 -13.906 2.452 1.00 25.41 116 ALA B N 1
ATOM 3486 C CA . ALA B 1 116 ? -6.945 -12.672 2.244 1.00 26.13 116 ALA B CA 1
ATOM 3487 C C . ALA B 1 116 ? -5.759 -12.877 1.312 1.00 26.19 116 ALA B C 1
ATOM 3488 O O . ALA B 1 116 ? -5.453 -12.013 0.484 1.00 28.14 116 ALA B O 1
ATOM 3490 N N . LEU B 1 117 ? -5.080 -14.008 1.457 1.00 28.27 117 LEU B N 1
ATOM 3491 C CA . LEU B 1 117 ? -3.957 -14.330 0.590 1.00 30.14 117 LEU B CA 1
ATOM 3492 C C . LEU B 1 117 ? -4.424 -15.356 -0.446 1.00 29.89 117 LEU B C 1
ATOM 3493 O O . LEU B 1 117 ? -5.011 -16.375 -0.066 1.00 29.88 117 LEU B O 1
ATOM 3498 N N . PRO B 1 118 ? -4.190 -15.117 -1.741 1.00 28.79 118 PRO B N 1
ATOM 3499 C CA . PRO B 1 118 ? -3.565 -13.913 -2.293 1.00 27.92 118 PRO B CA 1
ATOM 3500 C C . PRO B 1 118 ? -4.533 -12.791 -2.691 1.00 27.46 118 PRO B C 1
ATOM 3501 O O . PRO B 1 118 ? -4.098 -11.763 -3.230 1.00 26.93 118 PRO B O 1
ATOM 3505 N N . PHE B 1 119 ? -5.825 -12.975 -2.468 1.00 24.51 119 PHE B N 1
ATOM 3506 C CA . PHE B 1 119 ? -6.821 -12.135 -3.133 1.00 24.64 119 PHE B CA 1
ATOM 3507 C C . PHE B 1 119 ? -6.918 -10.678 -2.684 1.00 26.41 119 PHE B C 1
ATOM 3508 O O . PHE B 1 119 ? -7.381 -9.833 -3.456 1.00 28.20 119 PHE B O 1
ATOM 3516 N N . MET B 1 120 ? -6.497 -10.356 -1.464 1.00 26.38 120 MET B N 1
ATOM 3517 C CA . MET B 1 120 ? -6.614 -8.968 -1.061 1.00 29.55 120 MET B CA 1
ATOM 3518 C C . MET B 1 120 ? -5.644 -8.083 -1.845 1.00 28.86 120 MET B C 1
ATOM 3519 O O . MET B 1 120 ? -5.946 -6.918 -2.071 1.00 32.42 120 MET B O 1
ATOM 3524 N N . LEU B 1 121 ? -4.530 -8.660 -2.296 1.00 29.09 121 LEU B N 1
ATOM 3525 C CA . LEU B 1 121 ? -3.475 -7.950 -3.067 1.00 31.16 121 LEU B CA 1
ATOM 3526 C C . LEU B 1 121 ? -3.812 -7.799 -4.550 1.00 30.26 121 LEU B C 1
ATOM 3527 O O . LEU B 1 121 ? -3.089 -7.131 -5.299 1.00 31.74 121 LEU B O 1
ATOM 3532 N N . ALA B 1 122 ? -4.861 -8.466 -5.006 1.00 24.89 122 ALA B N 1
ATOM 3533 C CA . ALA B 1 122 ? -5.266 -8.356 -6.404 1.00 22.09 122 ALA B CA 1
ATOM 3534 C C . ALA B 1 122 ? -5.733 -6.949 -6.746 1.00 21.29 122 ALA B C 1
ATOM 3535 O O . ALA B 1 122 ? -6.553 -6.363 -6.029 1.00 21.71 122 ALA B O 1
ATOM 3537 N N . GLU B 1 123 ? -5.246 -6.420 -7.864 1.00 18.92 123 GLU B N 1
ATOM 3538 C CA . GLU B 1 123 ? -5.726 -5.130 -8.341 1.00 19.63 123 GLU B CA 1
ATOM 3539 C C . GLU B 1 123 ? -7.099 -5.244 -8.980 1.00 22.87 123 GLU B C 1
ATOM 3540 O O . GLU B 1 123 ? -7.828 -4.261 -9.110 1.00 25.34 123 GLU B O 1
ATOM 3546 N N . PHE B 1 124 ? -7.438 -6.453 -9.400 1.00 20.88 124 PHE B N 1
ATOM 3547 C CA . PHE B 1 124 ? -8.692 -6.685 -10.077 1.00 19.37 124 PHE B CA 1
ATOM 3548 C C . PHE B 1 124 ? -9.758 -7.139 -9.070 1.00 18.69 124 PHE B C 1
ATOM 3549 O O . PHE B 1 124 ? -9.443 -7.551 -7.940 1.00 18.01 124 PHE B O 1
ATOM 3557 N N . ASP B 1 125 ? -11.009 -7.038 -9.504 1.00 17.31 125 ASP B N 1
ATOM 3558 C CA . ASP B 1 125 ? -12.187 -7.339 -8.663 1.00 18.44 125 ASP B CA 1
ATOM 3559 C C . ASP B 1 125 ? -12.730 -8.739 -8.907 1.00 20.71 125 ASP B C 1
ATOM 3560 O O . ASP B 1 125 ? -13.456 -9.257 -8.075 1.00 21.82 125 ASP B O 1
ATOM 3565 N N . GLY B 1 126 ? -12.424 -9.353 -10.049 1.00 18.69 126 GLY B N 1
ATOM 3566 C CA . GLY B 1 126 ? -13.064 -10.640 -10.357 1.00 17.53 126 GLY B CA 1
ATOM 3567 C C . GLY B 1 126 ? -12.361 -11.359 -11.490 1.00 15.77 126 GLY B C 1
ATOM 3568 O O . GLY B 1 126 ? -11.290 -10.960 -11.945 1.00 15.82 126 GLY B O 1
ATOM 3569 N N . VAL B 1 127 ? -12.951 -12.476 -11.908 1.00 14.61 127 VAL B N 1
ATOM 3570 C CA . VAL B 1 127 ? -12.302 -13.370 -12.884 1.00 14.82 127 VAL B CA 1
ATOM 3571 C C . VAL B 1 127 ? -13.346 -13.785 -13.885 1.00 14.30 127 VAL B C 1
ATOM 3572 O O .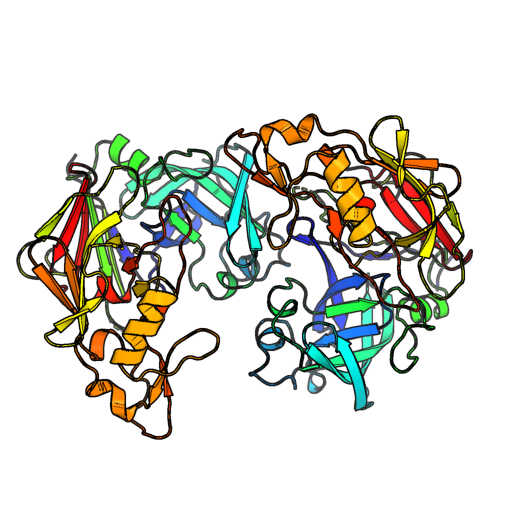 VAL B 1 127 ? -14.477 -14.102 -13.490 1.00 15.83 127 VAL B O 1
ATOM 3576 N N . VAL B 1 128 ? -12.991 -13.768 -15.175 1.00 12.92 128 VAL B N 1
ATOM 3577 C CA . VAL B 1 128 ? -13.839 -14.277 -16.253 1.00 12.70 128 VAL B CA 1
ATOM 3578 C C . VAL B 1 128 ? -13.128 -15.461 -16.840 1.00 14.28 128 VAL B C 1
ATOM 3579 O O . VAL B 1 128 ? -12.165 -15.295 -17.581 1.00 13.12 128 VAL B O 1
ATOM 3583 N N . GLY B 1 129 ? -13.661 -16.652 -16.560 1.00 13.41 129 GLY B N 1
ATOM 3584 C CA . GLY B 1 129 ? -13.011 -17.902 -17.017 1.00 14.30 129 GLY B CA 1
ATOM 3585 C C . GLY B 1 129 ? -13.272 -18.076 -18.514 1.00 13.50 129 GLY B C 1
ATOM 3586 O O . GLY B 1 129 ? -14.400 -17.964 -18.963 1.00 15.41 129 GLY B O 1
ATOM 3587 N N . MET B 1 130 ? -12.189 -18.293 -19.266 1.00 12.80 130 MET B N 1
ATOM 3588 C CA . MET B 1 130 ? -12.248 -18.481 -20.727 1.00 15.27 130 MET B CA 1
ATOM 3589 C C . MET B 1 130 ? -11.930 -19.920 -21.107 1.00 15.98 130 MET B C 1
ATOM 3590 O O . MET B 1 130 ? -11.691 -20.232 -22.283 1.00 15.92 130 MET B O 1
ATOM 3595 N N . GLY B 1 131 ? -11.952 -20.793 -20.101 1.00 15.72 131 GLY B N 1
ATOM 3596 C CA . GLY B 1 131 ? -11.810 -22.241 -20.307 1.00 16.76 131 GLY B CA 1
ATOM 3597 C C . GLY B 1 131 ? -13.117 -22.898 -20.722 1.00 15.79 131 GLY B C 1
ATOM 3598 O O . GLY B 1 131 ? -14.108 -22.227 -21.016 1.00 17.84 131 GLY B O 1
ATOM 3599 N N . PHE B 1 132 ? -13.118 -24.233 -20.741 1.00 18.54 132 PHE B N 1
ATOM 3600 C CA . PHE B 1 132 ? -14.234 -24.992 -21.307 1.00 19.05 132 PHE B CA 1
ATOM 3601 C C . PHE B 1 132 ? -15.252 -25.403 -20.267 1.00 19.63 132 PHE B C 1
ATOM 3602 O O . PHE B 1 132 ? -14.946 -25.463 -19.088 1.00 17.63 132 PHE B O 1
ATOM 3610 N N . ILE B 1 133 ? -16.473 -25.697 -20.719 1.00 21.63 133 ILE B N 1
ATOM 3611 C CA . ILE B 1 133 ? -17.556 -26.091 -19.792 1.00 22.70 133 ILE B CA 1
ATOM 3612 C C . ILE B 1 133 ? -17.193 -27.322 -18.957 1.00 22.77 133 ILE B C 1
ATOM 3613 O O . ILE B 1 133 ? -17.655 -27.468 -17.824 1.00 23.48 133 ILE B O 1
ATOM 3618 N N . GLU B 1 134 ? -16.332 -28.191 -19.498 1.00 24.69 134 GLU B N 1
ATOM 3619 C CA . GLU B 1 134 ? -15.916 -29.392 -18.785 1.00 24.79 134 GLU B CA 1
ATOM 3620 C C . GLU B 1 134 ? -15.374 -29.117 -17.387 1.00 26.73 134 GLU B C 1
ATOM 3621 O O . GLU B 1 134 ? -15.511 -29.941 -16.488 1.00 26.82 134 GLU B O 1
ATOM 3627 N N . GLN B 1 135 ? -14.781 -27.941 -17.204 1.00 22.12 135 GLN B N 1
ATOM 3628 C CA . GLN B 1 135 ? -14.185 -27.552 -15.927 1.00 24.00 135 GLN B CA 1
ATOM 3629 C C . GLN B 1 135 ? -14.961 -26.432 -15.216 1.00 24.09 135 GLN B C 1
ATOM 3630 O O . GLN B 1 135 ? -14.486 -25.897 -14.214 1.00 26.02 135 GLN B O 1
ATOM 3636 N N . ALA B 1 136 ? -16.134 -26.061 -15.723 1.00 23.07 136 ALA B N 1
ATOM 3637 C CA . ALA B 1 136 ? -16.959 -25.062 -15.024 1.00 23.31 136 ALA B CA 1
ATOM 3638 C C . ALA B 1 136 ? -17.605 -25.693 -13.804 1.00 26.85 136 ALA B C 1
ATOM 3639 O O . ALA B 1 136 ? -18.218 -26.752 -13.927 1.00 25.12 136 ALA B O 1
ATOM 3641 N N A ILE B 1 137 ? -17.478 -25.022 -12.655 0.50 25.72 137 ILE B N 1
ATOM 3642 N N B ILE B 1 137 ? -17.458 -25.061 -12.639 0.50 27.29 137 ILE B N 1
ATOM 3643 C CA A ILE B 1 137 ? -18.109 -25.444 -11.397 0.50 27.70 137 ILE B CA 1
ATOM 3644 C CA B ILE B 1 137 ? -18.066 -25.599 -11.417 0.50 30.35 137 ILE B CA 1
ATOM 3645 C C A ILE B 1 137 ? -19.606 -25.372 -11.603 0.50 29.85 137 ILE B C 1
ATOM 3646 C C B ILE B 1 137 ? -19.564 -25.336 -11.454 0.50 31.45 137 ILE B C 1
ATOM 3647 O O A ILE B 1 137 ? -20.100 -24.451 -12.257 0.50 30.86 137 ILE B O 1
ATOM 3648 O O B ILE B 1 137 ? -20.005 -24.253 -11.844 0.50 32.54 137 ILE B O 1
ATOM 3657 N N . GLY B 1 138 ? -20.334 -26.354 -11.075 1.00 33.00 138 GLY B N 1
ATOM 3658 C CA . GLY B 1 138 ? -21.784 -26.376 -11.236 1.00 34.24 138 GLY B CA 1
ATOM 3659 C C . GLY B 1 138 ? -22.195 -26.575 -12.686 1.00 36.14 138 GLY B C 1
ATOM 3660 O O . GLY B 1 138 ? -23.368 -26.409 -13.026 1.00 37.45 138 GLY B O 1
ATOM 3661 N N . ARG B 1 139 ? -21.215 -26.901 -13.535 1.00 36.43 139 ARG B N 1
ATOM 3662 C CA . ARG B 1 139 ? -21.391 -27.129 -14.977 1.00 36.72 139 ARG B CA 1
ATOM 3663 C C . ARG B 1 139 ? -22.109 -25.972 -15.723 1.00 35.53 139 ARG B C 1
ATOM 3664 O O . ARG B 1 139 ? -22.740 -26.184 -16.766 1.00 34.83 139 ARG B O 1
ATOM 3672 N N . VAL B 1 140 ? -21.993 -24.746 -15.209 1.00 33.58 140 VAL B N 1
ATOM 3673 C CA . VAL B 1 140 ? -22.685 -23.622 -15.842 1.00 31.56 140 VAL B CA 1
ATOM 3674 C C . VAL B 1 140 ? -21.957 -23.183 -17.115 1.00 29.61 140 VAL B C 1
ATOM 3675 O O . VAL B 1 140 ? -20.726 -23.297 -17.215 1.00 28.36 140 VAL B O 1
ATOM 3679 N N . THR B 1 141 ? -22.721 -22.675 -18.073 1.00 25.92 141 THR B N 1
ATOM 3680 C CA . THR B 1 141 ? -22.199 -22.351 -19.399 1.00 25.28 141 THR B CA 1
ATOM 3681 C C . THR B 1 141 ? -21.248 -21.145 -19.313 1.00 23.64 141 THR B C 1
ATOM 3682 O O . THR B 1 141 ? -21.656 -20.082 -18.872 1.00 21.20 141 THR B O 1
ATOM 3686 N N . PRO B 1 142 ? -19.986 -21.321 -19.713 1.00 21.89 142 PRO B N 1
ATOM 3687 C CA . PRO B 1 142 ? -19.012 -20.207 -19.698 1.00 20.45 142 PRO B CA 1
ATOM 3688 C C . PRO B 1 142 ? -19.391 -19.062 -20.632 1.00 20.01 142 PRO B C 1
ATOM 3689 O O . PRO B 1 142 ? -20.131 -19.281 -21.606 1.00 20.07 142 PRO B O 1
ATOM 3693 N N . ILE B 1 143 ? -18.879 -17.855 -20.355 1.00 17.81 143 ILE B N 1
ATOM 3694 C CA . ILE B 1 143 ? -19.271 -16.693 -21.130 1.00 18.70 143 ILE B CA 1
ATOM 3695 C C . ILE B 1 143 ? -18.940 -16.816 -22.618 1.00 17.19 143 ILE B C 1
ATOM 3696 O O . ILE B 1 143 ? -19.736 -16.412 -23.451 1.00 19.54 143 ILE B O 1
ATOM 3701 N N . PHE B 1 144 ? -17.785 -17.398 -22.951 1.00 18.17 144 PHE B N 1
ATOM 3702 C CA . PHE B 1 144 ? -17.440 -17.452 -24.383 1.00 18.59 144 PHE B CA 1
ATOM 3703 C C . PHE B 1 144 ? -18.407 -18.355 -25.127 1.00 18.98 144 PHE B C 1
ATOM 3704 O O . PHE B 1 144 ? -18.761 -18.049 -26.277 1.00 20.65 144 PHE B O 1
ATOM 3712 N N . ASP B 1 145 ? -18.822 -19.445 -24.473 1.00 21.14 145 ASP B N 1
ATOM 3713 C CA . ASP B 1 145 ? -19.809 -20.367 -25.054 1.00 22.42 145 ASP B CA 1
ATOM 3714 C C . ASP B 1 145 ? -21.107 -19.632 -25.335 1.00 22.16 145 ASP B C 1
ATOM 3715 O O . ASP B 1 145 ? -21.722 -19.852 -26.380 1.00 21.44 145 ASP B O 1
ATOM 3720 N N . ASN B 1 146 ? -21.524 -18.767 -24.405 1.00 19.95 146 ASN B N 1
ATOM 3721 C CA . ASN B 1 146 ? -22.738 -17.962 -24.606 1.00 20.00 146 ASN B CA 1
ATOM 3722 C C . ASN B 1 146 ? -22.615 -16.952 -25.740 1.00 21.76 146 ASN B C 1
ATOM 3723 O O . ASN B 1 146 ? -23.581 -16.701 -26.463 1.00 23.00 146 ASN B O 1
ATOM 3728 N N . ILE B 1 147 ? -21.408 -16.404 -25.924 1.00 21.16 147 ILE B N 1
ATOM 3729 C CA . ILE B 1 147 ? -21.121 -15.533 -27.071 1.00 20.73 147 ILE B CA 1
ATOM 3730 C C . ILE B 1 147 ? -21.091 -16.322 -28.374 1.00 20.71 147 ILE B C 1
ATOM 3731 O O . ILE B 1 147 ? -21.644 -15.842 -29.377 1.00 24.76 147 ILE B O 1
ATOM 3736 N N . ILE B 1 148 ? -20.493 -17.528 -28.356 1.00 19.05 148 ILE B N 1
ATOM 3737 C CA . ILE B 1 148 ? -20.515 -18.416 -29.542 1.00 22.31 148 ILE B CA 1
ATOM 3738 C C . ILE B 1 148 ? -21.967 -18.673 -29.990 1.00 23.76 148 ILE B C 1
ATOM 3739 O O . ILE B 1 148 ? -22.266 -18.665 -31.189 1.00 24.21 148 ILE B O 1
ATOM 3744 N N . SER B 1 149 ? -22.864 -18.858 -29.030 1.00 24.23 149 SER B N 1
ATOM 3745 C CA . SER B 1 149 ? -24.238 -19.213 -29.343 1.00 24.91 149 SER B CA 1
ATOM 3746 C C . SER B 1 149 ? -25.021 -18.045 -29.951 1.00 24.72 149 SER B C 1
ATOM 3747 O O . SER B 1 149 ? -26.043 -18.268 -30.604 1.00 24.67 149 SER B O 1
ATOM 3750 N N . GLN B 1 150 ? -24.570 -16.805 -29.754 1.00 22.59 150 GLN B N 1
ATOM 3751 C CA . GLN B 1 150 ? -25.230 -15.659 -30.401 1.00 23.60 150 GLN B CA 1
ATOM 3752 C C . GLN B 1 150 ? -24.952 -15.565 -31.917 1.00 22.86 150 GLN B C 1
ATOM 3753 O O . GLN B 1 150 ? -25.662 -14.852 -32.632 1.00 25.14 150 GLN B O 1
ATOM 3759 N N . GLY B 1 151 ? -23.914 -16.261 -32.388 1.00 23.39 151 GLY B N 1
ATOM 3760 C CA . GLY B 1 151 ? -23.535 -16.226 -33.807 1.00 23.95 151 GLY B CA 1
ATOM 3761 C C . GLY B 1 151 ? -23.135 -14.846 -34.303 1.00 25.76 151 GLY B C 1
ATOM 3762 O O . GLY B 1 151 ? -23.393 -14.471 -35.457 1.00 28.22 151 GLY B O 1
ATOM 3763 N N . VAL B 1 152 ? -22.476 -14.088 -33.428 1.00 23.78 152 VAL B N 1
ATOM 3764 C CA . VAL B 1 152 ? -22.118 -12.712 -33.721 1.00 25.20 152 VAL B CA 1
ATOM 3765 C C . VAL B 1 152 ? -20.670 -12.604 -34.214 1.00 23.19 152 VAL B C 1
ATOM 3766 O O . VAL B 1 152 ? -20.364 -11.748 -35.036 1.00 25.41 152 VAL B O 1
ATOM 3770 N N . LEU B 1 153 ? -19.807 -13.490 -33.732 1.00 22.58 153 LEU B N 1
ATOM 3771 C CA . LEU B 1 153 ? -18.367 -13.364 -34.003 1.00 20.13 153 LEU B CA 1
ATOM 3772 C C . LEU B 1 153 ? -17.975 -13.849 -35.399 1.00 20.13 153 LEU B C 1
ATOM 3773 O O . LEU B 1 153 ? -18.536 -14.824 -35.878 1.00 20.58 153 LEU B O 1
ATOM 3778 N N . LYS B 1 154 ? -16.993 -13.185 -36.014 1.00 18.53 154 LYS B N 1
ATOM 3779 C CA . LYS B 1 154 ? -16.422 -13.633 -37.295 1.00 19.85 154 LYS B CA 1
ATOM 3780 C C . LYS B 1 154 ? -15.989 -15.108 -37.255 1.00 20.67 154 LYS B C 1
ATOM 3781 O O . LYS B 1 154 ? -16.238 -15.851 -38.190 1.00 22.00 154 LYS B O 1
ATOM 3787 N N . GLU B 1 155 ? -15.286 -15.510 -36.203 1.00 19.63 155 GLU B N 1
ATOM 3788 C CA . GLU B 1 155 ? -14.927 -16.913 -36.009 1.00 20.75 155 GLU B CA 1
ATOM 3789 C C . GLU B 1 155 ? -14.918 -17.236 -34.521 1.00 18.55 155 GLU B C 1
ATOM 3790 O O . GLU B 1 155 ? -14.896 -16.314 -33.682 1.00 18.33 155 GLU B O 1
ATOM 3796 N N . ASP B 1 156 ? -14.973 -18.538 -34.213 1.00 18.23 156 ASP B N 1
ATOM 3797 C CA . ASP B 1 156 ? -15.024 -19.007 -32.821 1.00 18.23 156 ASP B CA 1
ATOM 3798 C C . ASP B 1 156 ? -13.639 -19.076 -32.204 1.00 18.63 156 ASP B C 1
ATOM 3799 O O . ASP B 1 156 ? -13.143 -20.144 -31.880 1.00 16.89 156 ASP B O 1
ATOM 3804 N N . VAL B 1 157 ? -13.024 -17.907 -32.104 1.00 15.30 157 VAL B N 1
ATOM 3805 C CA . VAL B 1 157 ? -11.695 -17.760 -31.491 1.00 14.40 157 VAL B CA 1
ATOM 3806 C C . VAL B 1 157 ? -11.626 -16.513 -30.663 1.00 13.84 157 VAL B C 1
ATOM 3807 O O . VAL B 1 157 ? -12.414 -15.591 -30.847 1.00 14.12 157 VAL B O 1
ATOM 3811 N N . PHE B 1 158 ? -10.665 -16.492 -29.755 1.00 13.19 158 PHE B N 1
ATOM 3812 C CA . PHE B 1 158 ? -10.346 -15.241 -29.074 1.00 12.52 158 PHE B CA 1
ATOM 3813 C C . PHE B 1 158 ? -8.845 -15.168 -28.914 1.00 13.20 158 PHE B C 1
ATOM 3814 O O . PHE B 1 158 ? -8.190 -16.192 -28.886 1.00 14.76 158 PHE B O 1
ATOM 3822 N N A SER B 1 159 ? -8.308 -13.947 -28.791 0.50 13.18 159 SER B N 1
ATOM 3823 N N B SER B 1 159 ? -8.299 -13.965 -28.776 0.50 12.84 159 SER B N 1
ATOM 3824 C CA A SER B 1 159 ? -6.854 -13.739 -28.821 0.50 14.53 159 SER B CA 1
ATOM 3825 C CA B SER B 1 159 ? -6.855 -13.867 -28.698 0.50 13.59 159 SER B CA 1
ATOM 3826 C C A SER B 1 159 ? -6.361 -12.771 -27.757 0.50 13.64 159 SER B C 1
ATOM 3827 C C B SER B 1 159 ? -6.405 -12.866 -27.665 0.50 13.55 159 SER B C 1
ATOM 3828 O O A SER B 1 159 ? -7.037 -11.787 -27.447 0.50 14.36 159 SER B O 1
ATOM 3829 O O B SER B 1 159 ? -7.158 -11.970 -27.272 0.50 15.43 159 SER B O 1
ATOM 3834 N N . PHE B 1 160 ? -5.153 -13.026 -27.254 1.00 12.10 160 PHE B N 1
ATOM 3835 C CA . PHE B 1 160 ? -4.555 -12.190 -26.203 1.00 13.26 160 PHE B CA 1
ATOM 3836 C C . PHE B 1 160 ? -3.254 -11.536 -26.626 1.00 14.07 160 PHE B C 1
ATOM 3837 O O . PHE B 1 160 ? -2.331 -12.200 -27.110 1.00 14.74 160 PHE B O 1
ATOM 3845 N N . TYR B 1 161 ? -3.212 -10.228 -26.408 1.00 13.56 161 TYR B N 1
ATOM 3846 C CA . TYR B 1 161 ? -1.982 -9.448 -26.439 1.00 13.96 161 TYR B CA 1
ATOM 3847 C C . TYR B 1 161 ? -1.682 -8.973 -25.032 1.00 14.17 161 TYR B C 1
ATOM 3848 O O . TYR B 1 161 ? -2.529 -8.340 -24.408 1.00 13.91 161 TYR B O 1
ATOM 3857 N N . TYR B 1 162 ? -0.494 -9.313 -24.550 1.00 13.92 162 TYR B N 1
ATOM 3858 C CA . TYR B 1 162 ? 0.030 -8.761 -23.295 1.00 13.03 162 TYR B CA 1
ATOM 3859 C C . TYR B 1 162 ? 1.305 -7.953 -23.570 1.00 14.45 162 TYR B C 1
ATOM 3860 O O . TYR B 1 162 ? 2.247 -8.468 -24.165 1.00 16.83 162 TYR B O 1
ATOM 3869 N N . ASN B 1 163 ? 1.297 -6.700 -23.161 1.00 14.50 163 ASN B N 1
ATOM 3870 C CA . ASN B 1 163 ? 2.454 -5.826 -23.358 1.00 16.73 163 ASN B CA 1
ATOM 3871 C C . ASN B 1 163 ? 3.450 -5.989 -22.212 1.00 16.90 163 ASN B C 1
ATOM 3872 O O . ASN B 1 163 ? 3.125 -6.514 -21.132 1.00 18.13 163 ASN B O 1
ATOM 3877 N N . ARG B 1 164 ? 4.692 -5.577 -22.475 1.00 18.75 164 ARG B N 1
ATOM 3878 C CA . ARG B 1 164 ? 5.690 -5.389 -21.432 1.00 23.26 164 ARG B CA 1
ATOM 3879 C C . ARG B 1 164 ? 5.303 -4.203 -20.579 1.00 25.18 164 ARG B C 1
ATOM 3880 O O . ARG B 1 164 ? 4.713 -3.235 -21.074 1.00 26.77 164 ARG B O 1
ATOM 3888 N N . ASP B 1 165 ? 5.639 -4.283 -19.296 1.00 25.65 165 ASP B N 1
ATOM 3889 C CA . ASP B 1 165 ? 5.335 -3.206 -18.365 1.00 29.36 165 ASP B CA 1
ATOM 3890 C C . ASP B 1 165 ? 6.093 -1.968 -18.812 1.00 33.49 165 ASP B C 1
ATOM 3891 O O . ASP B 1 165 ? 7.299 -2.038 -19.058 1.00 35.49 165 ASP B O 1
ATOM 3896 N N . SER B 1 166 ? 5.370 -0.856 -18.931 1.00 36.74 166 SER B N 1
ATOM 3897 C CA . SER B 1 166 ? 5.896 0.377 -19.511 1.00 40.49 166 SER B CA 1
ATOM 3898 C C . SER B 1 166 ? 5.664 1.584 -18.596 1.00 40.83 166 SER B C 1
ATOM 3899 O O . SER B 1 166 ? 4.564 1.780 -18.063 1.00 41.58 166 SER B O 1
ATOM 3902 N N . SER B 1 171 ? 0.775 3.046 -25.319 1.00 43.90 171 SER B N 1
ATOM 3903 C CA . SER B 1 171 ? 1.253 1.954 -24.483 1.00 42.60 171 SER B CA 1
ATOM 3904 C C . SER B 1 171 ? 0.079 1.223 -23.815 1.00 40.05 171 SER B C 1
ATOM 3905 O O . SER B 1 171 ? -0.196 1.397 -22.618 1.00 40.74 171 SER B O 1
ATOM 3908 N N . LEU B 1 172 ? -0.607 0.407 -24.614 1.00 36.19 172 LEU B N 1
ATOM 3909 C CA . LEU B 1 172 ? -1.680 -0.466 -24.139 1.00 31.32 172 LEU B CA 1
ATOM 3910 C C . LEU B 1 172 ? -1.070 -1.535 -23.246 1.00 26.47 172 LEU B C 1
ATOM 3911 O O . LEU B 1 172 ? -0.126 -2.197 -23.667 1.00 25.96 172 LEU B O 1
ATOM 3916 N N . GLY B 1 173 ? -1.621 -1.739 -22.045 1.00 22.35 173 GLY B N 1
ATOM 3917 C CA . GLY B 1 173 ? -1.183 -2.836 -21.188 1.00 18.08 173 GLY B CA 1
ATOM 3918 C C . GLY B 1 173 ? -1.424 -4.201 -21.815 1.00 17.80 173 GLY B C 1
ATOM 3919 O O . GLY B 1 173 ? -0.653 -5.140 -21.607 1.00 14.48 173 GLY B O 1
ATOM 3920 N N . GLY B 1 174 ? -2.502 -4.290 -22.589 1.00 16.07 174 GLY B N 1
ATOM 3921 C CA . GLY B 1 174 ? -2.861 -5.514 -23.315 1.00 14.19 174 GLY B CA 1
ATOM 3922 C C . GLY B 1 174 ? -4.177 -5.372 -24.060 1.00 14.07 174 GLY B C 1
ATOM 3923 O O . GLY B 1 174 ? -4.833 -4.333 -24.008 1.00 15.29 174 GLY B O 1
ATOM 3924 N N . GLN B 1 175 ? -4.596 -6.433 -24.739 1.00 13.06 175 GLN B N 1
ATOM 3925 C CA . GLN B 1 175 ? -5.844 -6.408 -25.473 1.00 14.83 175 GLN B CA 1
ATOM 3926 C C . GLN B 1 175 ? -6.309 -7.825 -25.717 1.00 15.68 175 GLN B C 1
ATOM 3927 O O . GLN B 1 175 ? -5.514 -8.714 -26.085 1.00 15.63 175 GLN B O 1
ATOM 3933 N N A ILE B 1 176 ? -7.599 -8.021 -25.489 0.50 14.34 176 ILE B N 1
ATOM 3934 N N B ILE B 1 176 ? -7.591 -8.071 -25.473 0.50 14.46 176 ILE B N 1
ATOM 3935 C CA A ILE B 1 176 ? -8.266 -9.221 -25.938 0.50 15.06 176 ILE B CA 1
ATOM 3936 C CA B ILE B 1 176 ? -8.203 -9.339 -25.875 0.50 15.07 176 ILE B CA 1
ATOM 3937 C C A ILE B 1 176 ? -9.104 -8.897 -27.161 0.50 15.25 176 ILE B C 1
ATOM 3938 C C B ILE B 1 176 ? -9.189 -9.061 -27.011 0.50 15.06 176 ILE B C 1
ATOM 3939 O O A ILE B 1 176 ? -9.743 -7.843 -27.262 0.50 15.09 176 ILE B O 1
ATOM 3940 O O B ILE B 1 176 ? -10.009 -8.161 -26.886 0.50 14.03 176 ILE B O 1
ATOM 3949 N N . VAL B 1 177 ? -9.075 -9.810 -28.111 1.00 15.02 177 VAL B N 1
ATOM 3950 C CA . VAL B 1 177 ? -9.993 -9.694 -29.271 1.00 13.69 177 VAL B CA 1
ATOM 3951 C C . VAL B 1 177 ? -10.909 -10.896 -29.236 1.00 16.08 177 VAL B C 1
ATOM 3952 O O . VAL B 1 177 ? -10.448 -12.015 -29.117 1.00 16.70 177 VAL B O 1
ATOM 3956 N N . LEU B 1 178 ? -12.217 -10.648 -29.271 1.00 14.45 178 LEU B N 1
ATOM 3957 C CA . LEU B 1 178 ? -13.187 -11.724 -29.375 1.00 14.00 178 LEU B CA 1
ATOM 3958 C C . LEU B 1 178 ? -13.603 -11.866 -30.842 1.00 15.37 178 LEU B C 1
ATOM 3959 O O . LEU B 1 178 ? -14.031 -10.904 -31.443 1.00 14.97 178 LEU B O 1
ATOM 3964 N N . GLY B 1 179 ? -13.403 -13.051 -31.419 1.00 14.24 179 GLY B N 1
ATOM 3965 C CA . GLY B 1 179 ? -13.778 -13.323 -32.811 1.00 14.40 179 GLY B CA 1
ATOM 3966 C C . GLY B 1 179 ? -12.639 -13.297 -33.801 1.00 17.18 179 GLY B C 1
ATOM 3967 O O . GLY B 1 179 ? -12.869 -13.515 -34.986 1.00 16.58 179 GLY B O 1
ATOM 3968 N N . GLY B 1 180 ? -11.420 -13.002 -33.341 1.00 15.15 180 GLY B N 1
ATOM 3969 C CA . GLY B 1 180 ? -10.265 -12.970 -34.254 1.00 14.71 180 GLY B CA 1
ATOM 3970 C C . GLY B 1 180 ? -8.995 -12.558 -33.560 1.00 15.89 180 GLY B C 1
ATOM 3971 O O . GLY B 1 180 ? -8.869 -12.724 -32.350 1.00 15.37 180 GLY B O 1
ATOM 3972 N N . SER B 1 181 ? -8.069 -12.016 -34.345 1.00 16.60 181 SER B N 1
ATOM 3973 C CA . SER B 1 181 ? -6.796 -11.492 -33.831 1.00 17.66 181 SER B CA 1
ATOM 3974 C C . SER B 1 181 ? -6.513 -10.117 -34.440 1.00 21.83 181 SER B C 1
ATOM 3975 O O . SER B 1 181 ? -7.055 -9.771 -35.494 1.00 23.15 181 SER B O 1
ATOM 3978 N N . ASP B 1 182 ? -5.698 -9.316 -33.767 1.00 16.05 182 ASP B N 1
ATOM 3979 C CA . ASP B 1 182 ? -5.403 -7.947 -34.198 1.00 17.91 182 ASP B CA 1
ATOM 3980 C C . ASP B 1 182 ? -3.968 -7.866 -34.724 1.00 17.67 182 ASP B C 1
ATOM 3981 O O . ASP B 1 182 ? -3.033 -7.883 -33.924 1.00 17.16 182 ASP B O 1
ATOM 3986 N N . PRO B 1 183 ? -3.801 -7.717 -36.046 1.00 17.01 183 PRO B N 1
ATOM 3987 C CA . PRO B 1 183 ? -2.464 -7.712 -36.635 1.00 19.38 183 PRO B CA 1
ATOM 3988 C C . PRO B 1 183 ? -1.609 -6.503 -36.235 1.00 19.08 183 PRO B C 1
ATOM 3989 O O . PRO B 1 183 ? -0.404 -6.503 -36.463 1.00 18.98 183 PRO B O 1
ATOM 3993 N N . GLN B 1 184 ? -2.214 -5.481 -35.628 1.00 20.00 184 GLN B N 1
ATOM 3994 C CA . GLN B 1 184 ? -1.425 -4.386 -35.069 1.00 21.22 184 GLN B CA 1
ATOM 3995 C C . GLN B 1 184 ? -0.493 -4.856 -33.953 1.00 20.54 184 GLN B C 1
ATOM 3996 O O . GLN B 1 184 ? 0.491 -4.185 -33.646 1.00 22.90 184 GLN B O 1
ATOM 4002 N N . HIS B 1 185 ? -0.812 -6.001 -33.336 1.00 16.43 185 HIS B N 1
ATOM 4003 C CA . HIS B 1 185 ? -0.097 -6.472 -32.139 1.00 15.91 185 HIS B CA 1
ATOM 4004 C C . HIS B 1 185 ? 0.670 -7.764 -32.295 1.00 17.66 185 HIS B C 1
ATOM 4005 O O . HIS B 1 185 ? 1.151 -8.326 -31.316 1.00 16.29 185 HIS B O 1
ATOM 4012 N N . TYR B 1 186 ? 0.762 -8.264 -33.515 1.00 17.61 186 TYR B N 1
ATOM 4013 C CA . TYR B 1 186 ? 1.665 -9.383 -33.769 1.00 18.01 186 TYR B CA 1
ATOM 4014 C C . TYR B 1 186 ? 2.348 -9.193 -35.103 1.00 17.54 186 TYR B C 1
ATOM 4015 O O . TYR B 1 186 ? 1.884 -8.426 -35.940 1.00 19.76 186 TYR B O 1
ATOM 4024 N N . GLU B 1 187 ? 3.432 -9.924 -35.292 1.00 18.17 187 GLU B N 1
ATOM 4025 C CA . GLU B 1 187 ? 4.086 -9.894 -36.584 1.00 21.14 187 GLU B CA 1
ATOM 4026 C C . GLU B 1 187 ? 4.227 -11.296 -37.134 1.00 19.98 187 GLU B C 1
ATOM 4027 O O . GLU B 1 187 ? 4.076 -12.275 -36.401 1.00 20.90 187 GLU B O 1
ATOM 4033 N N . GLY B 1 188 ? 4.466 -11.398 -38.443 1.00 21.42 188 GLY B N 1
ATOM 4034 C CA . GLY B 1 188 ? 4.540 -12.717 -39.050 1.00 21.78 188 GLY B CA 1
ATOM 4035 C C . GLY B 1 188 ? 3.219 -13.465 -38.994 1.00 19.46 188 GLY B C 1
ATOM 4036 O O . GLY B 1 188 ? 2.146 -12.868 -38.978 1.00 21.22 188 GLY B O 1
ATOM 4037 N N . ASN B 1 189 ? 3.324 -14.788 -38.979 1.00 19.81 189 ASN B N 1
ATOM 4038 C CA . ASN B 1 189 ? 2.168 -15.649 -39.118 1.00 19.71 189 ASN B CA 1
ATOM 4039 C C . ASN B 1 189 ? 1.988 -16.541 -37.914 1.00 16.93 189 ASN B C 1
ATOM 4040 O O . ASN B 1 189 ? 2.961 -16.913 -37.268 1.00 19.67 189 ASN B O 1
ATOM 4045 N N . PHE B 1 190 ? 0.743 -16.889 -37.608 1.00 19.13 190 PHE B N 1
ATOM 4046 C CA . PHE B 1 190 ? 0.472 -17.873 -36.567 1.00 17.68 190 PHE B CA 1
ATOM 4047 C C . PHE B 1 190 ? 0.928 -19.271 -36.971 1.00 16.64 190 PHE B C 1
ATOM 4048 O O . PHE B 1 190 ? 0.776 -19.658 -38.136 1.00 18.01 190 PHE B O 1
ATOM 4056 N N A HIS B 1 191 ? 1.438 -20.013 -35.988 0.50 15.23 191 HIS B N 1
ATOM 4057 N N B HIS B 1 191 ? 1.516 -19.999 -36.027 0.50 15.30 191 HIS B N 1
ATOM 4058 C CA A HIS B 1 191 ? 1.664 -21.457 -36.053 0.50 15.59 191 HIS B CA 1
ATOM 4059 C CA B HIS B 1 191 ? 1.578 -21.453 -36.093 0.50 15.64 191 HIS B CA 1
ATOM 4060 C C A HIS B 1 191 ? 0.875 -22.099 -34.895 0.50 15.21 191 HIS B C 1
ATOM 4061 C C B HIS B 1 191 ? 0.717 -21.988 -34.962 0.50 15.16 191 HIS B C 1
ATOM 4062 O O A HIS B 1 191 ? 0.973 -21.659 -33.743 0.50 13.86 191 HIS B O 1
ATOM 4063 O O B HIS B 1 191 ? 0.624 -21.381 -33.890 0.50 14.95 191 HIS B O 1
ATOM 4076 N N . TYR B 1 192 ? 0.098 -23.134 -35.209 1.00 17.53 192 TYR B N 1
ATOM 4077 C CA . TYR B 1 192 ? -0.878 -23.691 -34.283 1.00 16.10 192 TYR B CA 1
ATOM 4078 C C . TYR B 1 192 ? -0.441 -25.018 -33.771 1.00 17.60 192 TYR B C 1
ATOM 4079 O O . TYR B 1 192 ? 0.269 -25.748 -34.452 1.00 18.61 192 TYR B O 1
ATOM 4088 N N . ILE B 1 193 ? -0.853 -25.302 -32.543 1.00 17.55 193 ILE B N 1
ATOM 4089 C CA . ILE B 1 193 ? -0.676 -26.603 -31.926 1.00 15.76 193 ILE B CA 1
ATOM 4090 C C . ILE B 1 193 ? -2.051 -27.103 -31.493 1.00 16.56 193 ILE B C 1
ATOM 4091 O O . ILE B 1 193 ? -2.793 -26.387 -30.797 1.00 16.33 193 ILE B O 1
ATOM 4096 N N . ASN B 1 194 ? -2.382 -28.347 -31.834 1.00 17.45 194 ASN B N 1
ATOM 4097 C CA . ASN B 1 194 ? -3.669 -28.923 -31.457 1.00 17.90 194 ASN B CA 1
ATOM 4098 C C . ASN B 1 194 ? -3.733 -29.269 -29.968 1.00 17.99 194 ASN B C 1
ATOM 4099 O O . ASN B 1 194 ? -2.744 -29.709 -29.386 1.00 18.02 194 ASN B O 1
ATOM 4104 N N . LEU B 1 195 ? -4.910 -29.094 -29.372 1.00 19.63 195 LEU B N 1
ATOM 4105 C CA . LEU B 1 195 ? -5.128 -29.507 -27.987 1.00 21.68 195 LEU B CA 1
ATOM 4106 C C . LEU B 1 195 ? -5.013 -31.025 -27.883 1.00 23.97 195 LEU B C 1
ATOM 4107 O O . LEU B 1 195 ? -5.455 -31.746 -28.781 1.00 25.37 195 LEU B O 1
ATOM 4112 N N . ILE B 1 196 ? -4.435 -31.498 -26.784 1.00 26.05 196 ILE B N 1
ATOM 4113 C CA . ILE B 1 196 ? -4.434 -32.934 -26.479 1.00 29.15 196 ILE B CA 1
ATOM 4114 C C . ILE B 1 196 ? -5.870 -33.449 -26.476 1.00 31.85 196 ILE B C 1
ATOM 4115 O O . ILE B 1 196 ? -6.185 -34.482 -27.096 1.00 33.62 196 ILE B O 1
ATOM 4120 N N . LYS B 1 197 ? -6.738 -32.711 -25.789 1.00 30.28 197 LYS B N 1
ATOM 4121 C CA . LYS B 1 197 ? -8.170 -32.981 -25.816 1.00 31.28 197 LYS B CA 1
ATOM 4122 C C . LYS B 1 197 ? -8.974 -31.720 -25.568 1.00 30.44 197 LYS B C 1
ATOM 4123 O O . LYS B 1 197 ? -8.523 -30.803 -24.868 1.00 28.64 197 LYS B O 1
ATOM 4129 N N . THR B 1 198 ? -10.174 -31.696 -26.137 1.00 27.82 198 THR B N 1
ATOM 4130 C CA . THR B 1 198 ? -11.154 -30.645 -25.844 1.00 29.82 198 THR B CA 1
ATOM 4131 C C . THR B 1 198 ? -11.426 -30.623 -24.321 1.00 28.06 198 THR B C 1
ATOM 4132 O O . THR B 1 198 ? -11.279 -31.642 -23.632 1.00 28.87 198 THR B O 1
ATOM 4136 N N . GLY B 1 199 ? -11.738 -29.449 -23.779 1.00 25.41 199 GLY B N 1
ATOM 4137 C CA . GLY B 1 199 ? -12.029 -29.330 -22.352 1.00 22.94 199 GLY B CA 1
ATOM 4138 C C . GLY B 1 199 ? -10.979 -28.610 -21.509 1.00 21.24 199 GLY B C 1
ATOM 4139 O O . GLY B 1 199 ? -11.279 -28.139 -20.413 1.00 21.81 199 GLY B O 1
ATOM 4140 N N A VAL B 1 200 ? -9.749 -28.572 -22.004 0.50 20.85 200 VAL B N 1
ATOM 4141 N N B VAL B 1 200 ? -9.744 -28.547 -22.018 0.50 19.91 200 VAL B N 1
ATOM 4142 C CA A VAL B 1 200 ? -8.679 -27.804 -21.369 0.50 20.41 200 VAL B CA 1
ATOM 4143 C CA B VAL B 1 200 ? -8.606 -27.896 -21.330 0.50 18.64 200 VAL B CA 1
ATOM 4144 C C A VAL B 1 200 ? -7.865 -27.127 -22.461 0.50 19.12 200 VAL B C 1
ATOM 4145 C C B VAL B 1 200 ? -7.687 -27.227 -22.360 0.50 18.08 200 VAL B C 1
ATOM 4146 O O A VAL B 1 200 ? -7.772 -27.638 -23.587 0.50 17.76 200 VAL B O 1
ATOM 4147 O O B VAL B 1 200 ? -7.319 -27.857 -23.346 0.50 16.78 200 VAL B O 1
ATOM 4154 N N . TRP B 1 201 ? -7.301 -25.968 -22.125 1.00 16.50 201 TRP B N 1
ATOM 4155 C CA . TRP B 1 201 ? -6.350 -25.273 -23.022 1.00 15.99 201 TRP B CA 1
ATOM 4156 C C . TRP B 1 201 ? -4.927 -25.753 -22.779 1.00 16.90 201 TRP B C 1
ATOM 4157 O O . TRP B 1 201 ? -4.061 -25.024 -22.311 1.00 19.96 201 TRP B O 1
ATOM 4168 N N . GLN B 1 202 ? -4.686 -27.004 -23.151 1.00 16.49 202 GLN B N 1
ATOM 4169 C CA . GLN B 1 202 ? -3.425 -27.674 -22.887 1.00 17.86 202 GLN B CA 1
ATOM 4170 C C . GLN B 1 202 ? -2.934 -28.436 -24.122 1.00 18.69 202 GLN B C 1
ATOM 4171 O O . GLN B 1 202 ? -3.720 -29.114 -24.807 1.00 20.28 202 GLN B O 1
ATOM 4177 N N . ILE B 1 203 ? -1.640 -28.283 -24.383 1.00 19.04 203 ILE B N 1
ATOM 4178 C CA . ILE B 1 203 ? -0.984 -28.854 -25.559 1.00 18.28 203 ILE B CA 1
ATOM 4179 C C . ILE B 1 203 ? 0.230 -29.688 -25.183 1.00 20.00 203 ILE B C 1
ATOM 4180 O O . ILE B 1 203 ? 0.753 -29.605 -24.070 1.00 22.16 203 ILE B O 1
ATOM 4185 N N . GLN B 1 204 ? 0.668 -30.511 -26.125 1.00 20.61 204 GLN B N 1
ATOM 4186 C CA . GLN B 1 204 ? 1.910 -31.267 -25.964 1.00 23.35 204 GLN B CA 1
ATOM 4187 C C . GLN B 1 204 ? 3.120 -30.365 -26.122 1.00 21.76 204 GLN B C 1
ATOM 4188 O O . GLN B 1 204 ? 3.131 -29.495 -26.997 1.00 23.35 204 GLN B O 1
ATOM 4194 N N . MET B 1 205 ? 4.137 -30.581 -25.285 1.00 22.52 205 MET B N 1
ATOM 4195 C CA . MET B 1 205 ? 5.399 -29.861 -25.420 1.00 24.36 205 MET B CA 1
ATOM 4196 C C . MET B 1 205 ? 6.475 -30.918 -25.690 1.00 25.39 205 MET B C 1
ATOM 4197 O O . MET B 1 205 ? 6.433 -31.985 -25.091 1.00 26.21 205 MET B O 1
ATOM 4202 N N . LYS B 1 206 ? 7.385 -30.628 -26.615 1.00 27.19 206 LYS B N 1
ATOM 4203 C CA . LYS B 1 206 ? 8.310 -31.640 -27.130 1.00 29.38 206 LYS B CA 1
ATOM 4204 C C . LYS B 1 206 ? 9.700 -31.534 -26.524 1.00 31.39 206 LYS B C 1
ATOM 4205 O O . LYS B 1 206 ? 10.508 -32.453 -26.657 1.00 33.13 206 LYS B O 1
ATOM 4211 N N . GLY B 1 207 ? 9.985 -30.406 -25.879 1.00 30.31 207 GLY B N 1
ATOM 4212 C CA . GLY B 1 207 ? 11.254 -30.207 -25.196 1.00 30.11 207 GLY B CA 1
ATOM 4213 C C . GLY B 1 207 ? 11.422 -28.775 -24.733 1.00 29.17 207 GLY B C 1
ATOM 4214 O O . GLY B 1 207 ? 10.812 -27.853 -25.298 1.00 27.06 207 GLY B O 1
ATOM 4215 N N . VAL B 1 208 ? 12.223 -28.594 -23.683 1.00 28.89 208 VAL B N 1
ATOM 4216 C CA . VAL B 1 208 ? 12.605 -27.253 -23.216 1.00 28.80 208 VAL B CA 1
ATOM 4217 C C . VAL B 1 208 ? 14.121 -27.143 -23.286 1.00 28.92 208 VAL B C 1
ATOM 4218 O O . VAL B 1 208 ? 14.824 -27.921 -22.645 1.00 32.16 208 VAL B O 1
ATOM 4222 N N . SER B 1 209 ? 14.612 -26.187 -24.066 1.00 29.06 209 SER B N 1
ATOM 4223 C CA . SER B 1 209 ? 16.041 -26.032 -24.315 1.00 30.01 209 SER B CA 1
ATOM 4224 C C . SER B 1 209 ? 16.629 -24.853 -23.557 1.00 29.99 209 SER B C 1
ATOM 4225 O O . SER B 1 209 ? 15.995 -23.810 -23.397 1.00 26.99 209 SER B O 1
ATOM 4228 N N . VAL B 1 210 ? 17.849 -25.043 -23.072 1.00 31.54 210 VAL B N 1
ATOM 4229 C CA . VAL B 1 210 ? 18.619 -23.953 -22.499 1.00 32.50 210 VAL B CA 1
ATOM 4230 C C . VAL B 1 210 ? 19.799 -23.708 -23.435 1.00 35.11 210 VAL B C 1
ATOM 4231 O O . VAL B 1 210 ? 20.639 -24.594 -23.621 1.00 35.07 210 VAL B O 1
ATOM 4235 N N . GLY B 1 211 ? 19.851 -22.522 -24.034 1.00 36.01 211 GLY B N 1
ATOM 4236 C CA . GLY B 1 211 ? 20.894 -22.205 -25.002 1.00 40.68 211 GLY B CA 1
ATOM 4237 C C . GLY B 1 211 ? 20.693 -23.043 -26.247 1.00 43.16 211 GLY B C 1
ATOM 4238 O O . GLY B 1 211 ? 19.575 -23.118 -26.769 1.00 43.15 211 GLY B O 1
ATOM 4239 N N . SER B 1 212 ? 21.765 -23.697 -26.697 1.00 45.02 212 SER B N 1
ATOM 4240 C CA . SER B 1 212 ? 21.755 -24.500 -27.929 1.00 46.60 212 SER B CA 1
ATOM 4241 C C . SER B 1 212 ? 21.247 -25.928 -27.736 1.00 47.68 212 SER B C 1
ATOM 4242 O O . SER B 1 212 ? 21.065 -26.653 -28.717 1.00 49.36 212 SER B O 1
ATOM 4245 N N . SER B 1 213 ? 21.016 -26.336 -26.488 1.00 47.26 213 SER B N 1
ATOM 4246 C CA . SER B 1 213 ? 20.757 -27.746 -26.192 1.00 46.77 213 SER B CA 1
ATOM 4247 C C . SER B 1 213 ? 19.495 -28.003 -25.372 1.00 46.28 213 SER B C 1
ATOM 4248 O O . SER B 1 213 ? 19.138 -27.209 -24.498 1.00 46.59 213 SER B O 1
ATOM 4251 N N . THR B 1 214 ? 18.839 -29.127 -25.659 1.00 45.46 214 THR B N 1
ATOM 4252 C CA . THR B 1 214 ? 17.670 -29.574 -24.907 1.00 44.72 214 THR B CA 1
ATOM 4253 C C . THR B 1 214 ? 18.094 -30.055 -23.534 1.00 44.36 214 THR B C 1
ATOM 4254 O O . THR B 1 214 ? 19.101 -30.750 -23.396 1.00 45.17 214 THR B O 1
ATOM 4258 N N . LEU B 1 215 ? 17.320 -29.684 -22.521 1.00 42.91 215 LEU B N 1
ATOM 4259 C CA . LEU B 1 215 ? 17.626 -30.055 -21.146 1.00 41.89 215 LEU B CA 1
ATOM 4260 C C . LEU B 1 215 ? 16.454 -30.758 -20.468 1.00 40.95 215 LEU B C 1
ATOM 4261 O O . LEU B 1 215 ? 16.654 -31.651 -19.645 1.00 40.44 215 LEU B O 1
ATOM 4266 N N . LEU B 1 216 ? 15.234 -30.360 -20.822 1.00 38.44 216 LEU B N 1
ATOM 4267 C CA . LEU B 1 216 ? 14.041 -30.870 -20.167 1.00 37.77 216 LEU B CA 1
ATOM 4268 C C . LEU B 1 216 ? 13.034 -31.367 -21.187 1.00 36.96 216 LEU B C 1
ATOM 4269 O O . LEU B 1 216 ? 13.090 -30.978 -22.361 1.00 34.72 216 LEU B O 1
ATOM 4274 N N . CYS B 1 217 ? 12.126 -32.232 -20.733 1.00 37.88 217 CYS B N 1
ATOM 4275 C CA . CYS B 1 217 ? 10.946 -32.626 -21.512 1.00 40.14 217 CYS B CA 1
ATOM 4276 C C . CYS B 1 217 ? 11.275 -33.413 -22.799 1.00 41.87 217 CYS B C 1
ATOM 4277 O O . CYS B 1 217 ? 10.490 -33.410 -23.756 1.00 42.31 217 CYS B O 1
ATOM 4280 N N . GLU B 1 218 ? 12.425 -34.095 -22.810 1.00 44.63 218 GLU B N 1
ATOM 4281 C CA . GLU B 1 218 ? 12.872 -34.861 -23.988 1.00 46.84 218 GLU B CA 1
ATOM 4282 C C . GLU B 1 218 ? 11.887 -35.951 -24.371 1.00 46.29 218 GLU B C 1
ATOM 4283 O O . GLU B 1 218 ? 11.709 -36.235 -25.553 1.00 47.81 218 GLU B O 1
ATOM 4289 N N . ASP B 1 219 ? 11.245 -36.539 -23.365 1.00 45.56 219 ASP B N 1
ATOM 4290 C CA . ASP B 1 219 ? 10.217 -37.561 -23.566 1.00 46.44 219 ASP B CA 1
ATOM 4291 C C . ASP B 1 219 ? 8.799 -36.990 -23.655 1.00 44.78 219 ASP B C 1
ATOM 4292 O O . ASP B 1 219 ? 7.816 -37.739 -23.599 1.00 44.61 219 ASP B O 1
ATOM 4297 N N . GLY B 1 220 ? 8.696 -35.669 -23.786 1.00 41.91 220 GLY B N 1
ATOM 4298 C CA . GLY B 1 220 ? 7.397 -35.010 -23.874 1.00 38.01 220 GLY B CA 1
ATOM 4299 C C . GLY B 1 220 ? 6.821 -34.638 -22.522 1.00 35.74 220 GLY B C 1
ATOM 4300 O O . GLY B 1 220 ? 7.138 -35.247 -21.495 1.00 37.15 220 GLY B O 1
ATOM 4301 N N . CYS B 1 221 ? 5.987 -33.605 -22.531 1.00 32.21 221 CYS B N 1
ATOM 4302 C CA . CYS B 1 221 ? 5.276 -33.146 -21.350 1.00 31.78 221 CYS B CA 1
ATOM 4303 C C . CYS B 1 221 ? 4.107 -32.294 -21.821 1.00 29.88 221 CYS B C 1
ATOM 4304 O O . CYS B 1 221 ? 3.886 -32.153 -23.027 1.00 29.56 221 CYS B O 1
ATOM 4307 N N . LEU B 1 222 ? 3.382 -31.727 -20.865 1.00 27.80 222 LEU B N 1
ATOM 4308 C CA . LEU B 1 222 ? 2.180 -30.955 -21.135 1.00 25.25 222 LEU B CA 1
ATOM 4309 C C . LEU B 1 222 ? 2.426 -29.493 -20.827 1.00 23.06 222 LEU B C 1
ATOM 4310 O O . LEU B 1 222 ? 3.243 -29.155 -19.941 1.00 21.99 222 LEU B O 1
ATOM 4315 N N . ALA B 1 223 ? 1.730 -28.634 -21.566 1.00 21.48 223 ALA B N 1
ATOM 4316 C CA . ALA B 1 223 ? 1.769 -27.206 -21.303 1.00 20.27 223 ALA B CA 1
ATOM 4317 C C . ALA B 1 223 ? 0.361 -26.642 -21.330 1.00 18.27 223 ALA B C 1
ATOM 4318 O O . ALA B 1 223 ? -0.309 -26.684 -22.359 1.00 18.48 223 ALA B O 1
ATOM 4320 N N . LEU B 1 224 ? -0.091 -26.155 -20.169 1.00 17.86 224 LEU B N 1
ATOM 4321 C CA . LEU B 1 224 ? -1.348 -25.404 -20.064 1.00 18.00 224 LEU B CA 1
ATOM 4322 C C . LEU B 1 224 ? -1.015 -23.975 -20.470 1.00 18.75 224 LEU B C 1
ATOM 4323 O O . LEU B 1 224 ? -0.037 -23.430 -20.000 1.00 20.17 224 LEU B O 1
ATOM 4328 N N . VAL B 1 225 ? -1.839 -23.386 -21.341 1.00 16.26 225 VAL B N 1
ATOM 4329 C CA . VAL B 1 225 ? -1.644 -22.018 -21.813 1.00 15.11 225 VAL B CA 1
ATOM 4330 C C . VAL B 1 225 ? -2.664 -21.188 -21.042 1.00 15.35 225 VAL B C 1
ATOM 4331 O O . VAL B 1 225 ? -3.859 -21.166 -21.363 1.00 15.35 225 VAL B O 1
ATOM 4335 N N . ASP B 1 226 ? -2.163 -20.543 -19.975 1.00 16.51 226 ASP B N 1
ATOM 4336 C CA . ASP B 1 226 ? -3.024 -20.005 -18.934 1.00 17.27 226 ASP B CA 1
ATOM 4337 C C . ASP B 1 226 ? -2.887 -18.477 -18.813 1.00 14.57 226 ASP B C 1
ATOM 4338 O O . ASP B 1 226 ? -1.938 -17.959 -18.218 1.00 17.37 226 ASP B O 1
ATOM 4343 N N . THR B 1 227 ? -3.839 -17.763 -19.405 1.00 13.84 227 THR B N 1
ATOM 4344 C CA . THR B 1 227 ? -3.756 -16.294 -19.455 1.00 13.37 227 THR B CA 1
ATOM 4345 C C . THR B 1 227 ? -3.916 -15.631 -18.091 1.00 14.50 227 THR B C 1
ATOM 4346 O O . THR B 1 227 ? -3.565 -14.462 -17.938 1.00 14.72 227 THR B O 1
ATOM 4350 N N . GLY B 1 228 ? -4.452 -16.361 -17.130 1.00 14.07 228 GLY B N 1
ATOM 4351 C CA . GLY B 1 228 ? -4.643 -15.815 -15.792 1.00 13.51 228 GLY B CA 1
ATOM 4352 C C . GLY B 1 228 ? -3.462 -16.071 -14.870 1.00 15.03 228 GLY B C 1
ATOM 4353 O O . GLY B 1 228 ? -3.484 -15.637 -13.700 1.00 17.07 228 GLY B O 1
ATOM 4354 N N . ALA B 1 229 ? -2.453 -16.781 -15.361 1.00 13.02 229 ALA B N 1
ATOM 4355 C CA . ALA B 1 229 ? -1.256 -17.087 -14.566 1.00 14.78 229 ALA B CA 1
ATOM 4356 C C . ALA B 1 229 ? -0.158 -16.050 -14.863 1.00 14.24 229 ALA B C 1
ATOM 4357 O O . ALA B 1 229 ? 0.017 -15.635 -16.008 1.00 15.42 229 ALA B O 1
ATOM 4359 N N . SER B 1 230 ? 0.578 -15.611 -13.839 1.00 15.03 230 SER B N 1
ATOM 4360 C CA . SER B 1 230 ? 1.550 -14.534 -14.052 1.00 15.71 230 SER B CA 1
ATOM 4361 C C . SER B 1 230 ? 2.813 -14.979 -14.811 1.00 14.08 230 SER B C 1
ATOM 4362 O O . SER B 1 230 ? 3.462 -14.178 -15.515 1.00 15.69 230 SER B O 1
ATOM 4365 N N . TYR B 1 231 ? 3.221 -16.223 -14.563 1.00 16.44 231 TYR B N 1
ATOM 4366 C CA . TYR B 1 231 ? 4.535 -16.660 -14.962 1.00 15.27 231 TYR B CA 1
ATOM 4367 C C . TYR B 1 231 ? 4.525 -17.853 -15.887 1.00 17.88 231 TYR B C 1
ATOM 4368 O O . TYR B 1 231 ? 3.470 -18.407 -16.209 1.00 17.24 231 TYR B O 1
ATOM 4377 N N . ILE B 1 232 ? 5.710 -18.216 -16.353 1.00 16.92 232 ILE B N 1
ATOM 4378 C CA . ILE B 1 232 ? 5.907 -19.571 -16.816 1.00 18.52 232 ILE B CA 1
ATOM 4379 C C . ILE B 1 232 ? 6.180 -20.407 -15.565 1.00 19.41 232 ILE B C 1
ATOM 4380 O O . ILE B 1 232 ? 7.020 -20.015 -14.723 1.00 19.19 232 ILE B O 1
ATOM 4385 N N . SER B 1 233 ? 5.480 -21.522 -15.421 1.00 19.29 233 SER B N 1
ATOM 4386 C CA . SER B 1 233 ? 5.753 -22.417 -14.304 1.00 21.47 233 SER B CA 1
ATOM 4387 C C . SER B 1 233 ? 5.938 -23.853 -14.783 1.00 22.58 233 SER B C 1
ATOM 4388 O O . SER B 1 233 ? 5.418 -24.269 -15.837 1.00 21.52 233 SER B O 1
ATOM 4391 N N . GLY B 1 234 ? 6.712 -24.603 -14.006 1.00 23.57 234 GLY B N 1
ATOM 4392 C CA . GLY B 1 234 ? 6.873 -26.027 -14.231 1.00 23.71 234 GLY B CA 1
ATOM 4393 C C . GLY B 1 234 ? 6.797 -26.696 -12.878 1.00 26.03 234 GLY B C 1
ATOM 4394 O O . GLY B 1 234 ? 6.721 -26.014 -11.843 1.00 25.42 234 GLY B O 1
ATOM 4395 N N . SER B 1 235 ? 6.795 -28.026 -12.877 1.00 25.33 235 SER B N 1
ATOM 4396 C CA . SER B 1 235 ? 6.874 -28.785 -11.621 1.00 25.67 235 SER B CA 1
ATOM 4397 C C . SER B 1 235 ? 8.122 -28.331 -10.860 1.00 26.42 235 SER B C 1
ATOM 4398 O O . SER B 1 235 ? 9.080 -27.842 -11.458 1.00 27.45 235 SER B O 1
ATOM 4401 N N . THR B 1 236 ? 8.101 -28.508 -9.539 1.00 27.33 236 THR B N 1
ATOM 4402 C CA . THR B 1 236 ? 9.263 -28.226 -8.691 1.00 28.66 236 THR B CA 1
ATOM 4403 C C . THR B 1 236 ? 10.554 -28.847 -9.247 1.00 27.27 236 THR B C 1
ATOM 4404 O O . THR B 1 236 ? 11.559 -28.159 -9.420 1.00 29.33 236 THR B O 1
ATOM 4408 N N . SER B 1 237 ? 10.496 -30.142 -9.553 1.00 30.45 237 SER B N 1
ATOM 4409 C CA . SER B 1 237 ? 11.648 -30.875 -10.073 1.00 31.48 237 SER B CA 1
ATOM 4410 C C . SER B 1 237 ? 12.154 -30.357 -11.422 1.00 31.20 237 SER B C 1
ATOM 4411 O O . SER B 1 237 ? 13.357 -30.205 -11.596 1.00 30.98 237 SER B O 1
ATOM 4414 N N . SER B 1 238 ? 11.244 -30.068 -12.359 1.00 29.45 238 SER B N 1
ATOM 4415 C CA . SER B 1 238 ? 11.628 -29.406 -13.612 1.00 28.39 238 SER B CA 1
ATOM 4416 C C . SER B 1 238 ? 12.304 -28.049 -13.386 1.00 24.51 238 SER B C 1
ATOM 4417 O O . SER B 1 238 ? 13.314 -27.750 -14.001 1.00 26.75 238 SER B O 1
ATOM 4420 N N . ILE B 1 239 ? 11.725 -27.220 -12.517 1.00 26.54 239 ILE B N 1
ATOM 4421 C CA . ILE B 1 239 ? 12.248 -25.869 -12.314 1.00 23.65 239 ILE B CA 1
ATOM 4422 C C . ILE B 1 239 ? 13.572 -25.879 -11.536 1.00 26.29 239 ILE B C 1
ATOM 4423 O O . ILE B 1 239 ? 14.447 -25.060 -11.796 1.00 25.98 239 ILE B O 1
ATOM 4428 N N . GLU B 1 240 ? 13.736 -26.827 -10.619 1.00 28.00 240 GLU B N 1
ATOM 4429 C CA . GLU B 1 240 ? 15.048 -26.991 -9.972 1.00 29.16 240 GLU B CA 1
ATOM 4430 C C . GLU B 1 240 ? 16.148 -27.213 -11.020 1.00 29.34 240 GLU B C 1
ATOM 4431 O O . GLU B 1 240 ? 17.165 -26.512 -11.028 1.00 28.85 240 GLU B O 1
ATOM 4437 N N . LYS B 1 241 ? 15.898 -28.162 -11.926 1.00 29.74 241 LYS B N 1
ATOM 4438 C CA . LYS B 1 241 ? 16.792 -28.461 -13.045 1.00 30.69 241 LYS B CA 1
ATOM 4439 C C . LYS B 1 241 ? 17.062 -27.243 -13.907 1.00 30.10 241 LYS B C 1
ATOM 4440 O O . LYS B 1 241 ? 18.211 -26.916 -14.198 1.00 28.43 241 LYS B O 1
ATOM 4446 N N . LEU B 1 242 ? 15.991 -26.562 -14.313 1.00 28.25 242 LEU B N 1
ATOM 4447 C CA . LEU B 1 242 ? 16.124 -25.366 -15.125 1.00 28.54 242 LEU B CA 1
ATOM 4448 C C . LEU B 1 242 ? 16.971 -24.296 -14.462 1.00 27.71 242 LEU B C 1
ATOM 4449 O O . LEU B 1 242 ? 17.865 -23.743 -15.085 1.00 27.81 242 LEU B O 1
ATOM 4454 N N . MET B 1 243 ? 16.659 -23.989 -13.204 1.00 27.01 243 MET B N 1
ATOM 4455 C CA . MET B 1 243 ? 17.332 -22.913 -12.481 1.00 28.34 243 MET B CA 1
ATOM 4456 C C . MET B 1 243 ? 18.819 -23.203 -12.252 1.00 30.33 243 MET B C 1
ATOM 4457 O O . MET B 1 243 ? 19.663 -22.291 -12.311 1.00 29.55 243 MET B O 1
ATOM 4462 N N . GLU B 1 244 ? 19.135 -24.484 -12.057 1.00 32.21 244 GLU B N 1
ATOM 4463 C CA . GLU B 1 244 ? 20.520 -24.950 -12.016 1.00 35.31 244 GLU B CA 1
ATOM 4464 C C . GLU B 1 244 ? 21.274 -24.570 -13.282 1.00 34.62 244 GLU B C 1
ATOM 4465 O O . GLU B 1 244 ? 22.406 -24.077 -13.219 1.00 35.44 244 GLU B O 1
ATOM 4471 N N . ALA B 1 245 ? 20.632 -24.801 -14.431 1.00 34.58 245 ALA B N 1
ATOM 4472 C CA . ALA B 1 245 ? 21.227 -24.537 -15.738 1.00 34.14 245 ALA B CA 1
ATOM 4473 C C . ALA B 1 245 ? 21.417 -23.052 -16.008 1.00 34.46 245 ALA B C 1
ATOM 4474 O O . ALA B 1 245 ? 22.304 -22.672 -16.759 1.00 35.65 245 ALA B O 1
ATOM 4476 N N . LEU B 1 246 ? 20.590 -22.219 -15.381 1.00 34.82 246 LEU B N 1
ATOM 4477 C CA . LEU B 1 246 ? 20.609 -20.776 -15.616 1.00 34.78 246 LEU B CA 1
ATOM 4478 C C . LEU B 1 246 ? 21.519 -20.039 -14.638 1.00 36.33 246 LEU B C 1
ATOM 4479 O O . LEU B 1 246 ? 21.825 -18.858 -14.832 1.00 38.63 246 LEU B O 1
ATOM 4484 N N . GLY B 1 247 ? 21.934 -20.740 -13.586 1.00 37.19 247 GLY B N 1
ATOM 4485 C CA . GLY B 1 247 ? 22.734 -20.156 -12.511 1.00 37.76 247 GLY B CA 1
ATOM 4486 C C . GLY B 1 247 ? 21.928 -19.290 -11.561 1.00 37.68 247 GLY B C 1
ATOM 4487 O O . GLY B 1 247 ? 22.455 -18.328 -10.992 1.00 38.74 247 GLY B O 1
ATOM 4488 N N . ALA B 1 248 ? 20.654 -19.635 -11.388 1.00 35.24 248 ALA B N 1
ATOM 4489 C CA . ALA B 1 248 ? 19.768 -18.866 -10.534 1.00 34.49 248 ALA B CA 1
ATOM 4490 C C . ALA B 1 248 ? 19.638 -19.512 -9.158 1.00 34.54 248 ALA B C 1
ATOM 4491 O O . ALA B 1 248 ? 19.726 -20.737 -9.020 1.00 34.76 248 ALA B O 1
ATOM 4493 N N . LYS B 1 249 ? 19.410 -18.679 -8.149 1.00 33.72 249 LYS B N 1
ATOM 4494 C CA . LYS B 1 249 ? 19.383 -19.124 -6.764 1.00 33.43 249 LYS B CA 1
ATOM 4495 C C . LYS B 1 249 ? 17.979 -18.996 -6.181 1.00 32.17 249 LYS B C 1
ATOM 4496 O O . LYS B 1 249 ? 17.295 -17.986 -6.412 1.00 30.85 249 LYS B O 1
ATOM 4502 N N . LYS B 1 250 ? 17.546 -20.013 -5.432 1.00 29.83 250 LYS B N 1
ATOM 4503 C CA . LYS B 1 250 ? 16.225 -19.992 -4.813 1.00 31.63 250 LYS B CA 1
ATOM 4504 C C . LYS B 1 250 ? 16.180 -19.080 -3.590 1.00 33.83 250 LYS B C 1
ATOM 4505 O O . LYS B 1 250 ? 17.031 -19.169 -2.701 1.00 34.13 250 LYS B O 1
ATOM 4511 N N . ARG B 1 251 ? 15.186 -18.193 -3.568 1.00 34.49 251 ARG B N 1
ATOM 4512 C CA . ARG B 1 251 ? 14.815 -17.472 -2.362 1.00 36.65 251 ARG B CA 1
ATOM 4513 C C . ARG B 1 251 ? 13.486 -18.025 -1.851 1.00 38.32 251 ARG B C 1
ATOM 4514 O O . ARG B 1 251 ? 12.982 -19.023 -2.375 1.00 39.43 251 ARG B O 1
ATOM 4522 N N . LEU B 1 252 ? 12.911 -17.385 -0.837 1.00 38.49 252 LEU B N 1
ATOM 4523 C CA . LEU B 1 252 ? 11.654 -17.871 -0.253 1.00 39.66 252 LEU B CA 1
ATOM 4524 C C . LEU B 1 252 ? 10.522 -18.094 -1.265 1.00 40.45 252 LEU B C 1
ATOM 4525 O O . LEU B 1 252 ? 9.894 -19.162 -1.279 1.00 41.47 252 LEU B O 1
ATOM 4530 N N . PHE B 1 253 ? 10.274 -17.104 -2.118 1.00 39.71 253 PHE B N 1
ATOM 4531 C CA . PHE B 1 253 ? 9.111 -17.162 -2.998 1.00 39.40 253 PHE B CA 1
ATOM 4532 C C . PHE B 1 253 ? 9.447 -17.137 -4.495 1.00 38.55 253 PHE B C 1
ATOM 4533 O O . PHE B 1 253 ? 8.556 -17.258 -5.341 1.00 38.83 253 PHE B O 1
ATOM 4541 N N . ASP B 1 254 ? 10.732 -17.013 -4.811 1.00 35.01 254 ASP B N 1
ATOM 4542 C CA . ASP B 1 254 ? 11.160 -16.857 -6.190 1.00 33.35 254 ASP B CA 1
ATOM 4543 C C . ASP B 1 254 ? 12.602 -17.326 -6.436 1.00 31.73 254 ASP B C 1
ATOM 4544 O O . ASP B 1 254 ? 13.243 -17.894 -5.551 1.00 29.80 254 ASP B O 1
ATOM 4549 N N . TYR B 1 255 ? 13.088 -17.089 -7.654 1.00 27.53 255 TYR B N 1
ATOM 4550 C CA . TYR B 1 255 ? 14.481 -17.326 -8.021 1.00 27.16 255 TYR B CA 1
ATOM 4551 C C . TYR B 1 255 ? 15.145 -16.038 -8.446 1.00 28.11 255 TYR B C 1
ATOM 4552 O O . TYR B 1 255 ? 14.505 -15.159 -9.039 1.00 28.07 255 TYR B O 1
ATOM 4561 N N . VAL B 1 256 ? 16.435 -15.925 -8.150 1.00 27.02 256 VAL B N 1
ATOM 4562 C CA . VAL B 1 256 ? 17.173 -14.708 -8.443 1.00 27.98 256 VAL B CA 1
ATOM 4563 C C . VAL B 1 256 ? 18.532 -14.939 -9.085 1.00 28.32 256 VAL B C 1
ATOM 4564 O O . VAL B 1 256 ? 19.177 -15.979 -8.881 1.00 29.37 256 VAL B O 1
ATOM 4568 N N . VAL B 1 257 ? 18.937 -13.965 -9.887 1.00 30.23 257 VAL B N 1
ATOM 4569 C CA . VAL B 1 257 ? 20.317 -13.815 -10.338 1.00 33.37 257 VAL B CA 1
ATOM 4570 C C . VAL B 1 257 ? 20.789 -12.420 -9.924 1.00 34.91 257 VAL B C 1
ATOM 4571 O O . VAL B 1 257 ? 19.973 -11.555 -9.575 1.00 34.47 257 VAL B O 1
ATOM 4575 N N . LYS B 1 258 ? 22.105 -12.216 -9.935 1.00 37.33 258 LYS B N 1
ATOM 4576 C CA . LYS B 1 258 ? 22.672 -10.887 -9.751 1.00 37.79 258 LYS B CA 1
ATOM 4577 C C . LYS B 1 258 ? 22.255 -10.047 -10.950 1.00 38.35 258 LYS B C 1
ATOM 4578 O O . LYS B 1 258 ? 22.363 -10.501 -12.087 1.00 38.52 258 LYS B O 1
ATOM 4584 N N . CYS B 1 259 ? 21.785 -8.828 -10.699 1.00 37.72 259 CYS B N 1
ATOM 4585 C CA . CYS B 1 259 ? 21.187 -8.006 -11.757 1.00 37.79 259 CYS B CA 1
ATOM 4586 C C . CYS B 1 259 ? 22.110 -7.788 -12.954 1.00 38.04 259 CYS B C 1
ATOM 4587 O O . CYS B 1 259 ? 21.644 -7.671 -14.084 1.00 37.89 259 CYS B O 1
ATOM 4590 N N . ASN B 1 260 ? 23.416 -7.748 -12.708 1.00 38.75 260 ASN B N 1
ATOM 4591 C CA . ASN B 1 260 ? 24.392 -7.497 -13.770 1.00 39.06 260 ASN B CA 1
ATOM 4592 C C . ASN B 1 260 ? 24.634 -8.714 -14.676 1.00 39.11 260 ASN B C 1
ATOM 4593 O O . ASN B 1 260 ? 25.135 -8.583 -15.798 1.00 38.30 260 ASN B O 1
ATOM 4598 N N . GLU B 1 261 ? 24.280 -9.895 -14.175 1.00 40.18 261 GLU B N 1
ATOM 4599 C CA . GLU B 1 261 ? 24.480 -11.140 -14.914 1.00 40.50 261 GLU B CA 1
ATOM 4600 C C . GLU B 1 261 ? 23.234 -11.543 -15.702 1.00 40.10 261 GLU B C 1
ATOM 4601 O O . GLU B 1 261 ? 23.286 -12.451 -16.537 1.00 37.97 261 GLU B O 1
ATOM 4607 N N . GLY B 1 262 ? 22.127 -10.856 -15.425 1.00 38.65 262 GLY B N 1
ATOM 4608 C CA . GLY B 1 262 ? 20.865 -11.046 -16.152 1.00 38.38 262 GLY B CA 1
ATOM 4609 C C . GLY B 1 262 ? 21.006 -11.105 -17.669 1.00 38.48 262 GLY B C 1
ATOM 4610 O O . GLY B 1 262 ? 20.659 -12.123 -18.278 1.00 38.30 262 GLY B O 1
ATOM 4611 N N . PRO B 1 263 ? 21.514 -10.030 -18.284 1.00 37.91 263 PRO B N 1
ATOM 4612 C CA . PRO B 1 263 ? 21.668 -9.961 -19.751 1.00 38.07 263 PRO B CA 1
ATOM 4613 C C . PRO B 1 263 ? 22.475 -11.093 -20.394 1.00 38.02 263 PRO B C 1
ATOM 4614 O O . PRO B 1 263 ? 22.313 -11.357 -21.589 1.00 39.54 263 PRO B O 1
ATOM 4618 N N . THR B 1 264 ? 23.316 -11.762 -19.609 1.00 37.55 264 THR B N 1
ATOM 4619 C CA . THR B 1 264 ? 24.216 -12.789 -20.133 1.00 36.96 264 THR B CA 1
ATOM 4620 C C . THR B 1 264 ? 23.599 -14.188 -20.080 1.00 35.74 264 THR B C 1
ATOM 4621 O O . THR B 1 264 ? 24.138 -15.127 -20.670 1.00 34.49 264 THR B O 1
ATOM 4625 N N . LEU B 1 265 ? 22.474 -14.319 -19.370 1.00 34.54 265 LEU B N 1
ATOM 4626 C CA . LEU B 1 265 ? 21.756 -15.595 -19.238 1.00 33.17 265 LEU B CA 1
ATOM 4627 C C . LEU B 1 265 ? 21.358 -16.144 -20.612 1.00 30.71 265 LEU B C 1
ATOM 4628 O O . LEU B 1 265 ? 21.102 -15.364 -21.531 1.00 31.40 265 LEU B O 1
ATOM 4633 N N . PRO B 1 266 ? 21.315 -17.473 -20.756 1.00 30.09 266 PRO B N 1
ATOM 4634 C CA . PRO B 1 266 ? 21.021 -18.099 -22.060 1.00 30.10 266 PRO B CA 1
ATOM 4635 C C . PRO B 1 266 ? 19.537 -18.066 -22.432 1.00 30.45 266 PRO B C 1
ATOM 4636 O O . PRO B 1 266 ? 18.668 -18.013 -21.548 1.00 29.59 266 PRO B O 1
ATOM 4640 N N . ASP B 1 267 ? 19.270 -18.105 -23.736 1.00 31.36 267 ASP B N 1
ATOM 4641 C CA . ASP B 1 267 ? 17.909 -18.230 -24.265 1.00 30.91 267 ASP B CA 1
ATOM 4642 C C . ASP B 1 267 ? 17.292 -19.531 -23.740 1.00 30.72 267 ASP B C 1
ATOM 4643 O O . ASP B 1 267 ? 18.000 -20.523 -23.565 1.00 31.27 267 ASP B O 1
ATOM 4648 N N . ILE B 1 268 ? 15.985 -19.521 -23.457 1.00 27.78 268 ILE B N 1
ATOM 4649 C CA . ILE B 1 268 ? 15.252 -20.744 -23.146 1.00 27.01 268 ILE B CA 1
ATOM 4650 C C . ILE B 1 268 ? 14.266 -20.984 -24.303 1.00 25.17 268 ILE B C 1
ATOM 4651 O O . ILE B 1 268 ? 13.599 -20.052 -24.734 1.00 26.92 268 ILE B O 1
ATOM 4656 N N . SER B 1 269 ? 14.158 -22.219 -24.788 1.00 23.95 269 SER B N 1
ATOM 4657 C CA . SER B 1 269 ? 13.220 -22.506 -25.893 1.00 22.87 269 SER B CA 1
ATOM 4658 C C . SER B 1 269 ? 12.229 -23.600 -25.546 1.00 23.53 269 SER B C 1
ATOM 4659 O O . SER B 1 269 ? 12.599 -24.627 -24.982 1.00 24.48 269 SER B O 1
ATOM 4662 N N . PHE B 1 270 ? 10.963 -23.379 -25.920 1.00 20.79 270 PHE B N 1
ATOM 4663 C CA . PHE B 1 270 ? 9.875 -24.324 -25.714 1.00 20.91 270 PHE B CA 1
ATOM 4664 C C . PHE B 1 270 ? 9.481 -24.874 -27.069 1.00 22.56 270 PHE B C 1
ATOM 4665 O O . PHE B 1 270 ? 9.156 -24.098 -27.965 1.00 21.12 270 PHE B O 1
ATOM 4673 N N . HIS B 1 271 ? 9.568 -26.201 -27.220 1.00 22.78 271 HIS B N 1
ATOM 4674 C CA . HIS B 1 271 ? 9.278 -26.823 -28.517 1.00 25.11 271 HIS B CA 1
ATOM 4675 C C . HIS B 1 271 ? 7.815 -27.210 -28.538 1.00 20.94 271 HIS B C 1
ATOM 4676 O O . HIS B 1 271 ? 7.406 -28.164 -27.895 1.00 21.78 271 HIS B O 1
ATOM 4683 N N . LEU B 1 272 ? 7.035 -26.461 -29.313 1.00 22.02 272 LEU B N 1
ATOM 4684 C CA . LEU B 1 272 ? 5.604 -26.632 -29.320 1.00 18.57 272 LEU B CA 1
ATOM 4685 C C . LEU B 1 272 ? 5.192 -26.810 -30.771 1.00 20.73 272 LEU B C 1
ATOM 4686 O O . LEU B 1 272 ? 5.412 -25.912 -31.573 1.00 21.35 272 LEU B O 1
ATOM 4691 N N A GLY B 1 273 ? 4.562 -27.940 -31.088 0.50 19.41 273 GLY B N 1
ATOM 4692 N N B GLY B 1 273 ? 4.651 -27.983 -31.090 0.50 20.79 273 GLY B N 1
ATOM 4693 C CA A GLY B 1 273 ? 4.137 -28.215 -32.468 0.50 19.44 273 GLY B CA 1
ATOM 4694 C CA B GLY B 1 273 ? 4.136 -28.283 -32.430 0.50 22.44 273 GLY B CA 1
ATOM 4695 C C A GLY B 1 273 ? 5.357 -28.270 -33.364 0.50 17.98 273 GLY B C 1
ATOM 4696 C C B GLY B 1 273 ? 5.103 -28.104 -33.587 0.50 22.69 273 GLY B C 1
ATOM 4697 O O A GLY B 1 273 ? 6.329 -28.956 -33.049 0.50 18.94 273 GLY B O 1
ATOM 4698 O O B GLY B 1 273 ? 4.671 -27.863 -34.705 0.50 21.88 273 GLY B O 1
ATOM 4699 N N A GLY B 1 274 ? 5.321 -27.501 -34.450 0.50 19.34 274 GLY B N 1
ATOM 4700 N N B GLY B 1 274 ? 6.407 -28.193 -33.334 0.50 24.36 274 GLY B N 1
ATOM 4701 C CA A GLY B 1 274 ? 6.420 -27.458 -35.401 0.50 21.47 274 GLY B CA 1
ATOM 4702 C CA B GLY B 1 274 ? 7.391 -28.122 -34.421 0.50 26.73 274 GLY B CA 1
ATOM 4703 C C A GLY B 1 274 ? 7.298 -26.228 -35.289 0.50 23.93 274 GLY B C 1
ATOM 4704 C C B GLY B 1 274 ? 7.959 -26.745 -34.750 0.50 28.60 274 GLY B C 1
ATOM 4705 O O A GLY B 1 274 ? 7.850 -25.772 -36.295 0.50 22.25 274 GLY B O 1
ATOM 4706 O O B GLY B 1 274 ? 8.801 -26.616 -35.650 0.50 27.90 274 GLY B O 1
ATOM 4707 N N . LYS B 1 275 ? 7.474 -25.704 -34.071 1.00 28.31 275 LYS B N 1
ATOM 4708 C CA . LYS B 1 275 ? 8.263 -24.470 -33.917 1.00 26.59 275 LYS B CA 1
ATOM 4709 C C . LYS B 1 275 ? 8.988 -24.425 -32.557 1.00 27.79 275 LYS B C 1
ATOM 4710 O O . LYS B 1 275 ? 8.519 -24.994 -31.574 1.00 27.58 275 LYS B O 1
ATOM 4716 N N . GLU B 1 276 ? 10.130 -23.744 -32.536 1.00 25.77 276 GLU B N 1
ATOM 4717 C CA . GLU B 1 276 ? 10.834 -23.408 -31.292 1.00 25.38 276 GLU B CA 1
ATOM 4718 C C . GLU B 1 276 ? 10.417 -22.013 -30.855 1.00 23.81 276 GLU B C 1
ATOM 4719 O O . GLU B 1 276 ? 10.623 -21.045 -31.599 1.00 25.33 276 GLU B O 1
ATOM 4725 N N . TYR B 1 277 ? 9.841 -21.922 -29.648 1.00 19.99 277 TYR B N 1
ATOM 4726 C CA . TYR B 1 277 ? 9.450 -20.638 -29.077 1.00 20.53 277 TYR B CA 1
ATOM 4727 C C . TYR B 1 277 ? 10.516 -20.169 -28.093 1.00 19.98 277 TYR B C 1
ATOM 4728 O O . TYR B 1 277 ? 10.647 -20.731 -27.021 1.00 21.08 277 TYR B O 1
ATOM 4737 N N . THR B 1 278 ? 11.255 -19.136 -28.477 1.00 20.11 278 THR B N 1
ATOM 4738 C CA . THR B 1 278 ? 12.405 -18.712 -27.686 1.00 22.95 278 THR B CA 1
ATOM 4739 C C . THR B 1 278 ? 12.136 -17.466 -26.891 1.00 21.30 278 THR B C 1
ATOM 4740 O O . THR B 1 278 ? 11.642 -16.460 -27.425 1.00 21.46 278 THR B O 1
ATOM 4744 N N . LEU B 1 279 ? 12.474 -17.553 -25.603 1.00 21.49 279 LEU B N 1
ATOM 4745 C CA . LEU B 1 279 ? 12.544 -16.396 -24.732 1.00 22.11 279 LEU B CA 1
ATOM 4746 C C . LEU B 1 279 ? 14.002 -16.067 -24.408 1.00 22.11 279 LEU B C 1
ATOM 4747 O O . LEU B 1 279 ? 14.771 -16.953 -24.039 1.00 23.77 279 LEU B O 1
ATOM 4752 N N . THR B 1 280 ? 14.384 -14.806 -24.604 1.00 22.96 280 THR B N 1
ATOM 4753 C CA . THR B 1 280 ? 15.739 -14.366 -24.231 1.00 24.82 280 THR B CA 1
ATOM 4754 C C . THR B 1 280 ? 15.729 -13.944 -22.760 1.00 24.14 280 THR B C 1
ATOM 4755 O O . THR B 1 280 ? 14.661 -13.826 -22.154 1.00 23.93 280 THR B O 1
ATOM 4759 N N . SER B 1 281 ? 16.911 -13.674 -22.196 1.00 25.35 281 SER B N 1
ATOM 4760 C CA . SER B 1 281 ? 16.982 -13.241 -20.797 1.00 25.43 281 SER B CA 1
ATOM 4761 C C . SER B 1 281 ? 16.175 -11.957 -20.576 1.00 25.37 281 SER B C 1
ATOM 4762 O O . SER B 1 281 ? 15.560 -11.774 -19.525 1.00 25.64 281 SER B O 1
ATOM 4765 N N . ALA B 1 282 ? 16.159 -11.084 -21.576 1.00 26.33 282 ALA B N 1
ATOM 4766 C CA . ALA B 1 282 ? 15.360 -9.867 -21.511 1.00 25.98 282 ALA B CA 1
ATOM 4767 C C . ALA B 1 282 ? 13.879 -10.192 -21.299 1.00 25.33 282 ALA B C 1
ATOM 4768 O O . ALA B 1 282 ? 13.149 -9.391 -20.726 1.00 27.13 282 ALA B O 1
ATOM 4770 N N . ASP B 1 283 ? 13.454 -11.370 -21.757 1.00 22.24 283 ASP B N 1
ATOM 4771 C CA . ASP B 1 283 ? 12.052 -11.763 -21.678 1.00 23.09 283 ASP B CA 1
ATOM 4772 C C . ASP B 1 283 ? 11.679 -12.428 -20.375 1.00 22.83 283 ASP B C 1
ATOM 4773 O O . ASP B 1 283 ? 10.489 -12.491 -20.040 1.00 21.61 283 ASP B O 1
ATOM 4778 N N . TYR B 1 284 ? 12.670 -12.936 -19.640 1.00 20.94 284 TYR B N 1
ATOM 4779 C CA . TYR B 1 284 ? 12.347 -13.691 -18.429 1.00 20.42 284 TYR B CA 1
ATOM 4780 C C . TYR B 1 284 ? 13.030 -13.214 -17.150 1.00 21.01 284 TYR B C 1
ATOM 4781 O O . TYR B 1 284 ? 12.832 -13.811 -16.102 1.00 22.33 284 TYR B O 1
ATOM 4790 N N . VAL B 1 285 ? 13.792 -12.132 -17.253 1.00 25.42 285 VAL B N 1
ATOM 4791 C CA . VAL B 1 285 ? 14.381 -11.509 -16.067 1.00 27.09 285 VAL B CA 1
ATOM 4792 C C . VAL B 1 285 ? 13.723 -10.148 -15.852 1.00 27.22 285 VAL B C 1
ATOM 4793 O O . VAL B 1 285 ? 13.572 -9.371 -16.804 1.00 27.27 285 VAL B O 1
ATOM 4797 N N . PHE B 1 286 ? 13.317 -9.872 -14.610 1.00 29.46 286 PHE B N 1
ATOM 4798 C CA . PHE B 1 286 ? 12.840 -8.548 -14.227 1.00 29.16 286 PHE B CA 1
ATOM 4799 C C . PHE B 1 286 ? 14.062 -7.701 -13.936 1.00 33.09 286 PHE B C 1
ATOM 4800 O O . PHE B 1 286 ? 14.573 -7.683 -12.813 1.00 34.47 286 PHE B O 1
ATOM 4808 N N . GLN B 1 287 ? 14.550 -7.058 -14.993 1.00 36.10 287 GLN B N 1
ATOM 4809 C CA . GLN B 1 287 ? 15.803 -6.315 -14.988 1.00 39.95 287 GLN B CA 1
ATOM 4810 C C . GLN B 1 287 ? 15.580 -4.923 -14.376 1.00 42.57 287 GLN B C 1
ATOM 4811 O O . GLN B 1 287 ? 15.729 -3.907 -15.051 1.00 43.86 287 GLN B O 1
ATOM 4817 N N . GLU B 1 288 ? 15.212 -4.902 -13.097 1.00 44.92 288 GLU B N 1
ATOM 4818 C CA . GLU B 1 288 ? 14.919 -3.673 -12.354 1.00 47.72 288 GLU B CA 1
ATOM 4819 C C . GLU B 1 288 ? 16.156 -2.804 -12.109 1.00 48.58 288 GLU B C 1
ATOM 4820 O O . GLU B 1 288 ? 16.045 -1.589 -11.939 1.00 48.52 288 GLU B O 1
ATOM 4826 N N . SER B 1 289 ? 17.326 -3.436 -12.098 1.00 48.64 289 SER B N 1
ATOM 4827 C CA . SER B 1 289 ? 18.607 -2.733 -12.067 1.00 49.25 289 SER B CA 1
ATOM 4828 C C . SER B 1 289 ? 19.622 -3.516 -12.904 1.00 49.34 289 SER B C 1
ATOM 4829 O O . SER B 1 289 ? 19.313 -4.599 -13.402 1.00 48.40 289 SER B O 1
ATOM 4832 N N . TYR B 1 290 ? 20.822 -2.963 -13.060 1.00 49.75 290 TYR B N 1
ATOM 4833 C CA . TYR B 1 290 ? 21.929 -3.676 -13.696 1.00 51.31 290 TYR B CA 1
ATOM 4834 C C . TYR B 1 290 ? 23.102 -3.831 -12.730 1.00 51.26 290 TYR B C 1
ATOM 4835 O O . TYR B 1 290 ? 24.211 -4.188 -13.127 1.00 51.72 290 TYR B O 1
ATOM 4844 N N . SER B 1 291 ? 22.832 -3.583 -11.453 1.00 51.30 291 SER B N 1
ATOM 4845 C CA . SER B 1 291 ? 23.860 -3.538 -10.419 1.00 51.27 291 SER B CA 1
ATOM 4846 C C . SER B 1 291 ? 24.346 -4.915 -9.958 1.00 50.85 291 SER B C 1
ATOM 4847 O O . SER B 1 291 ? 23.555 -5.837 -9.749 1.00 49.39 291 SER B O 1
ATOM 4850 N N . SER B 1 292 ? 25.660 -5.024 -9.777 1.00 50.85 292 SER B N 1
ATOM 4851 C CA . SER B 1 292 ? 26.291 -6.236 -9.267 1.00 51.12 292 SER B CA 1
ATOM 4852 C C . SER B 1 292 ? 25.978 -6.449 -7.789 1.00 51.19 292 SER B C 1
ATOM 4853 O O . SER B 1 292 ? 26.281 -7.505 -7.228 1.00 51.11 292 SER B O 1
ATOM 4856 N N . LYS B 1 293 ? 25.362 -5.437 -7.183 1.00 50.71 293 LYS B N 1
ATOM 4857 C CA . LYS B 1 293 ? 25.047 -5.411 -5.760 1.00 51.15 293 LYS B CA 1
ATOM 4858 C C . LYS B 1 293 ? 23.577 -5.780 -5.525 1.00 50.57 293 LYS B C 1
ATOM 4859 O O . LYS B 1 293 ? 23.149 -6.010 -4.386 1.00 50.33 293 LYS B O 1
ATOM 4865 N N . LYS B 1 294 ? 22.812 -5.854 -6.612 1.00 48.45 294 LYS B N 1
ATOM 4866 C CA . LYS B 1 294 ? 21.377 -6.086 -6.528 1.00 47.06 294 LYS B CA 1
ATOM 4867 C C . LYS B 1 294 ? 20.967 -7.453 -7.085 1.00 44.91 294 LYS B C 1
ATOM 4868 O O . LYS B 1 294 ? 21.636 -8.004 -7.964 1.00 43.29 294 LYS B O 1
ATOM 4874 N N . LEU B 1 295 ? 19.874 -7.987 -6.546 1.00 42.77 295 LEU B N 1
ATOM 4875 C CA . LEU B 1 295 ? 19.301 -9.248 -7.007 1.00 41.58 295 LEU B CA 1
ATOM 4876 C C . LEU B 1 295 ? 18.071 -8.984 -7.876 1.00 39.60 295 LEU B C 1
ATOM 4877 O O . LEU B 1 295 ? 17.233 -8.140 -7.542 1.00 38.69 295 LEU B O 1
ATOM 4882 N N . CYS B 1 296 ? 17.969 -9.714 -8.985 1.00 37.02 296 CYS B N 1
ATOM 4883 C CA . CYS B 1 296 ? 16.830 -9.587 -9.902 1.00 34.49 296 CYS B CA 1
ATOM 4884 C C . CYS B 1 296 ? 16.078 -10.902 -10.014 1.00 32.42 296 CYS B C 1
ATOM 4885 O O . CYS B 1 296 ? 16.691 -11.950 -10.221 1.00 32.93 296 CYS B O 1
ATOM 4888 N N . THR B 1 297 ? 14.754 -10.853 -9.889 1.00 29.31 297 THR B N 1
ATOM 4889 C CA . THR B 1 297 ? 13.972 -12.099 -9.930 1.00 27.60 297 THR B CA 1
ATOM 4890 C C . THR B 1 297 ? 13.608 -12.520 -11.356 1.00 25.81 297 THR B C 1
ATOM 4891 O O . THR B 1 297 ? 13.498 -11.690 -12.256 1.00 25.93 297 THR B O 1
ATOM 4895 N N . LEU B 1 298 ? 13.446 -13.821 -11.540 1.00 24.82 298 LEU B N 1
ATOM 4896 C CA . LEU B 1 298 ? 13.040 -14.363 -12.833 1.00 22.74 298 LEU B CA 1
ATOM 4897 C C . LEU B 1 298 ? 11.539 -14.566 -12.880 1.00 24.39 298 LEU B C 1
ATOM 4898 O O . LEU B 1 298 ? 10.898 -14.928 -11.877 1.00 23.09 298 LEU B O 1
ATOM 4903 N N . ALA B 1 299 ? 10.988 -14.381 -14.084 1.00 22.01 299 ALA B N 1
ATOM 4904 C CA . ALA B 1 299 ? 9.560 -14.497 -14.309 1.00 19.23 299 ALA B CA 1
ATOM 4905 C C . ALA B 1 299 ? 9.142 -15.946 -14.526 1.00 20.82 299 ALA B C 1
ATOM 4906 O O . ALA B 1 299 ? 8.250 -16.242 -15.348 1.00 19.85 299 ALA B O 1
ATOM 4908 N N . ILE B 1 300 ? 9.774 -16.847 -13.778 1.00 19.71 300 ILE B N 1
ATOM 4909 C CA . ILE B 1 300 ? 9.553 -18.289 -13.908 1.00 21.30 300 ILE B CA 1
ATOM 4910 C C . ILE B 1 300 ? 9.540 -18.859 -12.502 1.00 22.25 300 ILE B C 1
ATOM 4911 O O . ILE B 1 300 ? 10.429 -18.529 -11.689 1.00 23.78 300 ILE B O 1
ATOM 4916 N N . HIS B 1 301 ? 8.544 -19.686 -12.214 1.00 23.17 301 HIS B N 1
ATOM 4917 C CA . HIS B 1 301 ? 8.324 -20.221 -10.861 1.00 24.56 301 HIS B CA 1
ATOM 4918 C C . HIS B 1 301 ? 7.978 -21.706 -10.889 1.00 25.27 301 HIS B C 1
ATOM 4919 O O . HIS B 1 301 ? 7.561 -22.232 -11.908 1.00 25.60 301 HIS B O 1
ATOM 4926 N N . ALA B 1 302 ? 8.131 -22.382 -9.759 1.00 24.38 302 ALA B N 1
ATOM 4927 C CA . ALA B 1 302 ? 7.631 -23.734 -9.616 1.00 24.36 302 ALA B CA 1
ATOM 4928 C C . ALA B 1 302 ? 6.156 -23.720 -9.229 1.00 27.15 302 ALA B C 1
ATOM 4929 O O . ALA B 1 302 ? 5.731 -22.916 -8.392 1.00 26.87 302 ALA B O 1
ATOM 4931 N N . MET B 1 303 ? 5.374 -24.606 -9.841 1.00 27.37 303 MET B N 1
ATOM 4932 C CA . MET B 1 303 ? 4.006 -24.844 -9.426 1.00 29.42 303 MET B CA 1
ATOM 4933 C C . MET B 1 303 ? 3.602 -26.272 -9.749 1.00 29.87 303 MET B C 1
ATOM 4934 O O . MET B 1 303 ? 3.577 -26.685 -10.910 1.00 29.04 303 MET B O 1
ATOM 4939 N N . ASP B 1 304 ? 3.319 -27.035 -8.703 1.00 30.41 304 ASP B N 1
ATOM 4940 C CA . ASP B 1 304 ? 2.887 -28.407 -8.874 1.00 31.40 304 ASP B CA 1
ATOM 4941 C C . ASP B 1 304 ? 1.375 -28.428 -8.992 1.00 31.62 304 ASP B C 1
ATOM 4942 O O . ASP B 1 304 ? 0.650 -28.240 -8.020 1.00 31.72 304 ASP B O 1
ATOM 4947 N N . ILE B 1 305 ? 0.914 -28.594 -10.227 1.00 30.53 305 ILE B N 1
ATOM 4948 C CA . ILE B 1 305 ? -0.500 -28.526 -10.523 1.00 30.96 305 ILE B CA 1
ATOM 4949 C C . ILE B 1 305 ? -1.092 -29.929 -10.384 1.00 32.26 305 ILE B C 1
ATOM 4950 O O . ILE B 1 305 ? -0.576 -30.878 -10.976 1.00 31.54 305 ILE B O 1
ATOM 4955 N N . PRO B 1 306 ? -2.148 -30.064 -9.580 1.00 34.92 306 PRO B N 1
ATOM 4956 C CA . PRO B 1 306 ? -2.744 -31.369 -9.319 1.00 36.68 306 PRO B CA 1
ATOM 4957 C C . PRO B 1 306 ? -3.438 -31.970 -10.543 1.00 38.59 306 PRO B C 1
ATOM 4958 O O . PRO B 1 306 ? -3.871 -31.224 -11.432 1.00 37.87 306 PRO B O 1
ATOM 4962 N N . PRO B 1 307 ? -3.513 -33.302 -10.597 1.00 38.83 307 PRO B N 1
ATOM 4963 C CA . PRO B 1 307 ? -4.408 -33.991 -11.518 1.00 40.14 307 PRO B CA 1
ATOM 4964 C C . PRO B 1 307 ? -5.846 -33.553 -11.263 1.00 40.58 307 PRO B C 1
ATOM 4965 O O . PRO B 1 307 ? -6.170 -33.167 -10.136 1.00 40.70 307 PRO B O 1
ATOM 4969 N N . PRO B 1 308 ? -6.705 -33.607 -12.282 1.00 40.95 308 PRO B N 1
ATOM 4970 C CA . PRO B 1 308 ? -6.399 -34.229 -13.575 1.00 41.27 308 PRO B CA 1
ATOM 4971 C C . PRO B 1 308 ? -5.543 -33.387 -14.540 1.00 40.98 308 PRO B C 1
ATOM 4972 O O . PRO B 1 308 ? -4.787 -33.957 -15.334 1.00 41.94 308 PRO B O 1
ATOM 4976 N N . THR B 1 309 ? -5.658 -32.061 -14.460 1.00 38.94 309 THR B N 1
ATOM 4977 C CA . THR B 1 309 ? -4.950 -31.157 -15.369 1.00 37.76 309 THR B CA 1
ATOM 4978 C C . THR B 1 309 ? -3.434 -31.346 -15.353 1.00 36.57 309 THR B C 1
ATOM 4979 O O . THR B 1 309 ? -2.794 -31.382 -16.407 1.00 35.91 309 THR B O 1
ATOM 4983 N N . GLY B 1 310 ? -2.863 -31.448 -14.157 1.00 34.98 310 GLY B N 1
ATOM 4984 C CA . GLY B 1 310 ? -1.424 -31.618 -13.995 1.00 34.25 310 GLY B CA 1
ATOM 4985 C C . GLY B 1 310 ? -1.052 -33.047 -13.625 1.00 34.62 310 GLY B C 1
ATOM 4986 O O . GLY B 1 310 ? -1.948 -33.881 -13.460 1.00 34.65 310 GLY B O 1
ATOM 4987 N N . PRO B 1 311 ? 0.244 -33.347 -13.485 1.00 32.70 311 PRO B N 1
ATOM 4988 C CA . PRO B 1 311 ? 1.338 -32.364 -13.542 1.00 31.48 311 PRO B CA 1
ATOM 4989 C C . PRO B 1 311 ? 1.516 -31.773 -14.933 1.00 29.73 311 PRO B C 1
ATOM 4990 O O . PRO B 1 311 ? 1.360 -32.485 -15.932 1.00 29.23 311 PRO B O 1
ATOM 4994 N N . THR B 1 312 ? 1.860 -30.489 -14.987 1.00 27.92 312 THR B N 1
ATOM 4995 C CA . THR B 1 312 ? 1.998 -29.777 -16.261 1.00 25.35 312 THR B CA 1
ATOM 4996 C C . THR B 1 312 ? 2.829 -28.499 -16.106 1.00 23.09 312 THR B C 1
ATOM 4997 O O . THR B 1 312 ? 2.879 -27.912 -15.011 1.00 22.93 312 THR B O 1
ATOM 5001 N N . TRP B 1 313 ? 3.500 -28.073 -17.181 1.00 20.56 313 TRP B N 1
ATOM 5002 C CA . TRP B 1 313 ? 3.963 -26.706 -17.260 1.00 20.78 313 TRP B CA 1
ATOM 5003 C C . TRP B 1 313 ? 2.757 -25.807 -17.499 1.00 20.18 313 TRP B C 1
ATOM 5004 O O . TRP B 1 313 ? 1.710 -26.247 -18.022 1.00 19.72 313 TRP B O 1
ATOM 5015 N N . ALA B 1 314 ? 2.902 -24.552 -17.077 1.00 18.70 314 ALA B N 1
ATOM 5016 C CA . ALA B 1 314 ? 1.909 -23.524 -17.408 1.00 18.33 314 ALA B CA 1
ATOM 5017 C C . ALA B 1 314 ? 2.618 -22.403 -18.109 1.00 18.16 314 ALA B C 1
ATOM 5018 O O . ALA B 1 314 ? 3.619 -21.862 -17.601 1.00 17.48 314 ALA B O 1
ATOM 5020 N N . LEU B 1 315 ? 2.110 -22.044 -19.288 1.00 16.80 315 LEU B N 1
ATOM 5021 C CA . LEU B 1 315 ? 2.688 -20.930 -20.023 1.00 15.00 315 LEU B CA 1
ATOM 5022 C C . LEU B 1 315 ? 1.750 -19.760 -19.755 1.00 16.07 315 LEU B C 1
ATOM 5023 O O . LEU B 1 315 ? 0.695 -19.637 -20.364 1.00 15.54 315 LEU B O 1
ATOM 5028 N N . GLY B 1 316 ? 2.127 -18.937 -18.777 1.00 16.12 316 GLY B N 1
ATOM 5029 C CA . GLY B 1 316 ? 1.345 -17.748 -18.406 1.00 14.13 316 GLY B CA 1
ATOM 5030 C C . GLY B 1 316 ? 1.861 -16.451 -19.026 1.00 13.67 316 GLY B C 1
ATOM 5031 O O . GLY B 1 316 ? 2.386 -16.455 -20.137 1.00 13.65 316 GLY B O 1
ATOM 5032 N N . ALA B 1 317 ? 1.688 -15.350 -18.299 1.00 13.20 317 ALA B N 1
ATOM 5033 C CA . ALA B 1 317 ? 1.954 -14.039 -18.893 1.00 14.40 317 ALA B CA 1
ATOM 5034 C C . ALA B 1 317 ? 3.371 -13.874 -19.423 1.00 14.01 317 ALA B C 1
ATOM 5035 O O . ALA B 1 317 ? 3.587 -13.185 -20.436 1.00 15.81 317 ALA B O 1
ATOM 5037 N N . THR B 1 318 ? 4.359 -14.488 -18.750 1.00 14.28 318 THR B N 1
ATOM 5038 C CA . THR B 1 318 ? 5.730 -14.359 -19.225 1.00 12.92 318 THR B CA 1
ATOM 5039 C C . THR B 1 318 ? 5.818 -14.798 -20.689 1.00 12.93 318 THR B C 1
ATOM 5040 O O . THR B 1 318 ? 6.509 -14.165 -21.486 1.00 15.97 318 THR B O 1
ATOM 5044 N N . PHE B 1 319 ? 5.111 -15.871 -21.005 1.00 15.09 319 PHE B N 1
ATOM 5045 C CA . PHE B 1 319 ? 5.152 -16.441 -22.359 1.00 14.60 319 PHE B CA 1
ATOM 5046 C C . PHE B 1 319 ? 4.288 -15.608 -23.313 1.00 14.10 319 PHE B C 1
ATOM 5047 O O . PHE B 1 319 ? 4.702 -15.273 -24.426 1.00 15.21 319 PHE B O 1
ATOM 5055 N N . ILE B 1 320 ? 3.105 -15.215 -22.850 1.00 14.87 320 ILE B N 1
ATOM 5056 C CA . ILE B 1 320 ? 2.157 -14.502 -23.715 1.00 14.56 320 ILE B CA 1
ATOM 5057 C C . ILE B 1 320 ? 2.710 -13.111 -24.088 1.00 13.95 320 ILE B C 1
ATOM 5058 O O . ILE B 1 320 ? 2.481 -12.615 -25.192 1.00 14.78 320 ILE B O 1
ATOM 5063 N N . ARG B 1 321 ? 3.465 -12.480 -23.189 1.00 13.17 321 ARG B N 1
ATOM 5064 C CA . ARG B 1 321 ? 4.072 -11.194 -23.534 1.00 15.39 321 ARG B CA 1
ATOM 5065 C C . ARG B 1 321 ? 4.913 -11.323 -24.807 1.00 15.35 321 ARG B C 1
ATOM 5066 O O . ARG B 1 321 ? 4.941 -10.420 -25.610 1.00 17.86 321 ARG B O 1
ATOM 5074 N N . LYS B 1 322 ? 5.633 -12.426 -24.944 1.00 15.24 322 LYS B N 1
ATOM 5075 C CA . LYS B 1 322 ? 6.510 -12.637 -26.108 1.00 15.68 322 LYS B CA 1
ATOM 5076 C C . LYS B 1 322 ? 5.702 -13.123 -27.324 1.00 14.42 322 LYS B C 1
ATOM 5077 O O . LYS B 1 322 ? 6.015 -12.731 -28.461 1.00 16.11 322 LYS B O 1
ATOM 5083 N N . PHE B 1 323 ? 4.681 -13.959 -27.073 1.00 13.49 323 PHE B N 1
ATOM 5084 C CA . PHE B 1 323 ? 3.938 -14.579 -28.165 1.00 13.75 323 PHE B CA 1
ATOM 5085 C C . PHE B 1 323 ? 2.449 -14.305 -28.052 1.00 14.49 323 PHE B C 1
ATOM 5086 O O . PHE B 1 323 ? 1.756 -14.877 -27.189 1.00 13.84 323 PHE B O 1
ATOM 5094 N N . TYR B 1 324 ? 1.991 -13.383 -28.887 1.00 14.46 324 TYR B N 1
ATOM 5095 C CA . TYR B 1 324 ? 0.542 -13.136 -29.105 1.00 13.52 324 TYR B CA 1
ATOM 5096 C C . TYR B 1 324 ? -0.150 -14.494 -29.297 1.00 13.05 324 TYR B C 1
ATOM 5097 O O . TYR B 1 324 ? 0.334 -15.337 -30.072 1.00 14.19 324 TYR B O 1
ATOM 5106 N N . THR B 1 325 ? -1.281 -14.704 -28.584 1.00 11.95 325 THR B N 1
ATOM 5107 C CA . THR B 1 325 ? -1.859 -16.060 -28.490 1.00 12.58 325 THR B CA 1
ATOM 5108 C C . THR B 1 325 ? -3.293 -16.072 -28.966 1.00 13.98 325 THR B C 1
ATOM 5109 O O . THR B 1 325 ? -4.068 -15.267 -28.514 1.00 13.52 325 THR B O 1
ATOM 5113 N N . GLU B 1 326 ? -3.605 -16.949 -29.924 1.00 13.44 326 GLU B N 1
ATOM 5114 C CA . GLU B 1 326 ? -4.970 -17.101 -30.411 1.00 14.36 326 GLU B CA 1
ATOM 5115 C C . GLU B 1 326 ? -5.503 -18.440 -29.915 1.00 14.79 326 GLU B C 1
ATOM 5116 O O . GLU B 1 326 ? -4.876 -19.476 -30.102 1.00 15.71 326 GLU B O 1
ATOM 5122 N N . PHE B 1 327 ? -6.649 -18.413 -29.244 1.00 12.46 327 PHE B N 1
ATOM 5123 C CA . PHE B 1 327 ? -7.303 -19.625 -28.714 1.00 13.21 327 PHE B CA 1
ATOM 5124 C C . PHE B 1 327 ? -8.469 -19.961 -29.643 1.00 13.11 327 PHE B C 1
ATOM 5125 O O . PHE B 1 327 ? -9.409 -19.167 -29.756 1.00 14.16 327 PHE B O 1
ATOM 5133 N N . ASP B 1 328 ? -8.349 -21.099 -30.349 1.00 13.11 328 ASP B N 1
ATOM 5134 C CA . ASP B 1 328 ? -9.235 -21.455 -31.456 1.00 15.31 328 ASP B CA 1
ATOM 5135 C C . ASP B 1 328 ? -10.179 -22.594 -31.036 1.00 15.97 328 ASP B C 1
ATOM 5136 O O . ASP B 1 328 ? -9.784 -23.743 -30.972 1.00 15.88 328 ASP B O 1
ATOM 5141 N N . ARG B 1 329 ? -11.422 -22.231 -30.721 1.00 15.13 329 ARG B N 1
ATOM 5142 C CA . ARG B 1 329 ? -12.453 -23.197 -30.295 1.00 16.15 329 ARG B CA 1
ATOM 5143 C C . ARG B 1 329 ? -12.987 -24.013 -31.462 1.00 17.66 329 ARG B C 1
ATOM 5144 O O . ARG B 1 329 ? -13.312 -25.183 -31.285 1.00 22.56 329 ARG B O 1
ATOM 5152 N N . ARG B 1 330 ? -13.054 -23.406 -32.640 1.00 16.50 330 ARG B N 1
ATOM 5153 C CA . ARG B 1 330 ? -13.542 -24.102 -33.853 1.00 17.40 330 ARG B CA 1
ATOM 5154 C C . ARG B 1 330 ? -12.714 -25.339 -34.168 1.00 19.57 330 ARG B C 1
ATOM 5155 O O . ARG B 1 330 ? -13.270 -26.379 -34.501 1.00 19.82 330 ARG B O 1
ATOM 5163 N N . ASN B 1 331 ? -11.391 -25.225 -34.015 1.00 15.75 331 ASN B N 1
ATOM 5164 C CA . ASN B 1 331 ? -10.439 -26.258 -34.416 1.00 17.42 331 ASN B CA 1
ATOM 5165 C C . ASN B 1 331 ? -9.727 -26.904 -33.253 1.00 17.79 331 ASN B C 1
ATOM 5166 O O . ASN B 1 331 ? -8.823 -27.725 -33.459 1.00 18.18 331 ASN B O 1
ATOM 5171 N N . ASN B 1 332 ? -10.100 -26.526 -32.027 1.00 18.10 332 ASN B N 1
ATOM 5172 C CA . ASN B 1 332 ? -9.424 -27.041 -30.828 1.00 18.99 332 ASN B CA 1
ATOM 5173 C C . ASN B 1 332 ? -7.899 -26.970 -30.939 1.00 14.62 332 ASN B C 1
ATOM 5174 O O . ASN B 1 332 ? -7.175 -27.994 -30.934 1.00 17.25 332 ASN B O 1
ATOM 5179 N N . ARG B 1 333 ? -7.393 -25.744 -31.043 1.00 15.64 333 ARG B N 1
ATOM 5180 C CA . ARG B 1 333 ? -5.967 -25.537 -31.156 1.00 14.93 333 ARG B CA 1
ATOM 5181 C C . ARG B 1 333 ? -5.605 -24.152 -30.650 1.00 15.05 333 ARG B C 1
ATOM 5182 O O . ARG B 1 333 ? -6.485 -23.298 -30.462 1.00 14.38 333 ARG B O 1
ATOM 5190 N N . ILE B 1 334 ? -4.303 -23.956 -30.420 1.00 14.43 334 ILE B N 1
ATOM 5191 C CA . ILE B 1 334 ? -3.789 -22.664 -29.961 1.00 14.59 334 ILE B CA 1
ATOM 5192 C C . ILE B 1 334 ? -2.736 -22.195 -30.933 1.00 13.06 334 ILE B C 1
ATOM 5193 O O . ILE B 1 334 ? -1.867 -22.968 -31.300 1.00 15.04 334 ILE B O 1
ATOM 5198 N N . GLY B 1 335 ? -2.800 -20.943 -31.331 1.00 12.88 335 GLY B N 1
ATOM 5199 C CA . GLY B 1 335 ? -1.822 -20.406 -32.262 1.00 13.12 335 GLY B CA 1
ATOM 5200 C C . GLY B 1 335 ? -0.980 -19.348 -31.578 1.00 14.29 335 GLY B C 1
ATOM 5201 O O . GLY B 1 335 ? -1.448 -18.610 -30.705 1.00 13.88 335 GLY B O 1
ATOM 5202 N N . PHE B 1 336 ? 0.278 -19.281 -31.995 1.00 13.65 336 PHE B N 1
ATOM 5203 C CA . PHE B 1 336 ? 1.185 -18.301 -31.464 1.00 15.67 336 PHE B CA 1
ATOM 5204 C C . PHE B 1 336 ? 1.808 -17.514 -32.605 1.00 15.08 336 PHE B C 1
ATOM 5205 O O . PHE B 1 336 ? 2.116 -18.074 -33.654 1.00 14.16 336 PHE B O 1
ATOM 5213 N N . ALA B 1 337 ? 2.002 -16.217 -32.370 1.00 13.79 337 ALA B N 1
ATOM 5214 C CA . ALA B 1 337 ? 2.756 -15.332 -33.280 1.00 14.37 337 ALA B CA 1
ATOM 5215 C C . ALA B 1 337 ? 3.604 -14.383 -32.416 1.00 13.41 337 ALA B C 1
ATOM 5216 O O . ALA B 1 337 ? 3.208 -13.997 -31.323 1.00 14.03 337 ALA B O 1
ATOM 5218 N N . LEU B 1 338 ? 4.758 -13.952 -32.909 1.00 15.09 338 LEU B N 1
ATOM 5219 C CA . LEU B 1 338 ? 5.547 -12.992 -32.121 1.00 14.22 338 LEU B CA 1
ATOM 5220 C C . LEU B 1 338 ? 4.746 -11.703 -31.864 1.00 15.52 338 LEU B C 1
ATOM 5221 O O . LEU B 1 338 ? 4.191 -11.120 -32.786 1.00 17.22 338 LEU B O 1
ATOM 5226 N N . ALA B 1 339 ? 4.662 -11.257 -30.603 1.00 13.95 339 ALA B N 1
ATOM 5227 C CA . ALA B 1 339 ? 3.910 -10.054 -30.312 1.00 14.53 339 ALA B CA 1
ATOM 5228 C C . ALA B 1 339 ? 4.717 -8.882 -30.809 1.00 17.73 339 ALA B C 1
ATOM 5229 O O . ALA B 1 339 ? 5.932 -8.930 -30.813 1.00 19.97 339 ALA B O 1
ATOM 5231 N N . ARG B 1 340 ? 4.010 -7.834 -31.212 1.00 19.26 340 ARG B N 1
ATOM 5232 C CA . ARG B 1 340 ? 4.607 -6.606 -31.697 1.00 27.35 340 ARG B CA 1
ATOM 5233 C C . ARG B 1 340 ? 4.348 -5.563 -30.629 1.00 29.65 340 ARG B C 1
ATOM 5234 O O . ARG B 1 340 ? 3.195 -5.313 -30.269 1.00 32.45 340 ARG B O 1
ATOM 5242 N N . HIS B 1 341 ? 5.420 -4.985 -30.108 1.00 33.14 341 HIS B N 1
ATOM 5243 C CA . HIS B 1 341 ? 5.319 -4.065 -28.985 1.00 37.04 341 HIS B CA 1
ATOM 5244 C C . HIS B 1 341 ? 5.592 -2.622 -29.393 1.00 39.27 341 HIS B C 1
ATOM 5245 O O . HIS B 1 341 ? 5.126 -1.683 -28.734 1.00 43.20 341 HIS B O 1
#

CATH classification: 2.40.70.10 (+1 more: 2.40.70.10)

Solvent-accessible surface area: 28472 Å² total; per-residue (Å²): 76,130,50,75,4,58,12,110,3,71,22,63,124,21,30,29,6,16,5,102,2,4,0,7,57,94,88,34,68,3,71,0,10,3,19,4,36,41,3,9,2,24,1,2,0,41,115,7,36,159,20,4,25,0,1,67,160,23,118,67,0,39,7,100,89,13,102,31,54,132,136,61,28,81,130,9,24,68,136,82,110,42,16,19,9,16,7,34,16,0,43,1,57,0,46,4,43,71,5,73,4,78,3,48,2,0,0,4,24,6,17,2,11,21,53,46,42,81,14,75,34,9,5,39,1,0,4,4,4,63,108,72,8,46,53,190,16,57,2,2,1,25,34,2,50,96,72,51,49,13,114,85,39,5,0,0,0,5,1,21,90,122,142,52,11,0,16,0,9,3,0,7,33,24,90,130,16,24,78,59,124,29,95,83,19,104,14,82,117,72,4,11,1,4,0,74,0,97,2,0,9,15,34,127,62,68,68,10,21,125,155,29,27,53,0,12,0,20,4,34,18,28,61,0,1,0,26,55,69,23,0,88,112,0,1,138,40,12,57,16,107,136,106,129,132,27,18,2,4,84,1,66,85,0,72,108,17,42,57,0,11,0,54,1,13,87,86,77,2,43,0,50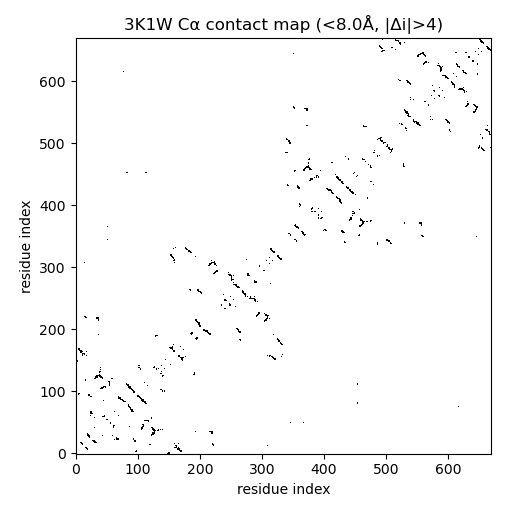,14,91,23,1,13,42,54,151,30,152,41,48,179,122,80,1,33,0,2,0,30,44,89,89,24,92,102,116,28,5,99,8,10,1,0,0,1,1,0,0,12,35,10,0,0,10,0,3,50,189,82,54,58,0,0,1,5,75,9,125,120,233,52,181,50,120,60,60,12,54,10,96,4,14,14,4,55,17,19,32,7,0,0,46,4,9,0,6,58,96,87,32,52,0,22,0,11,5,19,4,27,37,3,9,3,25,1,1,0,42,126,3,49,152,162,64,31,0,0,47,69,25,106,43,0,44,5,105,90,13,103,31,53,131,132,68,21,76,131,6,80,70,214,81,110,77,25,71,10,25,0,24,12,0,49,0,60,0,41,5,34,64,23,74,3,82,2,40,2,1,0,5,28,76,19,24,27,118,54,47,31,75,10,7,37,10,6,38,1,0,5,4,5,46,79,76,8,44,60,144,18,54,2,3,2,25,32,3,48,90,83,56,36,21,81,69,45,0,0,0,0,6,1,13,121,54,94,126,59,15,0,15,0,6,5,0,0,28,30,79,127,31,36,76,61,117,34,93,66,14,102,16,72,118,77,4,12,2,5,0,85,1,110,5,0,15,20,34,126,72,78,52,14,18,117,146,36,32,50,0,15,0,20,4,35,22,28,59,0,4,0,26,54,73,22,0,89,105,0,2,142,42,8,58,15,151,150,102,153,175,23,18,5,7,104,2,58,76,0,71,107,22,44,61,1,11,0,58,1,15,81,62,82,0,44,1,48,9,76,20,1,9,36,45,84,28,150,42,79,194,112,100,3,35,0,1,1,32,43,102,95,30,94,101,139,23,5,100,9,10,3,0,0,1,1,0,0,14,42,7,0,0,10,0,4,49,169,71,52,68,0,0,0,0,63,7,102,101

InterPro domains:
  IPR001461 Aspartic peptidase A1 [PR00792] (92-112)
  IPR001461 Aspartic peptidase A1 [PR00792] (240-253)
  IPR001461 Aspartic peptidase A1 [PR00792] (289-300)
  IPR001461 Aspartic peptidase A1 [PR00792] (379-394)
  IPR001461 Aspartic peptidase A1 [PTHR47966] (21-403)
  IPR001969 Aspartic peptidase, active site [PS00141] (101-112)
  IPR001969 Aspartic peptidase, active site [PS00141] (289-300)
  IPR012848 Aspartic peptidase, N-terminal [PF07966] (33-50)
  IPR021109 Aspartic peptidase domain superfamily [G3DSA:2.40.70.10] (32-246)
  IPR021109 Aspartic peptidase domain superfamily [G3DSA:2.40.70.10] (248-404)
  IPR021109 Aspartic peptidase domain superfamily [SSF50630] (31-405)
  IPR033121 Peptidase family A1 domain [PF00026] (85-404)
  IPR033121 Peptidase family A1 domain [PS51767] (86-403)
  IPR034135 Renin-like domain [cd05487] (78-405)